Protein AF-0000000072487588 (afdb_homodimer)

pLDDT: mean 94.24, std 7.26, range [38.1, 98.96]

InterPro domains:
  IPR000073 Alpha/beta hydrolase fold-1 [PR00111] (85-100)
  IPR000073 Alpha/beta hydrolase fold-1 [PR00111] (137-150)
  IPR000073 Alpha/beta hydrolase fold-1 [PR00111] (249-263)
  IPR022742 Alpha/beta hydrolase domain-containing protein 17C-like [PF12146] (56-292)
  IPR029058 Alpha/Beta hydrolase fold [G3DSA:3.40.50.1820] (26-311)
  IPR029058 Alpha/Beta hydrolase fold [SSF53474] (25-309)
  IPR051044 Monoacylglycerol and Diacylglycerol Lipase [PTHR11614] (31-309)

Structure (mmCIF, N/CA/C/O backbone):
data_AF-0000000072487588-model_v1
#
loop_
_entity.id
_entity.type
_entity.pdbx_description
1 polymer 'Monoglyceride lipase, putative'
#
loop_
_atom_site.group_PDB
_atom_site.id
_atom_site.type_symbol
_atom_site.label_atom_id
_atom_site.label_alt_id
_atom_site.label_comp_id
_atom_site.label_asym_id
_atom_site.label_entity_id
_atom_site.label_seq_id
_atom_site.pdbx_PDB_ins_code
_atom_site.Cartn_x
_atom_site.Cartn_y
_atom_site.Cartn_z
_atom_site.occupancy
_atom_site.B_iso_or_equiv
_atom_site.auth_seq_id
_atom_site.auth_comp_id
_atom_site.auth_asym_id
_atom_site.auth_atom_id
_atom_site.pdbx_PDB_model_num
ATOM 1 N N . MET A 1 1 ? -25.892 -5.271 10.683 1 38.1 1 MET A N 1
ATOM 2 C CA . MET A 1 1 ? -25.931 -3.812 10.633 1 38.1 1 MET A CA 1
ATOM 3 C C . MET A 1 1 ? -25.357 -3.208 11.91 1 38.1 1 MET A C 1
ATOM 5 O O . MET A 1 1 ? -25.82 -3.515 13.01 1 38.1 1 MET A O 1
ATOM 9 N N . SER A 1 2 ? -24.055 -2.85 11.884 1 52.34 2 SER A N 1
ATOM 10 C CA . SER A 1 2 ? -23.471 -2.319 13.112 1 52.34 2 SER A CA 1
ATOM 11 C C . SER A 1 2 ? -24.396 -1.3 13.768 1 52.34 2 SER A C 1
ATOM 13 O O . SER A 1 2 ? -25.031 -0.498 13.081 1 52.34 2 SER A O 1
ATOM 15 N N . CYS A 1 3 ? -24.892 -1.563 14.827 1 58.16 3 CYS A N 1
ATOM 16 C CA . CYS A 1 3 ? -25.708 -0.643 15.611 1 58.16 3 CYS A CA 1
ATOM 17 C C . CYS A 1 3 ? -25.114 0.761 15.595 1 58.16 3 CYS A C 1
ATOM 19 O O . CYS A 1 3 ? -23.974 0.962 16.016 1 58.16 3 CYS A O 1
ATOM 21 N N . CYS A 1 4 ? -25.691 1.648 14.888 1 70.48 4 CYS A N 1
ATOM 22 C CA . CYS A 1 4 ? -25.26 3.034 14.746 1 70.48 4 CYS A CA 1
ATOM 23 C C . CYS A 1 4 ? -25.128 3.707 16.106 1 70.48 4 CYS A C 1
ATOM 25 O O . CYS A 1 4 ? -24.482 4.749 16.228 1 70.48 4 CYS A O 1
ATOM 27 N N . CYS A 1 5 ? -25.617 3.037 17.197 1 74.32 5 CYS A N 1
ATOM 28 C CA . CYS A 1 5 ? -25.726 3.703 18.49 1 74.32 5 CYS A CA 1
ATOM 29 C C . CYS A 1 5 ? -24.578 3.3 19.408 1 74.32 5 CYS A C 1
ATOM 31 O O . CYS A 1 5 ? -24.425 3.855 20.498 1 74.32 5 CYS A O 1
ATOM 33 N N . SER A 1 6 ? -23.789 2.368 18.929 1 75.17 6 SER A N 1
ATOM 34 C CA . SER A 1 6 ? -22.729 1.895 19.813 1 75.17 6 SER A CA 1
ATOM 35 C C . SER A 1 6 ? -21.388 2.525 19.454 1 75.17 6 SER A C 1
ATOM 37 O O . SER A 1 6 ? -21.121 2.807 18.284 1 75.17 6 SER A O 1
ATOM 39 N N . GLY A 1 7 ? -20.659 2.748 20.535 1 78.14 7 GLY A N 1
ATOM 40 C CA . GLY A 1 7 ? -19.314 3.271 20.357 1 78.14 7 GLY A CA 1
ATOM 41 C C . GLY A 1 7 ? -18.291 2.194 20.048 1 78.14 7 GLY A C 1
ATOM 42 O O . GLY A 1 7 ? -18.634 1.013 19.953 1 78.14 7 GLY A O 1
ATOM 43 N N . GLY A 1 8 ? -17.108 2.622 19.706 1 84.33 8 GLY A N 1
ATOM 44 C CA . GLY A 1 8 ? -16.01 1.701 19.457 1 84.33 8 GLY A CA 1
ATOM 45 C C . GLY A 1 8 ? -15.997 1.159 18.04 1 84.33 8 GLY A C 1
ATOM 46 O O . GLY A 1 8 ? -16.98 1.294 17.309 1 84.33 8 GLY A O 1
ATOM 47 N N . HIS A 1 9 ? -14.935 0.56 17.608 1 87.67 9 HIS A N 1
ATOM 48 C CA . HIS A 1 9 ? -14.782 0.036 16.255 1 87.67 9 HIS A CA 1
ATOM 49 C C . HIS A 1 9 ? -15.499 -1.301 16.098 1 87.67 9 HIS A C 1
ATOM 51 O O . HIS A 1 9 ? -15.922 -1.657 14.996 1 87.67 9 HIS A O 1
ATOM 57 N N . ARG A 1 10 ? -15.555 -2.118 17.109 1 84 10 ARG A N 1
ATOM 58 C CA . ARG A 1 10 ? -16.26 -3.393 17.18 1 84 10 ARG A CA 1
ATOM 59 C C . ARG A 1 10 ? -15.762 -4.355 16.107 1 84 10 ARG A C 1
ATOM 61 O O . ARG A 1 10 ? -16.558 -4.921 15.355 1 84 10 ARG A O 1
ATOM 68 N N . LEU A 1 11 ? -14.552 -4.445 15.953 1 91.99 11 LEU A N 1
ATOM 69 C CA . LEU A 1 11 ? -13.945 -5.414 15.047 1 91.99 11 LEU A CA 1
ATOM 70 C C . LEU A 1 11 ? -13.676 -6.734 15.764 1 91.99 11 LEU A C 1
ATOM 72 O O . LEU A 1 11 ? -13.215 -6.741 16.908 1 91.99 11 LEU A O 1
ATOM 76 N N . LYS A 1 12 ? -13.901 -7.778 15.078 1 92.44 12 LYS A N 1
ATOM 77 C CA . LYS A 1 12 ? -13.894 -9.124 15.644 1 92.44 12 LYS A CA 1
ATOM 78 C C . LYS A 1 12 ? -12.542 -9.449 16.271 1 92.44 12 LYS A C 1
ATOM 80 O O . LYS A 1 12 ? -12.478 -10.082 17.327 1 92.44 12 LYS A O 1
ATOM 85 N N . TYR A 1 13 ? -11.483 -8.981 15.682 1 93.58 13 TYR A N 1
ATOM 86 C CA . TYR A 1 13 ? -10.177 -9.451 16.129 1 93.58 13 TYR A CA 1
ATOM 87 C C . TYR A 1 13 ? -9.392 -8.328 16.797 1 93.58 13 TYR A C 1
ATOM 89 O O . TYR A 1 13 ? -8.238 -8.517 17.189 1 93.58 13 TYR A O 1
ATOM 97 N N . ALA A 1 14 ? -9.881 -7.185 16.877 1 92.9 14 ALA A N 1
ATOM 98 C CA . ALA A 1 14 ? -9.257 -6.079 17.598 1 92.9 14 ALA A CA 1
ATOM 99 C C . ALA A 1 14 ? -9.786 -5.988 19.027 1 92.9 14 ALA A C 1
ATOM 101 O O . ALA A 1 14 ? -10.425 -5.001 19.398 1 92.9 14 ALA A O 1
ATOM 102 N N . THR A 1 15 ? -9.474 -6.946 19.844 1 92.19 15 THR A N 1
ATOM 103 C CA . THR A 1 15 ? -9.987 -7.088 21.202 1 92.19 15 THR A CA 1
ATOM 104 C C . THR A 1 15 ? -8.854 -6.995 22.221 1 92.19 15 THR A C 1
ATOM 106 O O . THR A 1 15 ? -7.683 -7.162 21.872 1 92.19 15 THR A O 1
ATOM 109 N N . PRO A 1 16 ? -9.22 -6.617 23.401 1 90.98 16 PRO A N 1
ATOM 110 C CA . PRO A 1 16 ? -8.179 -6.639 24.431 1 90.98 16 PRO A CA 1
ATOM 111 C C . PRO A 1 16 ? -7.445 -7.976 24.5 1 90.98 16 PRO A C 1
ATOM 113 O O . PRO A 1 16 ? -8.073 -9.034 24.42 1 90.98 16 PRO A O 1
ATOM 116 N N . GLY A 1 17 ? -6.147 -7.928 24.602 1 89.87 17 GLY A N 1
ATOM 117 C CA . GLY A 1 17 ? -5.363 -9.15 24.687 1 89.87 17 GLY A CA 1
ATOM 118 C C . GLY A 1 17 ? -4.86 -9.631 23.339 1 89.87 17 GLY A C 1
ATOM 119 O O . GLY A 1 17 ? -4.059 -10.566 23.267 1 89.87 17 GLY A O 1
ATOM 120 N N . ARG A 1 18 ? -5.305 -8.918 22.242 1 92.95 18 ARG A N 1
ATOM 121 C CA . ARG A 1 18 ? -4.789 -9.294 20.93 1 92.95 18 ARG A CA 1
ATOM 122 C C . ARG A 1 18 ? -3.269 -9.178 20.886 1 92.95 18 ARG A C 1
ATOM 124 O O . ARG A 1 18 ? -2.706 -8.167 21.313 1 92.95 18 ARG A O 1
ATOM 131 N N . ALA A 1 19 ? -2.64 -10.228 20.37 1 93.93 19 ALA A N 1
ATOM 132 C CA . ALA A 1 19 ? -1.188 -10.183 20.219 1 93.93 19 ALA A CA 1
ATOM 133 C C . ALA A 1 19 ? -0.776 -9.136 19.187 1 93.93 19 ALA A C 1
ATOM 135 O O . ALA A 1 19 ? -1.421 -8.995 18.146 1 93.93 19 ALA A O 1
ATOM 136 N N . PRO A 1 20 ? 0.194 -8.39 19.486 1 96.16 20 PRO A N 1
ATOM 137 C CA . PRO A 1 20 ? 0.711 -7.467 18.473 1 96.16 20 PRO A CA 1
ATOM 138 C C . PRO A 1 20 ? 1.227 -8.186 17.229 1 96.16 20 PRO A C 1
ATOM 140 O O . PRO A 1 20 ? 1.568 -9.37 17.292 1 96.16 20 PRO A O 1
ATOM 143 N N . PRO A 1 21 ? 1.227 -7.474 16.173 1 97.44 21 PRO A N 1
ATOM 144 C CA . PRO A 1 21 ? 1.75 -8.114 14.964 1 97.44 21 PRO A CA 1
ATOM 145 C C . PRO A 1 21 ? 3.23 -8.472 15.078 1 97.44 21 PRO A C 1
ATOM 147 O O . PRO A 1 21 ? 4.034 -7.652 15.529 1 97.44 21 PRO A O 1
ATOM 150 N N . ASP A 1 22 ? 3.587 -9.713 14.651 1 96.62 22 ASP A N 1
ATOM 151 C CA . ASP A 1 22 ? 4.978 -10.134 14.515 1 96.62 22 ASP A CA 1
ATOM 152 C C . ASP A 1 22 ? 5.698 -9.315 13.446 1 96.62 22 ASP A C 1
ATOM 154 O O . ASP A 1 22 ? 5.348 -9.38 12.266 1 96.62 22 ASP A O 1
ATOM 158 N N . PRO A 1 23 ? 6.731 -8.563 13.803 1 95.82 23 PRO A N 1
ATOM 159 C CA . PRO A 1 23 ? 7.375 -7.661 12.845 1 95.82 23 PRO A CA 1
ATOM 160 C C . PRO A 1 23 ? 8.053 -8.406 11.698 1 95.82 23 PRO A C 1
ATOM 162 O O . PRO A 1 23 ? 8.349 -7.81 10.659 1 95.82 23 PRO A O 1
ATOM 165 N N . GLN A 1 24 ? 8.331 -9.642 11.822 1 95.18 24 GLN A N 1
ATOM 166 C CA . GLN A 1 24 ? 8.932 -10.416 10.74 1 95.18 24 GLN A CA 1
ATOM 167 C C . GLN A 1 24 ? 7.874 -10.88 9.743 1 95.18 24 GLN A C 1
ATOM 169 O O . GLN A 1 24 ? 8.163 -11.045 8.556 1 95.18 24 GLN A O 1
ATOM 174 N N . LEU A 1 25 ? 6.654 -11.059 10.238 1 97.24 25 LEU A N 1
ATOM 175 C CA . LEU A 1 25 ? 5.57 -11.564 9.402 1 97.24 25 LEU A CA 1
ATOM 176 C C . LEU A 1 25 ? 4.719 -10.419 8.865 1 97.24 25 LEU A C 1
ATOM 178 O O . LEU A 1 25 ? 4.229 -10.48 7.735 1 97.24 25 LEU A O 1
ATOM 182 N N . PHE A 1 26 ? 4.539 -9.411 9.733 1 97.75 26 PHE A N 1
ATOM 183 C CA . PHE A 1 26 ? 3.741 -8.238 9.394 1 97.75 26 PHE A CA 1
ATOM 184 C C . PHE A 1 26 ? 4.549 -6.96 9.585 1 97.75 26 PHE A C 1
ATOM 186 O O . PHE A 1 26 ? 4.19 -6.109 10.402 1 97.75 26 PHE A O 1
ATOM 193 N N . PRO A 1 27 ? 5.558 -6.777 8.761 1 97.78 27 PRO A N 1
ATOM 194 C CA . PRO A 1 27 ? 6.545 -5.727 9.021 1 97.78 27 PRO A CA 1
ATOM 195 C C . PRO A 1 27 ? 5.96 -4.322 8.887 1 97.78 27 PRO A C 1
ATOM 197 O O . PRO A 1 27 ? 6.562 -3.352 9.356 1 97.78 27 PRO A O 1
ATOM 200 N N . HIS A 1 28 ? 4.785 -4.155 8.298 1 98.37 28 HIS A N 1
ATOM 201 C CA . HIS A 1 28 ? 4.269 -2.809 8.079 1 98.37 28 HIS A CA 1
ATOM 202 C C . HIS A 1 28 ? 2.976 -2.581 8.855 1 98.37 28 HIS A C 1
ATOM 204 O O . HIS A 1 28 ? 2.074 -1.89 8.376 1 98.37 28 HIS A O 1
ATOM 210 N N . TYR A 1 29 ? 2.923 -3.271 10.068 1 98.47 29 TYR A N 1
ATOM 211 C CA . TYR A 1 29 ? 1.8 -3.071 10.978 1 98.47 29 TYR A CA 1
ATOM 212 C C . TYR A 1 29 ? 2.289 -2.789 12.393 1 98.47 29 TYR A C 1
ATOM 214 O O . TYR A 1 29 ? 3.288 -3.36 12.837 1 98.47 29 TYR A O 1
ATOM 222 N N . MET A 1 30 ? 1.616 -1.977 13.077 1 98.46 30 MET A N 1
ATOM 223 C CA . MET A 1 30 ? 1.752 -1.778 14.517 1 98.46 30 MET A CA 1
ATOM 224 C C . MET A 1 30 ? 0.393 -1.851 15.206 1 98.46 30 MET A C 1
ATOM 226 O O . MET A 1 30 ? -0.646 -1.73 14.555 1 98.46 30 MET A O 1
ATOM 230 N N . GLN A 1 31 ? 0.388 -2.073 16.452 1 98.26 31 GLN A N 1
ATOM 231 C CA . GLN A 1 31 ? -0.85 -2.123 17.222 1 98.26 31 GLN A CA 1
ATOM 232 C C . GLN A 1 31 ? -1.017 -0.872 18.079 1 98.26 31 GLN A C 1
ATOM 234 O O . GLN A 1 31 ? -0.068 -0.427 18.728 1 98.26 31 GLN A O 1
ATOM 239 N N . ASN A 1 32 ? -2.176 -0.304 17.985 1 98.02 32 ASN A N 1
ATOM 240 C CA . ASN A 1 32 ? -2.395 0.881 18.807 1 98.02 32 ASN A CA 1
ATOM 241 C C . ASN A 1 32 ? -3.058 0.527 20.135 1 98.02 32 ASN A C 1
ATOM 243 O O . ASN A 1 32 ? -3.176 -0.649 20.48 1 98.02 32 ASN A O 1
ATOM 247 N N . ALA A 1 33 ? -3.441 1.534 20.929 1 96.79 33 ALA A N 1
ATOM 248 C CA . ALA A 1 33 ? -3.967 1.351 22.279 1 96.79 33 ALA A CA 1
ATOM 249 C C . ALA A 1 33 ? -5.339 0.682 22.247 1 96.79 33 ALA A C 1
ATOM 251 O O . ALA A 1 33 ? -5.759 0.066 23.229 1 96.79 33 ALA A O 1
ATOM 252 N N . GLN A 1 34 ? -6.056 0.793 21.115 1 95.77 34 GLN A N 1
ATOM 253 C CA . GLN A 1 34 ? -7.373 0.182 20.968 1 95.77 34 GLN A CA 1
ATOM 254 C C . GLN A 1 34 ? -7.268 -1.21 20.352 1 95.77 34 GLN A C 1
ATOM 256 O O . GLN A 1 34 ? -8.267 -1.772 19.9 1 95.77 34 GLN A O 1
ATOM 261 N N . ASN A 1 35 ? -6.016 -1.681 20.171 1 96.57 35 ASN A N 1
ATOM 262 C CA . ASN A 1 35 ? -5.721 -3.024 19.683 1 96.57 35 ASN A CA 1
ATOM 263 C C . ASN A 1 35 ? -5.999 -3.151 18.188 1 96.57 35 ASN A C 1
ATOM 265 O O . ASN A 1 35 ? -6.231 -4.252 17.686 1 96.57 35 ASN A O 1
ATOM 269 N N . LEU A 1 36 ? -6.074 -2.071 17.552 1 97.62 36 LEU A N 1
ATOM 270 C CA . LEU A 1 36 ? -6.159 -2.061 16.095 1 97.62 36 LEU A CA 1
ATOM 271 C C . LEU A 1 36 ? -4.779 -2.233 15.469 1 97.62 36 LEU A C 1
ATOM 273 O O . LEU A 1 36 ? -3.798 -1.662 15.952 1 97.62 36 LEU A O 1
ATOM 277 N N . TRP A 1 37 ? -4.643 -3.054 14.466 1 98.3 37 TRP A N 1
ATOM 278 C CA . TRP A 1 37 ? -3.436 -3.073 13.645 1 98.3 37 TRP A CA 1
ATOM 279 C C . TRP A 1 37 ? -3.452 -1.938 12.627 1 98.3 37 TRP A C 1
ATOM 281 O O . TRP A 1 37 ? -4.348 -1.866 11.783 1 98.3 37 TRP A O 1
ATOM 291 N N . LEU A 1 38 ? -2.527 -1.057 12.757 1 98.63 38 LEU A N 1
ATOM 292 C CA . LEU A 1 38 ? -2.41 0.086 11.859 1 98.63 38 LEU A CA 1
ATOM 293 C C . LEU A 1 38 ? -1.321 -0.15 10.818 1 98.63 38 LEU A C 1
ATOM 295 O O . LEU A 1 38 ? -0.213 -0.573 11.156 1 98.63 38 LEU A O 1
ATOM 299 N N . HIS A 1 39 ? -1.673 0.131 9.632 1 98.59 39 HIS A N 1
ATOM 300 C CA . HIS A 1 39 ? -0.751 -0.044 8.516 1 98.59 39 HIS A CA 1
ATOM 301 C C . HIS A 1 39 ? 0.117 1.195 8.318 1 98.59 39 HIS A C 1
ATOM 303 O O . HIS A 1 39 ? -0.375 2.322 8.406 1 98.59 39 HIS A O 1
ATOM 309 N N . PHE A 1 40 ? 1.396 0.945 8.097 1 98.7 40 PHE A N 1
ATOM 310 C CA . PHE A 1 40 ? 2.264 2.075 7.788 1 98.7 40 PHE A CA 1
ATOM 311 C C . PHE A 1 40 ? 3.171 1.754 6.606 1 98.7 40 PHE A C 1
ATOM 313 O O . PHE A 1 40 ? 3.317 0.59 6.227 1 98.7 40 PHE A O 1
ATOM 320 N N . SER A 1 41 ? 3.647 2.783 5.965 1 98.28 41 SER A N 1
ATOM 321 C CA . SER A 1 41 ? 4.596 2.689 4.86 1 98.28 41 SER A CA 1
ATOM 322 C C . SER A 1 41 ? 5.937 3.314 5.228 1 98.28 41 SER A C 1
ATOM 324 O O . SER A 1 41 ? 6.004 4.186 6.097 1 98.28 41 SER A O 1
ATOM 326 N N . GLU A 1 42 ? 6.95 2.821 4.63 1 98.1 42 GLU A N 1
ATOM 327 C CA . GLU A 1 42 ? 8.288 3.39 4.763 1 98.1 42 GLU A CA 1
ATOM 328 C C . GLU A 1 42 ? 8.954 3.557 3.4 1 98.1 42 GLU A C 1
ATOM 330 O O . GLU A 1 42 ? 8.805 2.705 2.522 1 98.1 42 GLU A O 1
ATOM 335 N N . TRP A 1 43 ? 9.526 4.654 3.141 1 97.83 43 TRP A N 1
ATOM 336 C CA . TRP A 1 43 ? 10.318 4.972 1.957 1 97.83 43 TRP A CA 1
ATOM 337 C C . TRP A 1 43 ? 11.767 5.263 2.333 1 97.83 43 TRP A C 1
ATOM 339 O O . TRP A 1 43 ? 12.042 6.187 3.102 1 97.83 43 TRP A O 1
ATOM 349 N N . TRP A 1 44 ? 12.647 4.482 1.807 1 96.52 44 TRP A N 1
ATOM 350 C CA . TRP A 1 44 ? 14.075 4.637 2.067 1 96.52 44 TRP A CA 1
ATOM 351 C C . TRP A 1 44 ? 14.806 5.12 0.819 1 96.52 44 TRP A C 1
ATOM 353 O O . TRP A 1 44 ? 14.504 4.682 -0.294 1 96.52 44 TRP A O 1
ATOM 363 N N . PRO A 1 45 ? 15.781 6.019 1.039 1 94.43 45 PRO A N 1
ATOM 364 C CA . PRO A 1 45 ? 16.637 6.341 -0.105 1 94.43 45 PRO A CA 1
ATOM 365 C C . PRO A 1 45 ? 17.308 5.107 -0.705 1 94.43 45 PRO A C 1
ATOM 367 O O . PRO A 1 45 ? 17.715 4.203 0.029 1 94.43 45 PRO A O 1
ATOM 370 N N . HIS A 1 46 ? 17.277 5.064 -2.026 1 90.36 46 HIS A N 1
ATOM 371 C CA . HIS A 1 46 ? 17.961 3.966 -2.699 1 90.36 46 HIS A CA 1
ATOM 372 C C . HIS A 1 46 ? 18.599 4.431 -4.004 1 90.36 46 HIS A C 1
ATOM 374 O O . HIS A 1 46 ? 18.249 5.492 -4.527 1 90.36 46 HIS A O 1
ATOM 380 N N . GLY A 1 47 ? 19.529 3.671 -4.461 1 87.53 47 GLY A N 1
ATOM 381 C CA . GLY A 1 47 ? 20.153 3.928 -5.749 1 87.53 47 GLY A CA 1
ATOM 382 C C . GLY A 1 47 ? 19.414 3.286 -6.909 1 87.53 47 GLY A C 1
ATOM 383 O O . GLY A 1 47 ? 18.202 3.074 -6.837 1 87.53 47 GLY A O 1
ATOM 384 N N . ASP A 1 48 ? 20.124 3.116 -7.971 1 83.95 48 ASP A N 1
ATOM 385 C CA . ASP A 1 48 ? 19.509 2.574 -9.179 1 83.95 48 ASP A CA 1
ATOM 386 C C . ASP A 1 48 ? 19.741 1.069 -9.286 1 83.95 48 ASP A C 1
ATOM 388 O O . ASP A 1 48 ? 19.452 0.462 -10.319 1 83.95 48 ASP A O 1
ATOM 392 N N . GLY A 1 49 ? 20.35 0.468 -8.233 1 78.82 49 GLY A N 1
ATOM 393 C CA . GLY A 1 49 ? 20.608 -0.963 -8.222 1 78.82 49 GLY A CA 1
ATOM 394 C C . GLY A 1 49 ? 21.968 -1.329 -8.787 1 78.82 49 GLY A C 1
ATOM 395 O O . GLY A 1 49 ? 22.274 -2.509 -8.969 1 78.82 49 GLY A O 1
ATOM 396 N N . ALA A 1 50 ? 22.836 -0.384 -9.16 1 82.26 50 ALA A N 1
ATOM 397 C CA . ALA A 1 50 ? 24.168 -0.616 -9.712 1 82.26 50 ALA A CA 1
ATOM 398 C C . ALA A 1 50 ? 25.155 0.442 -9.228 1 82.26 50 ALA A C 1
ATOM 400 O O . ALA A 1 50 ? 25.643 0.375 -8.098 1 82.26 50 ALA A O 1
ATOM 401 N N . SER A 1 51 ? 25.226 1.504 -10.137 1 76.24 51 SER A N 1
ATOM 402 C CA . SER A 1 51 ? 26.357 2.411 -9.97 1 76.24 51 SER A CA 1
ATOM 403 C C . SER A 1 51 ? 25.982 3.611 -9.107 1 76.24 51 SER A C 1
ATOM 405 O O . SER A 1 51 ? 26.855 4.288 -8.563 1 76.24 51 SER A O 1
ATOM 407 N N . SER A 1 52 ? 24.756 3.854 -8.896 1 81.75 52 SER A N 1
ATOM 408 C CA . SER A 1 52 ? 24.337 5.013 -8.116 1 81.75 52 SER A CA 1
ATOM 409 C C . SER A 1 52 ? 23.917 4.608 -6.706 1 81.75 52 SER A C 1
ATOM 411 O O . SER A 1 52 ? 22.833 4.055 -6.511 1 81.75 52 SER A O 1
ATOM 413 N N . PRO A 1 53 ? 24.746 4.945 -5.839 1 83.02 53 PRO A N 1
ATOM 414 C CA . PRO A 1 53 ? 24.418 4.557 -4.465 1 83.02 53 PRO A CA 1
ATOM 415 C C . PRO A 1 53 ? 23.293 5.399 -3.867 1 83.02 53 PRO A C 1
ATOM 417 O O . PRO A 1 53 ? 22.991 6.483 -4.375 1 83.02 53 PRO A O 1
ATOM 420 N N . ALA A 1 54 ? 22.718 4.943 -2.837 1 86.9 54 ALA A N 1
ATOM 421 C CA . ALA A 1 54 ? 21.753 5.725 -2.068 1 86.9 54 ALA A CA 1
ATOM 422 C C . ALA A 1 54 ? 22.417 6.945 -1.434 1 86.9 54 ALA A C 1
ATOM 424 O O . ALA A 1 54 ? 23.552 6.864 -0.959 1 86.9 54 ALA A O 1
ATOM 425 N N . PRO A 1 55 ? 21.724 8.079 -1.483 1 87.96 55 PRO A N 1
ATOM 426 C CA . PRO A 1 55 ? 22.267 9.201 -0.713 1 87.96 55 PRO A CA 1
ATOM 427 C C . PRO A 1 55 ? 22.33 8.913 0.785 1 87.96 55 PRO A C 1
ATOM 429 O O . PRO A 1 55 ? 21.56 8.093 1.293 1 87.96 55 PRO A O 1
ATOM 432 N N . PRO A 1 56 ? 23.268 9.587 1.387 1 89.16 56 PRO A N 1
ATOM 433 C CA . PRO A 1 56 ? 23.328 9.415 2.841 1 89.16 56 PRO A CA 1
ATOM 434 C C . PRO A 1 56 ? 22.07 9.915 3.546 1 89.16 56 PRO A C 1
ATOM 436 O O . PRO A 1 56 ? 21.456 10.89 3.104 1 89.16 56 PRO A O 1
ATOM 439 N N . THR A 1 57 ? 21.769 9.299 4.655 1 93.1 57 THR A N 1
ATOM 440 C CA . THR A 1 57 ? 20.6 9.701 5.43 1 93.1 57 THR A CA 1
ATOM 441 C C . THR A 1 57 ? 20.833 11.053 6.098 1 93.1 57 THR A C 1
ATOM 443 O O . THR A 1 57 ? 21.793 11.221 6.853 1 93.1 57 THR A O 1
ATOM 446 N N . LYS A 1 58 ? 19.969 12.023 5.824 1 95.29 58 LYS A N 1
ATOM 447 C CA . LYS A 1 58 ? 20.067 13.375 6.367 1 95.29 58 LYS A CA 1
ATOM 448 C C . LYS A 1 58 ? 19.09 13.575 7.522 1 95.29 58 LYS A C 1
ATOM 450 O O . LYS A 1 58 ? 19.283 14.458 8.36 1 95.29 58 LYS A O 1
ATOM 455 N N . GLY A 1 59 ? 18.068 12.753 7.522 1 97.05 59 GLY A N 1
ATOM 456 C CA . GLY A 1 59 ? 17.025 12.915 8.522 1 97.05 59 GLY A CA 1
ATOM 457 C C . GLY A 1 59 ? 15.815 12.037 8.27 1 97.05 59 GLY A C 1
ATOM 458 O O . GLY A 1 59 ? 15.843 11.168 7.396 1 97.05 59 GLY A O 1
ATOM 459 N N . VAL A 1 60 ? 14.788 12.229 9.087 1 98.18 60 VAL A N 1
ATOM 460 C CA . VAL A 1 60 ? 13.563 11.439 9.036 1 98.18 60 VAL A CA 1
ATOM 461 C C . VAL A 1 60 ? 12.354 12.367 8.93 1 98.18 60 VAL A C 1
ATOM 463 O O . VAL A 1 60 ? 12.307 13.412 9.583 1 98.18 60 VAL A O 1
ATOM 466 N N . VAL A 1 61 ? 11.41 12.011 8.077 1 98.85 61 VAL A N 1
ATOM 467 C CA . VAL A 1 61 ? 10.158 12.753 7.966 1 98.85 61 VAL A CA 1
ATOM 468 C C . VAL A 1 61 ? 8.979 11.816 8.218 1 98.85 61 VAL A C 1
ATOM 470 O O . VAL A 1 61 ? 8.886 10.747 7.61 1 98.85 61 VAL A O 1
ATOM 473 N N . PHE A 1 62 ? 8.124 12.138 9.11 1 98.93 62 PHE A N 1
ATOM 474 C CA . PHE A 1 62 ? 6.856 11.451 9.331 1 98.93 62 PHE A CA 1
ATOM 475 C C . PHE A 1 62 ? 5.71 12.204 8.667 1 98.93 62 PHE A C 1
ATOM 477 O O . PHE A 1 62 ? 5.499 13.389 8.937 1 98.93 62 PHE A O 1
ATOM 484 N N . ILE A 1 63 ? 4.981 11.538 7.798 1 98.94 63 ILE A N 1
ATOM 485 C CA . ILE A 1 63 ? 3.865 12.16 7.094 1 98.94 63 ILE A CA 1
ATOM 486 C C . ILE A 1 63 ? 2.544 11.658 7.674 1 98.94 63 ILE A C 1
ATOM 488 O O . ILE A 1 63 ? 2.342 10.45 7.818 1 98.94 63 ILE A O 1
ATOM 492 N N . VAL A 1 64 ? 1.639 12.539 7.995 1 98.91 64 VAL A N 1
ATOM 493 C CA . VAL A 1 64 ? 0.315 12.214 8.515 1 98.91 64 VAL A CA 1
ATOM 494 C C . VAL A 1 64 ? -0.74 12.476 7.443 1 98.91 64 VAL A C 1
ATOM 496 O O . VAL A 1 64 ? -0.942 13.619 7.028 1 98.91 64 VAL A O 1
ATOM 499 N N . PRO A 1 65 ? -1.483 11.496 7.045 1 98.54 65 PRO A N 1
ATOM 500 C CA . PRO A 1 65 ? -2.449 11.61 5.95 1 98.54 65 PRO A CA 1
ATOM 501 C C . PRO A 1 65 ? -3.716 12.359 6.357 1 98.54 65 PRO A C 1
ATOM 503 O O . PRO A 1 65 ? -4.035 12.44 7.545 1 98.54 65 PRO A O 1
ATOM 506 N N . GLY A 1 66 ? -4.398 12.782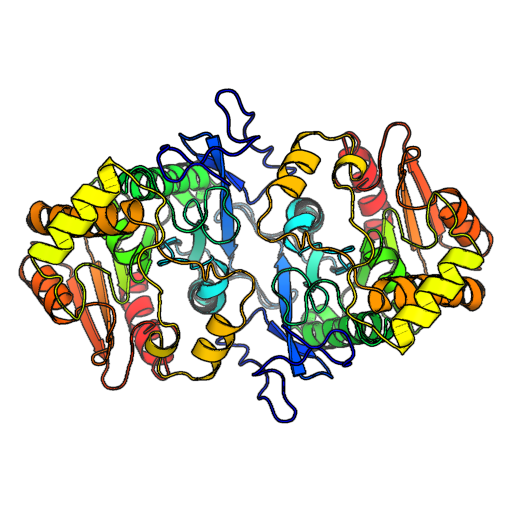 5.376 1 97.46 66 GLY A N 1
ATOM 507 C CA . GLY A 1 66 ? -5.665 13.469 5.574 1 97.46 66 GLY A CA 1
ATOM 508 C C . GLY A 1 66 ? -6.844 12.523 5.698 1 97.46 66 GLY A C 1
ATOM 509 O O . GLY A 1 66 ? -6.663 11.317 5.875 1 97.46 66 GLY A O 1
ATOM 510 N N . LEU A 1 67 ? -8.002 13.098 5.619 1 95.91 67 LEU A N 1
ATOM 511 C CA . LEU A 1 67 ? -9.26 12.379 5.787 1 95.91 67 LEU A CA 1
ATOM 512 C C . LEU A 1 67 ? -9.433 11.325 4.698 1 95.91 67 LEU A C 1
ATOM 514 O O . LEU A 1 67 ? -9.375 11.641 3.508 1 95.91 67 LEU A O 1
ATOM 518 N N . GLY A 1 68 ? -9.61 10.089 5.139 1 94.45 68 GLY A N 1
ATOM 519 C CA . GLY A 1 68 ? -9.933 9.007 4.223 1 94.45 68 GLY A CA 1
ATOM 520 C C . GLY A 1 68 ? -8.761 8.587 3.357 1 94.45 68 GLY A C 1
ATOM 521 O O . GLY A 1 68 ? -8.887 7.685 2.526 1 94.45 68 GLY A O 1
ATOM 522 N N . GLU A 1 69 ? -7.618 9.213 3.536 1 97.09 69 GLU A N 1
ATOM 523 C CA . GLU A 1 69 ? -6.454 8.955 2.694 1 97.09 69 GLU A CA 1
ATOM 524 C C . GLU A 1 69 ? -5.694 7.719 3.167 1 97.09 69 GLU A C 1
ATOM 526 O O . GLU A 1 69 ? -6.023 7.141 4.205 1 97.09 69 GLU A O 1
ATOM 531 N N . HIS A 1 70 ? -4.815 7.248 2.3 1 97.68 70 HIS A N 1
ATOM 532 C CA . HIS A 1 70 ? -3.83 6.223 2.625 1 97.68 70 HIS A CA 1
ATOM 533 C C . HIS A 1 70 ? -2.415 6.701 2.315 1 97.68 70 HIS A C 1
ATOM 535 O O . HIS A 1 70 ? -2.231 7.685 1.595 1 97.68 70 HIS A O 1
ATOM 541 N N . THR A 1 71 ? -1.456 6.003 2.831 1 98.11 71 THR A N 1
ATOM 542 C CA . THR A 1 71 ? -0.066 6.441 2.773 1 98.11 71 THR A CA 1
ATOM 543 C C . THR A 1 71 ? 0.418 6.517 1.328 1 98.11 71 THR A C 1
ATOM 545 O O . THR A 1 71 ? 1.269 7.345 0.995 1 98.11 71 THR A O 1
ATOM 548 N N . GLY A 1 72 ? -0.138 5.688 0.448 1 97.3 72 GLY A N 1
ATOM 549 C CA . GLY A 1 72 ? 0.288 5.66 -0.943 1 97.3 72 GLY A CA 1
ATOM 550 C C . GLY A 1 72 ? 0.059 6.975 -1.663 1 97.3 72 GLY A C 1
ATOM 551 O O . GLY A 1 72 ? 0.665 7.231 -2.706 1 97.3 72 GLY A O 1
ATOM 552 N N . ARG A 1 73 ? -0.781 7.823 -1.117 1 97.46 73 ARG A N 1
ATOM 553 C CA . ARG A 1 73 ? -1.055 9.129 -1.708 1 97.46 73 ARG A CA 1
ATOM 554 C C . ARG A 1 73 ? 0.154 10.051 -1.586 1 97.46 73 ARG A C 1
ATOM 556 O O . ARG A 1 73 ? 0.222 11.086 -2.252 1 97.46 73 ARG A O 1
ATOM 563 N N . TYR A 1 74 ? 1.087 9.619 -0.803 1 98.42 74 TYR A N 1
ATOM 564 C CA . TYR A 1 74 ? 2.228 10.489 -0.541 1 98.42 74 TYR A CA 1
ATOM 565 C C . TYR A 1 74 ? 3.496 9.932 -1.175 1 98.42 74 TYR A C 1
ATOM 567 O O . TYR A 1 74 ? 4.603 10.37 -0.853 1 98.42 74 TYR A O 1
ATOM 575 N N . ASP A 1 75 ? 3.334 9.023 -2.081 1 98.28 75 ASP A N 1
ATOM 576 C CA . ASP A 1 75 ? 4.472 8.403 -2.751 1 98.28 75 ASP A CA 1
ATOM 577 C C . ASP A 1 75 ? 5.36 9.455 -3.413 1 98.28 75 ASP A C 1
ATOM 579 O O . ASP A 1 75 ? 6.583 9.424 -3.266 1 98.28 75 ASP A O 1
ATOM 583 N N . SER A 1 76 ? 4.753 10.405 -4.104 1 98.35 76 SER A N 1
ATOM 584 C CA . SER A 1 76 ? 5.53 11.401 -4.835 1 98.35 76 SER A CA 1
ATOM 585 C C . SER A 1 76 ? 6.282 12.324 -3.882 1 98.35 76 SER A C 1
ATOM 587 O O . SER A 1 76 ? 7.423 12.706 -4.15 1 98.35 76 SER A O 1
ATOM 589 N N . VAL A 1 77 ? 5.631 12.622 -2.767 1 98.71 77 VAL A N 1
ATOM 590 C CA . VAL A 1 77 ? 6.251 13.466 -1.751 1 98.71 77 VAL A CA 1
ATOM 591 C C . VAL A 1 77 ? 7.414 12.721 -1.099 1 98.71 77 VAL A C 1
ATOM 593 O O . VAL A 1 77 ? 8.507 13.272 -0.95 1 98.71 77 VAL A O 1
ATOM 596 N N . ALA A 1 78 ? 7.177 11.495 -0.766 1 98.58 78 ALA A N 1
ATOM 597 C CA . ALA A 1 78 ? 8.192 10.669 -0.119 1 98.58 78 ALA A CA 1
ATOM 598 C C . ALA A 1 78 ? 9.391 10.452 -1.038 1 98.58 78 ALA A C 1
ATOM 600 O O . ALA A 1 78 ? 10.54 10.497 -0.592 1 98.58 78 ALA A O 1
ATOM 601 N N . LEU A 1 79 ? 9.121 10.231 -2.282 1 96.91 79 LEU A N 1
ATOM 602 C CA . LEU A 1 79 ? 10.193 10.004 -3.244 1 96.91 79 LEU A CA 1
ATOM 603 C C . LEU A 1 79 ? 11.061 11.249 -3.394 1 96.91 79 LEU A C 1
ATOM 605 O O . LEU A 1 79 ? 12.287 11.149 -3.489 1 96.91 79 LEU A O 1
ATOM 609 N N . ARG A 1 80 ? 10.4 12.373 -3.467 1 97.54 80 ARG A N 1
ATOM 610 C CA . ARG A 1 80 ? 11.146 13.624 -3.55 1 97.54 80 ARG A CA 1
ATOM 611 C C . ARG A 1 80 ? 12.028 13.818 -2.321 1 97.54 80 ARG A C 1
ATOM 613 O O . ARG A 1 80 ? 13.168 14.272 -2.434 1 97.54 80 ARG A O 1
ATOM 620 N N . LEU A 1 81 ? 11.564 13.494 -1.168 1 98.48 81 LEU A N 1
ATOM 621 C CA . LEU A 1 81 ? 12.329 13.568 0.072 1 98.48 81 LEU A CA 1
ATOM 622 C C . LEU A 1 81 ? 13.473 12.561 0.067 1 98.48 81 LEU A C 1
ATOM 624 O O . LEU A 1 81 ? 14.591 12.882 0.477 1 98.48 81 LEU A O 1
ATOM 628 N N . ASN A 1 82 ? 13.201 11.366 -0.438 1 97.07 82 ASN A N 1
ATOM 629 C CA . ASN A 1 82 ? 14.221 10.327 -0.532 1 97.07 82 ASN A CA 1
ATOM 630 C C . ASN A 1 82 ? 15.4 10.775 -1.391 1 97.07 82 ASN A C 1
ATOM 632 O O . ASN A 1 82 ? 16.554 10.485 -1.07 1 97.07 82 ASN A O 1
ATOM 636 N N . GLN A 1 83 ? 15.076 11.475 -2.451 1 95.03 83 GLN A N 1
ATOM 637 C CA . GLN A 1 83 ? 16.112 11.933 -3.371 1 95.03 83 GLN A CA 1
ATOM 638 C C . GLN A 1 83 ? 17.095 12.867 -2.671 1 95.03 83 GLN A C 1
ATOM 640 O O . GLN A 1 83 ? 18.249 12.987 -3.089 1 95.03 83 GLN A O 1
ATOM 645 N N . GLU A 1 84 ? 16.648 13.436 -1.596 1 95.04 84 GLU A N 1
ATOM 646 C CA . GLU A 1 84 ? 17.497 14.366 -0.858 1 95.04 84 GLU A CA 1
ATOM 647 C C . GLU A 1 84 ? 18.072 13.712 0.396 1 95.04 84 GLU A C 1
ATOM 649 O O . GLU A 1 84 ? 18.691 14.383 1.224 1 95.04 84 GLU A O 1
ATOM 654 N N . GLY A 1 85 ? 17.782 12.474 0.627 1 95.25 85 GLY A N 1
ATOM 655 C CA . GLY A 1 85 ? 18.442 11.738 1.693 1 95.25 85 GLY A CA 1
ATOM 656 C C . GLY A 1 85 ? 17.581 11.579 2.931 1 95.25 85 GLY A C 1
ATOM 657 O O . GLY A 1 85 ? 18.079 11.208 3.996 1 95.25 85 GLY A O 1
ATOM 658 N N . TYR A 1 86 ? 16.336 11.843 2.867 1 97.91 86 TYR A N 1
ATOM 659 C CA . TYR A 1 86 ? 15.462 11.697 4.026 1 97.91 86 TYR A CA 1
ATOM 660 C C . TYR A 1 86 ? 14.739 10.355 3.999 1 97.91 86 TYR A C 1
ATOM 662 O O . TYR A 1 86 ? 14.253 9.926 2.95 1 97.91 86 TYR A O 1
ATOM 670 N N . VAL A 1 87 ? 14.706 9.626 5.093 1 97.92 87 VAL A N 1
ATOM 671 C CA . VAL A 1 87 ? 13.84 8.466 5.273 1 97.92 87 VAL A CA 1
ATOM 672 C C . VAL A 1 87 ? 12.435 8.925 5.657 1 97.92 87 VAL A C 1
ATOM 674 O O . VAL A 1 87 ? 12.274 9.839 6.469 1 97.92 87 VAL A O 1
ATOM 677 N N . VAL A 1 88 ? 11.449 8.338 5.042 1 98.72 88 VAL A N 1
ATOM 678 C CA . VAL A 1 88 ? 10.085 8.817 5.241 1 98.72 88 VAL A CA 1
ATOM 679 C C . VAL A 1 88 ? 9.21 7.683 5.772 1 98.72 88 VAL A C 1
ATOM 681 O O . VAL A 1 88 ? 9.313 6.544 5.311 1 98.72 88 VAL A O 1
ATOM 684 N N . PHE A 1 89 ? 8.385 7.982 6.759 1 98.83 89 PHE A N 1
ATOM 685 C CA . PHE A 1 89 ? 7.388 7.069 7.303 1 98.83 89 PHE A CA 1
ATOM 686 C C . PHE A 1 89 ? 6.009 7.718 7.316 1 98.83 89 PHE A C 1
ATOM 688 O O . PHE A 1 89 ? 5.892 8.935 7.475 1 98.83 89 PHE A O 1
ATOM 695 N N . SER A 1 90 ? 5.007 6.945 7.124 1 98.86 90 SER A N 1
ATOM 696 C CA . SER A 1 90 ? 3.625 7.403 7.221 1 98.86 90 SER A CA 1
ATOM 697 C C . SER A 1 90 ? 2.711 6.299 7.743 1 98.86 90 SER A C 1
ATOM 699 O O . SER A 1 90 ? 2.893 5.127 7.408 1 98.86 90 SER A O 1
ATOM 701 N N . LEU A 1 91 ? 1.757 6.658 8.492 1 98.75 91 LEU A N 1
ATOM 702 C CA . LEU A 1 91 ? 0.795 5.753 9.112 1 98.75 91 LEU A CA 1
ATOM 703 C C . LEU A 1 91 ? -0.617 6.033 8.609 1 98.75 91 LEU A C 1
ATOM 705 O O . LEU A 1 91 ? -1.084 7.173 8.661 1 98.75 91 LEU A O 1
ATOM 709 N N . ASP A 1 92 ? -1.269 4.992 8.1 1 98.63 92 ASP A N 1
ATOM 710 C CA . ASP A 1 92 ? -2.696 5.16 7.843 1 98.63 92 ASP A CA 1
ATOM 711 C C . ASP A 1 92 ? -3.461 5.407 9.141 1 98.63 92 ASP A C 1
ATOM 713 O O . ASP A 1 92 ? -3.312 4.658 10.109 1 98.63 92 ASP A O 1
ATOM 717 N N . ASN A 1 93 ? -4.257 6.436 9.158 1 98.18 93 ASN A N 1
ATOM 718 C CA . ASN A 1 93 ? -5.084 6.668 10.338 1 98.18 93 ASN A CA 1
ATOM 719 C C . ASN A 1 93 ? -6.015 5.49 10.61 1 98.18 93 ASN A C 1
ATOM 721 O O . ASN A 1 93 ? -6.395 4.768 9.687 1 98.18 93 ASN A O 1
ATOM 725 N N . GLN A 1 94 ? -6.332 5.295 11.948 1 97.37 94 GLN A N 1
ATOM 726 C CA . GLN A 1 94 ? -7.317 4.257 12.236 1 97.37 94 GLN A CA 1
ATOM 727 C C . GLN A 1 94 ? -8.604 4.487 11.45 1 97.37 94 GLN A C 1
ATOM 729 O O . GLN A 1 94 ? -9.066 5.623 11.323 1 97.37 94 GLN A O 1
ATOM 734 N N . GLY A 1 95 ? -9.126 3.386 10.817 1 95.68 95 GLY A N 1
ATOM 735 C CA . GLY A 1 95 ? -10.343 3.475 10.027 1 95.68 95 GLY A CA 1
ATOM 736 C C . GLY A 1 95 ? -10.115 4.051 8.642 1 95.68 95 GLY A C 1
ATOM 737 O O . GLY A 1 95 ? -11.058 4.5 7.988 1 95.68 95 GLY A O 1
ATOM 738 N N . ALA A 1 96 ? -8.869 4.079 8.176 1 96.43 96 ALA A N 1
ATOM 739 C CA . ALA A 1 96 ? -8.544 4.563 6.836 1 96.43 96 ALA A CA 1
ATOM 740 C C . ALA A 1 96 ? -7.413 3.747 6.218 1 96.43 96 ALA A C 1
ATOM 742 O O . ALA A 1 96 ? -6.623 3.126 6.933 1 96.43 96 ALA A O 1
ATOM 743 N N . GLY A 1 97 ? -7.377 3.743 4.855 1 96.69 97 GLY A N 1
ATOM 744 C CA . GLY A 1 97 ? -6.336 2.99 4.175 1 96.69 97 GLY A CA 1
ATOM 745 C C . GLY A 1 97 ? -6.296 1.528 4.579 1 96.69 97 GLY A C 1
ATOM 746 O O . GLY A 1 97 ? -7.323 0.846 4.565 1 96.69 97 GLY A O 1
ATOM 747 N N . GLY A 1 98 ? -5.083 1.095 4.925 1 96.95 98 GLY A N 1
ATOM 748 C CA . GLY A 1 98 ? -4.891 -0.297 5.298 1 96.95 98 GLY A CA 1
ATOM 749 C C . GLY A 1 98 ? -5.023 -0.54 6.789 1 96.95 98 GLY A C 1
ATOM 750 O O . GLY A 1 98 ? -4.904 -1.676 7.252 1 96.95 98 GLY A O 1
ATOM 751 N N . SER A 1 99 ? -5.301 0.49 7.542 1 97.85 99 SER A N 1
ATOM 752 C CA . SER A 1 99 ? -5.446 0.356 8.988 1 97.85 99 SER A CA 1
ATOM 753 C C . SER A 1 99 ? -6.823 -0.186 9.358 1 97.85 99 SER A C 1
ATOM 755 O O . SER A 1 99 ? -7.825 0.179 8.74 1 97.85 99 SER A O 1
ATOM 757 N N . GLU A 1 100 ? -6.847 -0.978 10.403 1 96.94 100 GLU A N 1
ATOM 758 C CA . GLU A 1 100 ? -8.113 -1.471 10.937 1 96.94 100 GLU A CA 1
ATOM 759 C C . GLU A 1 100 ? -8.928 -0.34 11.557 1 96.94 100 GLU A C 1
ATOM 761 O O . GLU A 1 100 ? -8.39 0.728 11.857 1 96.94 100 GLU A O 1
ATOM 766 N N . GLY A 1 101 ? -10.243 -0.654 11.708 1 95.28 101 GLY A N 1
ATOM 767 C CA . GLY A 1 101 ? -11.2 0.289 12.264 1 95.28 101 GLY A CA 1
ATOM 768 C C . GLY A 1 101 ? -12.429 0.475 11.394 1 95.28 101 GLY A C 1
ATOM 769 O O . GLY A 1 101 ? -12.377 0.257 10.182 1 95.28 101 GLY A O 1
ATOM 770 N N . GLU A 1 102 ? -13.471 0.889 12.078 1 93.28 102 GLU A N 1
ATOM 771 C CA . GLU A 1 102 ? -14.64 1.293 11.302 1 93.28 102 GLU A CA 1
ATOM 772 C C . GLU A 1 102 ? -14.318 2.478 10.396 1 93.28 102 GLU A C 1
ATOM 774 O O . GLU A 1 102 ? -13.751 3.475 10.846 1 93.28 102 GLU A O 1
ATOM 779 N N . ARG A 1 103 ? -14.631 2.347 9.129 1 92.84 103 ARG A N 1
ATOM 780 C CA . ARG A 1 103 ? -14.226 3.339 8.139 1 92.84 103 ARG A CA 1
ATOM 781 C C . ARG A 1 103 ? -14.789 4.715 8.48 1 92.84 103 ARG A C 1
ATOM 783 O O . ARG A 1 103 ? -16.001 4.872 8.643 1 92.84 103 ARG A O 1
ATOM 790 N N . LEU A 1 104 ? -13.912 5.698 8.578 1 92.95 104 LEU A N 1
ATOM 791 C CA . LEU A 1 104 ? -14.186 7.109 8.83 1 92.95 104 LEU A CA 1
ATOM 792 C C . LEU A 1 104 ? -14.966 7.288 10.128 1 92.95 104 LEU A C 1
ATOM 794 O O . LEU A 1 104 ? -15.945 8.036 10.171 1 92.95 104 LEU A O 1
ATOM 798 N N . TYR A 1 105 ? -14.586 6.448 11.117 1 92.07 105 TYR A N 1
ATOM 799 C CA . TYR A 1 105 ? -15.026 6.559 12.503 1 92.07 105 TYR A CA 1
ATOM 800 C C . TYR A 1 105 ? -13.834 6.664 13.447 1 92.07 105 TYR A C 1
ATOM 802 O O . TYR A 1 105 ? -12.803 6.024 13.229 1 92.07 105 TYR A O 1
ATOM 810 N N . VAL A 1 106 ? -13.992 7.489 14.451 1 93.73 106 VAL A N 1
ATOM 811 C CA . VAL A 1 106 ? -13.046 7.537 15.561 1 93.73 106 VAL A CA 1
ATOM 812 C C . VAL A 1 106 ? -13.787 7.852 16.859 1 93.73 106 VAL A C 1
ATOM 814 O O . VAL A 1 106 ? -14.72 8.659 16.868 1 93.73 106 VAL A O 1
ATOM 817 N N . GLU A 1 107 ? -13.385 7.188 17.899 1 93.62 107 GLU A N 1
ATOM 818 C CA . GLU A 1 107 ? -14.045 7.428 19.179 1 93.62 107 GLU A CA 1
ATOM 819 C C . GLU A 1 107 ? -13.69 8.805 19.734 1 93.62 107 GLU A C 1
ATOM 821 O O . GLU A 1 107 ? -14.55 9.505 20.271 1 93.62 107 GLU A O 1
ATOM 826 N N . ALA A 1 108 ? -12.489 9.114 19.674 1 96.35 108 ALA A N 1
ATOM 827 C CA . ALA A 1 108 ? -11.937 10.402 20.085 1 96.35 108 ALA A CA 1
ATOM 828 C C . ALA A 1 108 ? -10.833 10.854 19.134 1 96.35 108 ALA A C 1
ATOM 830 O O . ALA A 1 108 ? -9.992 10.051 18.722 1 96.35 108 ALA A O 1
ATOM 831 N N . PHE A 1 109 ? -10.878 12.105 18.793 1 97.5 109 PHE A N 1
ATOM 832 C CA . PHE A 1 109 ? -9.882 12.619 17.86 1 97.5 109 PHE A CA 1
ATOM 833 C C . PHE A 1 109 ? -8.477 12.47 18.432 1 97.5 109 PHE A C 1
ATOM 835 O O . PHE A 1 109 ? -7.515 12.28 17.686 1 97.5 109 PHE A O 1
ATOM 842 N N . THR A 1 110 ? -8.358 12.509 19.771 1 97.97 110 THR A N 1
ATOM 843 C CA . THR A 1 110 ? -7.07 12.373 20.442 1 97.97 110 THR A CA 1
ATOM 844 C C . THR A 1 110 ? -6.427 11.029 20.11 1 97.97 110 THR A C 1
ATOM 846 O O . THR A 1 110 ? -5.208 10.876 20.214 1 97.97 110 THR A O 1
ATOM 849 N N . HIS A 1 111 ? -7.221 10.075 19.712 1 98.36 111 HIS A N 1
ATOM 850 C CA . HIS A 1 111 ? -6.672 8.775 19.34 1 98.36 111 HIS A CA 1
ATOM 851 C C . HIS A 1 111 ? -5.756 8.892 18.126 1 98.36 111 HIS A C 1
ATOM 853 O O . HIS A 1 111 ? -4.765 8.165 18.019 1 98.36 111 HIS A O 1
ATOM 859 N N . PHE A 1 112 ? -6.098 9.789 17.2 1 98.69 112 PHE A N 1
ATOM 860 C CA . PHE A 1 112 ? -5.215 10.033 16.066 1 98.69 112 PHE A CA 1
ATOM 861 C C . PHE A 1 112 ? -3.875 10.59 16.533 1 98.69 112 PHE A C 1
ATOM 863 O O . PHE A 1 112 ? -2.82 10.166 16.055 1 98.69 112 PHE A O 1
ATOM 870 N N . VAL A 1 113 ? -3.922 11.543 17.444 1 98.82 113 VAL A N 1
ATOM 871 C CA . VAL A 1 113 ? -2.722 12.176 17.979 1 98.82 113 VAL A CA 1
ATOM 872 C C . VAL A 1 113 ? -1.871 11.138 18.708 1 98.82 113 VAL A C 1
ATOM 874 O O . VAL A 1 113 ? -0.664 11.043 18.477 1 98.82 113 VAL A O 1
ATOM 877 N N . ASP A 1 114 ? -2.544 10.317 19.539 1 98.83 114 ASP A N 1
ATOM 878 C CA . ASP A 1 114 ? -1.87 9.252 20.276 1 98.83 114 ASP A CA 1
ATOM 879 C C . ASP A 1 114 ? -1.221 8.251 19.324 1 98.83 114 ASP A C 1
ATOM 881 O O . ASP A 1 114 ? -0.105 7.786 19.569 1 98.83 114 ASP A O 1
ATOM 885 N N . ASP A 1 115 ? -1.912 7.934 18.3 1 98.87 115 ASP A N 1
ATOM 886 C CA . ASP A 1 115 ? -1.406 6.976 17.322 1 98.87 115 ASP A CA 1
ATOM 887 C C . ASP A 1 115 ? -0.127 7.487 16.662 1 98.87 115 ASP A C 1
ATOM 889 O O . ASP A 1 115 ? 0.833 6.733 16.491 1 98.87 115 ASP A O 1
ATOM 893 N N . VAL A 1 116 ? -0.093 8.748 16.286 1 98.87 116 VAL A N 1
ATOM 894 C CA . VAL A 1 116 ? 1.081 9.321 15.635 1 98.87 116 VAL A CA 1
ATOM 895 C C . VAL A 1 116 ? 2.255 9.343 16.612 1 98.87 116 VAL A C 1
ATOM 897 O O . VAL A 1 116 ? 3.377 8.981 16.252 1 98.87 116 VAL A O 1
ATOM 900 N N . CYS A 1 117 ? 2.013 9.745 17.84 1 98.81 117 CYS A N 1
ATOM 901 C CA . CYS A 1 117 ? 3.062 9.75 18.853 1 98.81 117 CYS A CA 1
ATOM 902 C C . CYS A 1 117 ? 3.618 8.347 19.069 1 98.81 117 CYS A C 1
ATOM 904 O O . CYS A 1 117 ? 4.835 8.155 19.097 1 98.81 117 CYS A O 1
ATOM 906 N N . ALA A 1 118 ? 2.743 7.395 19.17 1 98.72 118 ALA A N 1
ATOM 907 C CA . ALA A 1 118 ? 3.157 6.007 19.361 1 98.72 118 ALA A CA 1
ATOM 908 C C . ALA A 1 118 ? 3.924 5.492 18.146 1 98.72 118 ALA A C 1
ATOM 910 O O . ALA A 1 118 ? 4.866 4.708 18.286 1 98.72 118 ALA A O 1
ATOM 911 N N . PHE A 1 119 ? 3.508 5.935 17.003 1 98.84 119 PHE A N 1
ATOM 912 C CA . PHE A 1 119 ? 4.139 5.504 15.761 1 98.84 119 PHE A CA 1
ATOM 913 C C . PHE A 1 119 ? 5.578 6 15.685 1 98.84 119 PHE A C 1
ATOM 915 O O . PHE A 1 119 ? 6.478 5.252 15.296 1 98.84 119 PHE A O 1
ATOM 922 N N . ILE A 1 120 ? 5.787 7.195 16.06 1 98.48 120 ILE A N 1
ATOM 923 C CA . ILE A 1 120 ? 7.127 7.771 16.063 1 98.48 120 ILE A CA 1
ATOM 924 C C . ILE A 1 120 ? 8.029 6.973 17.001 1 98.48 120 ILE A C 1
ATOM 926 O O . ILE A 1 120 ? 9.134 6.578 16.623 1 98.48 120 ILE A O 1
ATOM 930 N N . VAL A 1 121 ? 7.556 6.671 18.175 1 97.85 121 VAL A N 1
ATOM 931 C CA . VAL A 1 121 ? 8.314 5.885 19.144 1 97.85 121 VAL A CA 1
ATOM 932 C C . VAL A 1 121 ? 8.574 4.488 18.585 1 97.85 121 VAL A C 1
ATOM 934 O O . VAL A 1 121 ? 9.682 3.96 18.708 1 97.85 121 VAL A O 1
ATOM 937 N N . PHE A 1 122 ? 7.583 3.929 17.987 1 98.18 122 PHE A N 1
ATOM 938 C CA . PHE A 1 122 ? 7.675 2.599 17.398 1 98.18 122 PHE A CA 1
ATOM 939 C C . PHE A 1 122 ? 8.795 2.539 16.367 1 98.18 122 PHE A C 1
ATOM 941 O O . PHE A 1 122 ? 9.631 1.634 16.402 1 98.18 122 PHE A O 1
ATOM 948 N N . ILE A 1 123 ? 8.828 3.496 15.452 1 97.6 123 ILE A N 1
ATOM 949 C CA . ILE A 1 123 ? 9.824 3.539 14.387 1 97.6 123 ILE A CA 1
ATOM 950 C C . ILE A 1 123 ? 11.212 3.753 14.986 1 97.6 123 ILE A C 1
ATOM 952 O O . ILE A 1 123 ? 12.175 3.093 14.589 1 97.6 123 ILE A O 1
ATOM 956 N N . GLN A 1 124 ? 11.313 4.613 15.942 1 95.19 124 GLN A N 1
ATOM 957 C CA . GLN A 1 124 ? 12.596 4.937 16.558 1 95.19 124 GLN A CA 1
ATOM 958 C C . GLN A 1 124 ? 13.134 3.756 17.361 1 95.19 124 GLN A C 1
ATOM 960 O O . GLN A 1 124 ? 14.348 3.605 17.514 1 95.19 124 GLN A O 1
ATOM 965 N N . THR A 1 125 ? 12.25 2.999 17.903 1 95.9 125 THR A N 1
ATOM 966 C CA . THR A 1 125 ? 12.659 1.786 18.604 1 95.9 125 THR A CA 1
ATOM 967 C C . THR A 1 125 ? 13.115 0.718 17.614 1 95.9 125 THR A C 1
ATOM 969 O O . THR A 1 125 ? 14.089 0.005 17.867 1 95.9 125 THR A O 1
ATOM 972 N N . ARG A 1 126 ? 12.472 0.697 16.509 1 94.58 126 ARG A N 1
ATOM 973 C CA . ARG A 1 126 ? 12.788 -0.292 15.484 1 94.58 126 ARG A CA 1
ATOM 974 C C . ARG A 1 126 ? 14.094 0.052 14.776 1 94.58 126 ARG A C 1
ATOM 976 O O . ARG A 1 126 ? 14.884 -0.838 14.454 1 94.58 126 ARG A O 1
ATOM 983 N N . TYR A 1 127 ? 14.223 1.304 14.506 1 94.71 127 TYR A N 1
ATOM 984 C CA . TYR A 1 127 ? 15.421 1.815 13.85 1 94.71 127 TYR A CA 1
ATOM 985 C C . TYR A 1 127 ? 16.159 2.798 14.751 1 94.71 127 TYR A C 1
ATOM 987 O O . TYR A 1 127 ? 16.086 4.012 14.547 1 94.71 127 TYR A O 1
ATOM 995 N N . THR A 1 128 ? 17 2.305 15.583 1 94.77 128 THR A N 1
ATOM 996 C CA . THR A 1 128 ? 17.633 3.083 16.642 1 94.77 128 THR A CA 1
ATOM 997 C C . THR A 1 128 ? 18.557 4.145 16.055 1 94.77 128 THR A C 1
ATOM 999 O O . THR A 1 128 ? 18.714 5.225 16.629 1 94.77 128 THR A O 1
ATOM 1002 N N . ALA A 1 129 ? 19.044 3.85 14.924 1 93.26 129 ALA A N 1
ATOM 1003 C CA . ALA A 1 129 ? 19.974 4.779 14.288 1 93.26 129 ALA A CA 1
ATOM 1004 C C . ALA A 1 129 ? 19.264 6.06 13.862 1 93.26 129 ALA A C 1
ATOM 1006 O O . ALA A 1 129 ? 19.893 7.114 13.735 1 93.26 129 ALA A O 1
ATOM 1007 N N . LEU A 1 130 ? 17.997 5.989 13.679 1 93.99 130 LEU A N 1
ATOM 1008 C CA . LEU A 1 130 ? 17.238 7.143 13.208 1 93.99 130 LEU A CA 1
ATOM 1009 C C . LEU A 1 130 ? 16.917 8.089 14.36 1 93.99 130 LEU A C 1
ATOM 1011 O O . LEU A 1 130 ? 16.539 9.241 14.136 1 93.99 130 LEU A O 1
ATOM 1015 N N . ARG A 1 131 ? 17.089 7.642 15.603 1 92.66 131 ARG A N 1
ATOM 1016 C CA . ARG A 1 131 ? 16.733 8.434 16.776 1 92.66 131 ARG A CA 1
ATOM 1017 C C . ARG A 1 131 ? 17.591 9.691 16.869 1 92.66 131 ARG A C 1
ATOM 1019 O O . ARG A 1 131 ? 17.144 10.717 17.385 1 92.66 131 ARG A O 1
ATOM 1026 N N . SER A 1 132 ? 18.774 9.579 16.347 1 91.44 132 SER A N 1
ATOM 1027 C CA . SER A 1 132 ? 19.712 10.69 16.476 1 91.44 132 SER A CA 1
ATOM 1028 C C . SER A 1 132 ? 19.66 11.601 15.254 1 91.44 132 SER A C 1
ATOM 1030 O O . SER A 1 132 ? 20.359 12.616 15.201 1 91.44 132 SER A O 1
ATOM 1032 N N . GLN A 1 133 ? 18.809 11.292 14.345 1 94.48 133 GLN A N 1
ATOM 1033 C CA . GLN A 1 133 ? 18.71 12.083 13.122 1 94.48 133 GLN A CA 1
ATOM 1034 C C . GLN A 1 133 ? 17.696 13.213 13.278 1 94.48 133 GLN A C 1
ATOM 1036 O O . GLN A 1 133 ? 16.737 13.092 14.043 1 94.48 133 GLN A O 1
ATOM 1041 N N . PRO A 1 134 ? 18.012 14.374 12.571 1 97.55 134 PRO A N 1
ATOM 1042 C CA . PRO A 1 134 ? 16.963 15.395 12.514 1 97.55 134 PRO A CA 1
ATOM 1043 C C . PRO A 1 134 ? 15.611 14.829 12.088 1 97.55 134 PRO A C 1
ATOM 1045 O O . PRO A 1 134 ? 15.531 14.084 11.107 1 97.55 134 PRO A O 1
ATOM 1048 N N . THR A 1 135 ? 14.561 15.144 12.845 1 98.38 135 THR A N 1
ATOM 1049 C CA . THR A 1 135 ? 13.233 14.584 12.618 1 98.38 135 THR A CA 1
ATOM 1050 C C . THR A 1 135 ? 12.229 15.686 12.294 1 98.38 135 THR A C 1
ATOM 1052 O O . THR A 1 135 ? 12.238 16.746 12.924 1 98.38 135 THR A O 1
ATOM 1055 N N . PHE A 1 136 ? 11.408 15.422 11.309 1 98.9 136 PHE A N 1
ATOM 1056 C CA . PHE A 1 136 ? 10.388 16.367 10.872 1 98.9 136 PHE A CA 1
ATOM 1057 C C . PHE A 1 136 ? 9.013 15.711 10.854 1 98.9 136 PHE A C 1
ATOM 1059 O O . PHE A 1 136 ? 8.902 14.494 10.69 1 98.9 136 PHE A O 1
ATOM 1066 N N . LEU A 1 137 ? 7.984 16.489 11.052 1 98.91 137 LEU A N 1
ATOM 1067 C CA . LEU A 1 137 ? 6.585 16.083 10.983 1 98.91 137 LEU A CA 1
ATOM 1068 C C . LEU A 1 137 ? 5.848 16.853 9.892 1 98.91 137 LEU A C 1
ATOM 1070 O O . LEU A 1 137 ? 5.947 18.08 9.819 1 98.91 137 LEU A O 1
ATOM 1074 N N . MET A 1 138 ? 5.222 16.138 9.009 1 98.91 138 MET A N 1
ATOM 1075 C CA . MET A 1 138 ? 4.44 16.743 7.934 1 98.91 138 MET A CA 1
ATOM 1076 C C . MET A 1 138 ? 3.003 16.232 7.952 1 98.91 138 MET A C 1
ATOM 1078 O O . MET A 1 138 ? 2.768 15.034 8.12 1 98.91 138 MET A O 1
ATOM 1082 N N . GLY A 1 139 ? 2.06 17.103 7.85 1 98.88 139 GLY A N 1
ATOM 1083 C CA . GLY A 1 139 ? 0.661 16.705 7.819 1 98.88 139 GLY A CA 1
ATOM 1084 C C . GLY A 1 139 ? -0.151 17.459 6.783 1 98.88 139 GLY A C 1
ATOM 1085 O O . GLY A 1 139 ? 0.047 18.66 6.586 1 98.88 139 GLY A O 1
ATOM 1086 N N . HIS A 1 140 ? -1.04 16.756 6.145 1 98.77 140 HIS A N 1
ATOM 1087 C CA . HIS A 1 140 ? -1.925 17.356 5.153 1 98.77 140 HIS A CA 1
ATOM 1088 C C . HIS A 1 140 ? -3.378 17.315 5.615 1 98.77 140 HIS A C 1
ATOM 1090 O O . HIS A 1 140 ? -3.858 16.278 6.076 1 98.77 140 HIS A O 1
ATOM 1096 N N . SER A 1 141 ? -4.104 18.47 5.435 1 98.33 141 SER A N 1
ATOM 1097 C CA . SER A 1 141 ? -5.533 18.539 5.719 1 98.33 141 SER A CA 1
ATOM 1098 C C . SER A 1 141 ? -5.836 18.088 7.144 1 98.33 141 SER A C 1
ATOM 1100 O O . SER A 1 141 ? -5.276 18.624 8.102 1 98.33 141 SER A O 1
ATOM 1102 N N . MET A 1 142 ? -6.563 17.034 7.382 1 98.01 142 MET A N 1
ATOM 1103 C CA . MET A 1 142 ? -6.767 16.479 8.717 1 98.01 142 MET A CA 1
ATOM 1104 C C . MET A 1 142 ? -5.438 16.073 9.346 1 98.01 142 MET A C 1
ATOM 1106 O O . MET A 1 142 ? -5.25 16.213 10.555 1 98.01 142 MET A O 1
ATOM 1110 N N . GLY A 1 143 ? -4.546 15.576 8.497 1 98.78 143 GLY A N 1
ATOM 1111 C CA . GLY A 1 143 ? -3.203 15.286 8.974 1 98.78 143 GLY A CA 1
ATOM 1112 C C . GLY A 1 143 ? -2.464 16.517 9.463 1 98.78 143 GLY A C 1
ATOM 1113 O O . GLY A 1 143 ? -1.629 16.429 10.365 1 98.78 143 GLY A O 1
ATOM 1114 N N . GLY A 1 144 ? -2.734 17.667 8.848 1 98.88 144 GLY A N 1
ATOM 1115 C CA . GLY A 1 144 ? -2.188 18.921 9.343 1 98.88 144 GLY A CA 1
ATOM 1116 C C . GLY A 1 144 ? -2.715 19.302 10.714 1 98.88 144 GLY A C 1
ATOM 1117 O O . GLY A 1 144 ? -1.969 19.814 11.551 1 98.88 144 GLY A O 1
ATOM 1118 N N . LEU A 1 145 ? -4.01 19.065 10.943 1 98.85 145 LEU A N 1
ATOM 1119 C CA . LEU A 1 145 ? -4.594 19.275 12.263 1 98.85 145 LEU A CA 1
ATOM 1120 C C . LEU A 1 145 ? -3.961 18.344 13.292 1 98.85 145 LEU A C 1
ATOM 1122 O O . LEU A 1 145 ? -3.589 18.779 14.383 1 98.85 145 LEU A O 1
ATOM 1126 N N . ILE A 1 146 ? -3.781 17.067 12.916 1 98.92 146 ILE A N 1
ATOM 1127 C CA . ILE A 1 146 ? -3.165 16.082 13.799 1 98.92 146 ILE A CA 1
ATOM 1128 C C . ILE A 1 146 ? -1.724 16.488 14.099 1 98.92 146 ILE A C 1
ATOM 1130 O O . ILE A 1 146 ? -1.3 16.482 15.257 1 98.92 146 ILE A O 1
ATOM 1134 N N . ALA A 1 147 ? -1.005 16.87 13.098 1 98.91 147 ALA A N 1
ATOM 1135 C CA . ALA A 1 147 ? 0.389 17.269 13.268 1 98.91 147 ALA A CA 1
ATOM 1136 C C . ALA A 1 147 ? 0.505 18.482 14.186 1 98.91 147 ALA A C 1
ATOM 1138 O O . ALA A 1 147 ? 1.415 18.558 15.014 1 98.91 147 ALA A O 1
ATOM 1139 N N . THR A 1 148 ? -0.384 19.402 14 1 98.88 148 THR A N 1
ATOM 1140 C CA . THR A 1 148 ? -0.398 20.57 14.873 1 98.88 148 THR A CA 1
ATOM 1141 C C . THR A 1 148 ? -0.591 20.155 16.329 1 98.88 148 THR A C 1
ATOM 1143 O O . THR A 1 148 ? 0.159 20.585 17.208 1 98.88 148 THR A O 1
ATOM 1146 N N . LEU A 1 149 ? -1.529 19.315 16.553 1 98.87 149 LEU A N 1
ATOM 1147 C CA . LEU A 1 149 ? -1.84 18.881 17.911 1 98.87 149 LEU A CA 1
ATOM 1148 C C . LEU A 1 149 ? -0.696 18.057 18.493 1 98.87 149 LEU A C 1
ATOM 1150 O O . LEU A 1 149 ? -0.398 18.155 19.685 1 98.87 149 LEU A O 1
ATOM 1154 N N . VAL A 1 150 ? -0.047 17.237 17.665 1 98.83 150 VAL A N 1
ATOM 1155 C CA . VAL A 1 150 ? 1.122 16.482 18.102 1 98.83 150 VAL A CA 1
ATOM 1156 C C . VAL A 1 150 ? 2.229 17.443 18.527 1 98.83 150 VAL A C 1
ATOM 1158 O O . VAL A 1 150 ? 2.83 17.276 19.591 1 98.83 150 VAL A O 1
ATOM 1161 N N . ALA A 1 151 ? 2.495 18.462 17.769 1 98.76 151 ALA A N 1
ATOM 1162 C CA . ALA A 1 151 ? 3.552 19.429 18.054 1 98.76 151 ALA A CA 1
ATOM 1163 C C . ALA A 1 151 ? 3.205 20.278 19.273 1 98.76 151 ALA A C 1
ATOM 1165 O O . ALA A 1 151 ? 4.086 20.643 20.055 1 98.76 151 ALA A O 1
ATOM 1166 N N . GLN A 1 152 ? 1.943 20.622 19.408 1 98.57 152 GLN A N 1
ATOM 1167 C CA . GLN A 1 152 ? 1.502 21.396 20.563 1 98.57 152 GLN A CA 1
ATOM 1168 C C . GLN A 1 152 ? 1.647 20.591 21.852 1 98.57 152 GLN A C 1
ATOM 1170 O O . GLN A 1 152 ? 1.876 21.159 22.922 1 98.57 152 GLN A O 1
ATOM 1175 N N . ARG A 1 153 ? 1.505 19.288 21.724 1 97.59 153 ARG A N 1
ATOM 1176 C CA . ARG A 1 153 ? 1.704 18.41 22.871 1 97.59 153 ARG A CA 1
ATOM 1177 C C . ARG A 1 153 ? 3.177 18.348 23.265 1 97.59 153 ARG A C 1
ATOM 1179 O O . ARG A 1 153 ? 3.515 18.459 24.445 1 97.59 153 ARG A O 1
ATOM 1186 N N . ASP A 1 154 ? 4.027 18.097 22.296 1 97.26 154 ASP A N 1
ATOM 1187 C CA . ASP A 1 154 ? 5.471 18.06 22.502 1 97.26 154 ASP A CA 1
ATOM 1188 C C . ASP A 1 154 ? 6.218 18.181 21.176 1 97.26 154 ASP A C 1
ATOM 1190 O O . ASP A 1 154 ? 6.208 17.253 20.365 1 97.26 154 ASP A O 1
ATOM 1194 N N . ALA A 1 155 ? 6.871 19.233 20.989 1 96.73 155 ALA A N 1
ATOM 1195 C CA . ALA A 1 155 ? 7.56 19.481 19.725 1 96.73 155 ALA A CA 1
ATOM 1196 C C . ALA A 1 155 ? 9.059 19.233 19.86 1 96.73 155 ALA A C 1
ATOM 1198 O O . ALA A 1 155 ? 9.817 19.445 18.91 1 96.73 155 ALA A O 1
ATOM 1199 N N . SER A 1 156 ? 9.542 18.776 20.996 1 94.9 156 SER A N 1
ATOM 1200 C CA . SER A 1 156 ? 10.968 18.684 21.292 1 94.9 156 SER A CA 1
ATOM 1201 C C . SER A 1 156 ? 11.662 17.689 20.368 1 94.9 156 SER A C 1
ATOM 1203 O O . SER A 1 156 ? 12.865 17.798 20.121 1 94.9 156 SER A O 1
ATOM 1205 N N . GLY A 1 157 ? 10.967 16.85 19.79 1 94.64 157 GLY A N 1
ATOM 1206 C CA . GLY A 1 157 ? 11.574 15.841 18.937 1 94.64 157 GLY A CA 1
ATOM 1207 C C . GLY A 1 157 ? 11.592 16.23 17.471 1 94.64 157 GLY A C 1
ATOM 1208 O O . GLY A 1 157 ? 12.103 15.486 16.631 1 94.64 157 GLY A O 1
ATOM 1209 N N . PHE A 1 158 ? 11.112 17.492 17.206 1 97.87 158 PHE A N 1
ATOM 1210 C CA . PHE A 1 158 ? 10.997 17.872 15.803 1 97.87 158 PHE A CA 1
ATOM 1211 C C . PHE A 1 158 ? 11.867 19.085 15.497 1 97.87 158 PHE A C 1
ATOM 1213 O O . PHE A 1 158 ? 11.838 20.077 16.228 1 97.87 158 PHE A O 1
ATOM 1220 N N . CYS A 1 159 ? 12.634 18.994 14.393 1 98.45 159 CYS A N 1
ATOM 1221 C CA . CYS A 1 159 ? 13.394 20.133 13.89 1 98.45 159 CYS A CA 1
ATOM 1222 C C . CYS A 1 159 ? 12.493 21.092 13.12 1 98.45 159 CYS A C 1
ATOM 1224 O O . CYS A 1 159 ? 12.855 22.25 12.902 1 98.45 159 CYS A O 1
ATOM 1226 N N . GLY A 1 160 ? 11.298 20.62 12.734 1 98.7 160 GLY A N 1
ATOM 1227 C CA . GLY A 1 160 ? 10.319 21.416 12.01 1 98.7 160 GLY A CA 1
ATOM 1228 C C . GLY A 1 160 ? 9.034 20.663 11.722 1 98.7 160 GLY A C 1
ATOM 1229 O O . GLY A 1 160 ? 9.024 19.431 11.685 1 98.7 160 GLY A O 1
ATOM 1230 N N . VAL A 1 161 ? 7.977 21.415 11.519 1 98.88 161 VAL A N 1
ATOM 1231 C CA . VAL A 1 161 ? 6.657 20.887 11.19 1 98.88 161 VAL A CA 1
ATOM 1232 C C . VAL A 1 161 ? 6.152 21.524 9.897 1 98.88 161 VAL A C 1
ATOM 1234 O O . VAL A 1 161 ? 6.159 22.749 9.758 1 98.88 161 VAL A O 1
ATOM 1237 N N . VAL A 1 162 ? 5.78 20.689 8.934 1 98.96 162 VAL A N 1
ATOM 1238 C CA . VAL A 1 162 ? 5.221 21.178 7.678 1 98.96 162 VAL A CA 1
ATOM 1239 C C . VAL A 1 162 ? 3.715 20.929 7.65 1 98.96 162 VAL A C 1
ATOM 1241 O O . VAL A 1 162 ? 3.266 19.789 7.783 1 98.96 162 VAL A O 1
ATOM 1244 N N . LEU A 1 163 ? 2.968 21.953 7.46 1 98.93 163 LEU A N 1
ATOM 1245 C CA . LEU A 1 163 ? 1.511 21.891 7.418 1 98.93 163 LEU A CA 1
ATOM 1246 C C . LEU A 1 163 ? 0.993 22.215 6.02 1 98.93 163 LEU A C 1
ATOM 1248 O O . LEU A 1 163 ? 1.091 23.358 5.567 1 98.93 163 LEU A O 1
ATOM 1252 N N . SER A 1 164 ? 0.407 21.242 5.351 1 98.85 164 SER A N 1
ATOM 1253 C CA . SER A 1 164 ? -0.126 21.375 3.999 1 98.85 164 SER A CA 1
ATOM 1254 C C . SER A 1 164 ? -1.649 21.446 4.009 1 98.85 164 SER A C 1
ATOM 1256 O O . SER A 1 164 ? -2.319 20.472 4.357 1 98.85 164 SER A O 1
ATOM 1258 N N . GLY A 1 165 ? -2.191 22.588 3.574 1 98.57 165 GLY A N 1
ATOM 1259 C CA . GLY A 1 165 ? -3.637 22.722 3.643 1 98.57 165 GLY A CA 1
ATOM 1260 C C . GLY A 1 165 ? -4.22 22.232 4.955 1 98.57 165 GLY A C 1
ATOM 1261 O O . GLY A 1 165 ? -5.176 21.454 4.963 1 98.57 165 GLY A O 1
ATOM 1262 N N . PRO A 1 166 ? -3.7 22.678 6.061 1 98.77 166 PRO A N 1
ATOM 1263 C CA . PRO A 1 166 ? -4.093 22.089 7.343 1 98.77 166 PRO A CA 1
ATOM 1264 C C . PRO A 1 166 ? -5.545 22.388 7.71 1 98.77 166 PRO A C 1
ATOM 1266 O O . PRO A 1 166 ? -6.02 23.507 7.502 1 98.77 166 PRO A O 1
ATOM 1269 N N . ALA A 1 167 ? -6.196 21.424 8.266 1 98.08 167 ALA A N 1
ATOM 1270 C CA . ALA A 1 167 ? -7.606 21.554 8.625 1 98.08 167 ALA A CA 1
ATOM 1271 C C . ALA A 1 167 ? -7.768 22.289 9.952 1 98.08 167 ALA A C 1
ATOM 1273 O O . ALA A 1 167 ? -8.452 21.804 10.857 1 98.08 167 ALA A O 1
ATOM 1274 N N . LEU A 1 168 ? -7.239 23.439 10.007 1 97.92 168 LEU A N 1
ATOM 1275 C CA . LEU A 1 168 ? -7.366 24.271 11.199 1 97.92 168 LEU A CA 1
ATOM 1276 C C . LEU A 1 168 ? -8.714 24.982 11.225 1 97.92 168 LEU A C 1
ATOM 1278 O O . LEU A 1 168 ? -9.081 25.591 12.233 1 97.92 168 LEU A O 1
ATOM 1282 N N . GLY A 1 169 ? -9.401 24.868 10.155 1 94.63 169 GLY A N 1
ATOM 1283 C CA . GLY A 1 169 ? -10.75 25.361 9.926 1 94.63 169 GLY A CA 1
ATOM 1284 C C . GLY A 1 169 ? -11.268 25.057 8.533 1 94.63 169 GLY A C 1
ATOM 1285 O O . GLY A 1 169 ? -10.484 24.839 7.607 1 94.63 169 GLY A O 1
ATOM 1286 N N . LEU A 1 170 ? -12.561 25.071 8.421 1 89.72 170 LEU A N 1
ATOM 1287 C CA . LEU A 1 170 ? -13.176 24.809 7.124 1 89.72 170 LEU A CA 1
ATOM 1288 C C . LEU A 1 170 ? -13.35 26.101 6.334 1 89.72 170 LEU A C 1
ATOM 1290 O O . LEU A 1 170 ? -13.456 27.182 6.918 1 89.72 170 LEU A O 1
ATOM 1294 N N . SER A 1 171 ? -13.332 25.921 5.02 1 85.76 171 SER A N 1
ATOM 1295 C CA . SER A 1 171 ? -13.491 27.091 4.162 1 85.76 171 SER A CA 1
ATOM 1296 C C . SER A 1 171 ? -14.847 27.754 4.378 1 85.76 171 SER A C 1
ATOM 1298 O O . SER A 1 171 ? -14.962 28.98 4.315 1 85.76 171 SER A O 1
ATOM 1300 N N . LYS A 1 172 ? -15.846 26.902 4.553 1 82.43 172 LYS A N 1
ATOM 1301 C CA . LYS A 1 172 ? -17.161 27.396 4.949 1 82.43 172 LYS A CA 1
ATOM 1302 C C . LYS A 1 172 ? -17.451 27.077 6.413 1 82.43 172 LYS A C 1
ATOM 1304 O O . LYS A 1 172 ? -17.55 25.908 6.79 1 82.43 172 LYS A O 1
ATOM 1309 N N . PRO A 1 173 ? -17.59 28.108 7.184 1 77.04 173 PRO A N 1
ATOM 1310 C CA . PRO A 1 173 ? -17.823 27.857 8.608 1 77.04 173 PRO A CA 1
ATOM 1311 C C . PRO A 1 173 ? -19.113 27.083 8.868 1 77.04 173 PRO A C 1
ATOM 1313 O O . PRO A 1 173 ? -20.109 27.283 8.168 1 77.04 173 PRO A O 1
ATOM 1316 N N . VAL A 1 174 ? -18.98 26.233 9.836 1 79.81 174 VAL A N 1
ATOM 1317 C CA . VAL A 1 174 ? -20.156 25.474 10.249 1 79.81 174 VAL A CA 1
ATOM 1318 C C . VAL A 1 174 ? -21.035 26.333 11.154 1 79.81 174 VAL A C 1
ATOM 1320 O O . VAL A 1 174 ? -20.551 26.92 12.125 1 79.81 174 VAL A O 1
ATOM 1323 N N . SER A 1 175 ? -22.279 26.302 10.845 1 80.54 175 SER A N 1
ATOM 1324 C CA . SER A 1 175 ? -23.197 27.094 11.658 1 80.54 175 SER A CA 1
ATOM 1325 C C . SER A 1 175 ? -23.318 26.526 13.068 1 80.54 175 SER A C 1
ATOM 1327 O O . SER A 1 175 ? -23.064 25.34 13.289 1 80.54 175 SER A O 1
ATOM 1329 N N . ARG A 1 176 ? -23.697 27.365 13.987 1 82.58 176 ARG A N 1
ATOM 1330 C CA . ARG A 1 176 ? -23.884 26.937 15.369 1 82.58 176 ARG A CA 1
ATOM 1331 C C . ARG A 1 176 ? -24.928 25.828 15.462 1 82.58 176 ARG A C 1
ATOM 1333 O O . ARG A 1 176 ? -24.79 24.905 16.267 1 82.58 176 ARG A O 1
ATOM 1340 N N . PHE A 1 177 ? -25.833 25.947 14.7 1 76.97 177 PHE A N 1
ATOM 1341 C CA . PHE A 1 177 ? -26.899 24.952 14.7 1 76.97 177 PHE A CA 1
ATOM 1342 C C . PHE A 1 177 ? -26.377 23.601 14.226 1 76.97 177 PHE A C 1
ATOM 1344 O O . PHE A 1 177 ? -26.627 22.575 14.863 1 76.97 177 PHE A O 1
ATOM 1351 N N . MET A 1 178 ? -25.687 23.67 13.119 1 80.02 178 MET A N 1
ATOM 1352 C CA . MET A 1 178 ? -25.146 22.431 12.569 1 80.02 178 MET A CA 1
ATOM 1353 C C . MET A 1 178 ? -24.149 21.797 13.533 1 80.02 178 MET A C 1
ATOM 1355 O O . MET A 1 178 ? -24.078 20.572 13.643 1 80.02 178 MET A O 1
ATOM 1359 N N . ARG A 1 179 ? -23.412 22.602 14.208 1 86.73 179 ARG A N 1
ATOM 1360 C CA . ARG A 1 179 ? -22.47 22.103 15.206 1 86.73 179 ARG A CA 1
ATOM 1361 C C . ARG A 1 179 ? -23.201 21.415 16.353 1 86.73 179 ARG A C 1
ATOM 1363 O O . ARG A 1 179 ? -22.792 20.343 16.803 1 86.73 179 ARG A O 1
ATOM 1370 N N . SER A 1 180 ? -24.214 22.053 16.819 1 83.61 180 SER A N 1
ATOM 1371 C CA . SER A 1 180 ? -25.01 21.473 17.896 1 83.61 180 SER A CA 1
ATOM 1372 C C . SER A 1 180 ? -25.656 20.162 17.461 1 83.61 180 SER A C 1
ATOM 1374 O O . SER A 1 180 ? -25.715 19.206 18.236 1 83.61 180 SER A O 1
ATOM 1376 N N . LEU A 1 181 ? -26.102 20.13 16.299 1 80.62 181 LEU A N 1
ATOM 1377 C CA . LEU A 1 181 ? -26.714 18.919 15.766 1 80.62 181 LEU A CA 1
ATOM 1378 C C . LEU A 1 181 ? -25.69 17.794 15.658 1 80.62 181 LEU A C 1
ATOM 1380 O O . LEU A 1 181 ? -25.976 16.652 16.024 1 80.62 181 LEU A O 1
ATOM 1384 N N . ALA A 1 182 ? -24.583 18.147 15.145 1 83.75 182 ALA A N 1
ATOM 1385 C CA . ALA A 1 182 ? -23.514 17.156 15.059 1 83.75 182 ALA A CA 1
ATOM 1386 C C . ALA A 1 182 ? -23.172 16.596 16.437 1 83.75 182 ALA A C 1
ATOM 1388 O O . ALA A 1 182 ? -22.984 15.388 16.594 1 83.75 182 ALA A O 1
ATOM 1389 N N . HIS A 1 183 ? -23.128 17.43 17.411 1 85.87 183 HIS A N 1
ATOM 1390 C CA . HIS A 1 183 ? -22.817 17.015 18.774 1 85.87 183 HIS A CA 1
ATOM 1391 C C . HIS A 1 183 ? -23.896 16.092 19.33 1 85.87 183 HIS A C 1
ATOM 1393 O O . HIS A 1 183 ? -23.588 15.071 19.949 1 85.87 183 HIS A O 1
ATOM 1399 N N . PHE A 1 184 ? -25.032 16.494 19.072 1 82.18 184 PHE A N 1
ATOM 1400 C CA . PHE A 1 184 ? -26.16 15.694 19.534 1 82.18 184 PHE A CA 1
ATOM 1401 C C . PHE A 1 184 ? -26.137 14.308 18.9 1 82.18 184 PHE A C 1
ATOM 1403 O O . PHE A 1 184 ? -26.245 13.298 19.598 1 82.18 184 PHE A O 1
ATOM 1410 N N . LEU A 1 185 ? -25.965 14.279 17.632 1 83.5 185 LEU A N 1
ATOM 1411 C CA . LEU A 1 185 ? -25.936 13.008 16.916 1 83.5 185 LEU A CA 1
ATOM 1412 C C . LEU A 1 185 ? -24.732 12.173 17.34 1 83.5 185 LEU A C 1
ATOM 1414 O O . LEU A 1 185 ? -24.818 10.946 17.416 1 83.5 185 LEU A O 1
ATOM 1418 N N . SER A 1 186 ? -23.685 12.803 17.573 1 85.11 186 SER A N 1
ATOM 1419 C CA . SER A 1 186 ? -22.477 12.131 18.039 1 85.11 186 SER A CA 1
ATOM 1420 C C . SER A 1 186 ? -22.731 11.376 19.339 1 85.11 186 SER A C 1
ATOM 1422 O O . SER A 1 186 ? -22.198 10.283 19.543 1 85.11 186 SER A O 1
ATOM 1424 N N . GLN A 1 187 ? -23.501 11.929 20.217 1 85.47 187 GLN A N 1
ATOM 1425 C CA . GLN A 1 187 ? -23.758 11.35 21.532 1 85.47 187 GLN A CA 1
ATOM 1426 C C . GLN A 1 187 ? -24.732 10.179 21.436 1 85.47 187 GLN A C 1
ATOM 1428 O O . GLN A 1 187 ? -24.588 9.185 22.151 1 85.47 187 GLN A O 1
ATOM 1433 N N . TRP A 1 188 ? -25.568 10.228 20.48 1 84.55 188 TRP A N 1
ATOM 1434 C CA . TRP A 1 188 ? -26.671 9.274 20.511 1 84.55 188 TRP A CA 1
ATOM 1435 C C . TRP A 1 188 ? -26.573 8.29 19.35 1 84.55 188 TRP A C 1
ATOM 1437 O O . TRP A 1 188 ? -27.026 7.148 19.456 1 84.55 188 TRP A O 1
ATOM 1447 N N . SER A 1 189 ? -26.039 8.779 18.265 1 86.73 189 SER A N 1
ATOM 1448 C CA . SER A 1 189 ? -25.863 7.944 17.082 1 86.73 189 SER A CA 1
ATOM 1449 C C . SER A 1 189 ? -24.508 8.191 16.426 1 86.73 189 SER A C 1
ATOM 1451 O O . SER A 1 189 ? -24.44 8.606 15.268 1 86.73 189 SER A O 1
ATOM 1453 N N . PRO A 1 190 ? -23.547 7.827 17.102 1 84.96 190 PRO A N 1
ATOM 1454 C CA . PRO A 1 190 ? -22.189 8.195 16.695 1 84.96 190 PRO A CA 1
ATOM 1455 C C . PRO A 1 190 ? -21.819 7.652 15.316 1 84.96 190 PRO A C 1
ATOM 1457 O O . PRO A 1 190 ? -20.981 8.235 14.623 1 84.96 190 PRO A O 1
ATOM 1460 N N . LYS A 1 191 ? -22.403 6.654 14.774 1 88.87 191 LYS A N 1
ATOM 1461 C CA . LYS A 1 191 ? -22.007 6.021 13.519 1 88.87 191 LYS A CA 1
ATOM 1462 C C . LYS A 1 191 ? -22.982 6.365 12.397 1 88.87 191 LYS A C 1
ATOM 1464 O O . LYS A 1 191 ? -22.904 5.8 11.304 1 88.87 191 LYS A O 1
ATOM 1469 N N . LEU A 1 192 ? -23.899 7.273 12.692 1 86.43 192 LEU A N 1
ATOM 1470 C CA . LEU A 1 192 ? -24.833 7.721 11.665 1 86.43 192 LEU A CA 1
ATOM 1471 C C . LEU A 1 192 ? -24.098 8.443 10.54 1 86.43 192 LEU A C 1
ATOM 1473 O O . LEU A 1 192 ? -23.334 9.377 10.791 1 86.43 192 LEU A O 1
ATOM 1477 N N . PRO A 1 193 ? -24.308 7.975 9.3 1 86.39 193 PRO A N 1
ATOM 1478 C CA . PRO A 1 193 ? -23.725 8.714 8.177 1 86.39 193 PRO A CA 1
ATOM 1479 C C . PRO A 1 193 ? -24.376 10.08 7.969 1 86.39 193 PRO A C 1
ATOM 1481 O O . PRO A 1 193 ? -25.604 10.18 7.914 1 86.39 193 PRO A O 1
ATOM 1484 N N . VAL A 1 194 ? -23.525 11.114 7.766 1 83.42 194 VAL A N 1
ATOM 1485 C CA . VAL A 1 194 ? -24.118 12.446 7.795 1 83.42 194 VAL A CA 1
ATOM 1486 C C . VAL A 1 194 ? -23.675 13.236 6.566 1 83.42 194 VAL A C 1
ATOM 1488 O O . VAL A 1 194 ? -24.434 14.053 6.039 1 83.42 194 VAL A O 1
ATOM 1491 N N . SER A 1 195 ? -22.483 13.034 6.109 1 80.59 195 SER A N 1
ATOM 1492 C CA . SER A 1 195 ? -21.979 13.879 5.032 1 80.59 195 SER A CA 1
ATOM 1493 C C . SER A 1 195 ? -20.98 13.126 4.16 1 80.59 195 SER A C 1
ATOM 1495 O O . SER A 1 195 ? -20.228 12.283 4.655 1 80.59 195 SER A O 1
ATOM 1497 N N . ASN A 1 196 ? -21.014 13.607 2.854 1 80.8 196 ASN A N 1
ATOM 1498 C CA . ASN A 1 196 ? -20.057 13.029 1.917 1 80.8 196 ASN A CA 1
ATOM 1499 C C . ASN A 1 196 ? -18.965 14.027 1.543 1 80.8 196 ASN A C 1
ATOM 1501 O O . ASN A 1 196 ? -19.226 15.226 1.433 1 80.8 196 ASN A O 1
ATOM 1505 N N . PHE A 1 197 ? -17.873 13.481 1.444 1 82.65 197 PHE A N 1
ATOM 1506 C CA . PHE A 1 197 ? -16.745 14.233 0.907 1 82.65 197 PHE A CA 1
ATOM 1507 C C . PHE A 1 197 ? -16.836 14.337 -0.61 1 82.65 197 PHE A C 1
ATOM 1509 O O . PHE A 1 197 ? -17.2 13.371 -1.283 1 82.65 197 PHE A O 1
ATOM 1516 N N . ASN A 1 198 ? -16.666 15.578 -1.181 1 87.89 198 ASN A N 1
ATOM 1517 C CA . ASN A 1 198 ? -16.646 15.773 -2.627 1 87.89 198 ASN A CA 1
ATOM 1518 C C . ASN A 1 198 ? -15.228 15.694 -3.184 1 87.89 198 ASN A C 1
ATOM 1520 O O . ASN A 1 198 ? -14.474 16.666 -3.113 1 87.89 198 ASN A O 1
ATOM 1524 N N . PRO A 1 199 ? -14.929 14.649 -3.834 1 90.32 199 PRO A N 1
ATOM 1525 C CA . PRO A 1 199 ? -13.565 14.459 -4.331 1 90.32 199 PRO A CA 1
ATOM 1526 C C . PRO A 1 199 ? -13.176 15.485 -5.394 1 90.32 199 PRO A C 1
ATOM 1528 O O . PRO A 1 199 ? -11.987 15.692 -5.651 1 90.32 199 PRO A O 1
ATOM 1531 N N . GLU A 1 200 ? -14.133 16.168 -5.97 1 92.27 200 GLU A N 1
ATOM 1532 C CA . GLU A 1 200 ? -13.845 17.138 -7.022 1 92.27 200 GLU A CA 1
ATOM 1533 C C . GLU A 1 200 ? -13.107 18.352 -6.467 1 92.27 200 GLU A C 1
ATOM 1535 O O . GLU A 1 200 ? -12.439 19.073 -7.211 1 92.27 200 GLU A O 1
ATOM 1540 N N . LEU A 1 201 ? -13.178 18.522 -5.208 1 93.73 201 LEU A N 1
ATOM 1541 C CA . LEU A 1 201 ? -12.662 19.738 -4.589 1 93.73 201 LEU A CA 1
ATOM 1542 C C . LEU A 1 201 ? -11.229 19.536 -4.107 1 93.73 201 LEU A C 1
ATOM 1544 O O . LEU A 1 201 ? -10.594 20.475 -3.622 1 93.73 201 LEU A O 1
ATOM 1548 N N . VAL A 1 202 ? -10.644 18.388 -4.377 1 95.73 202 VAL A N 1
ATOM 1549 C CA . VAL A 1 202 ? -9.37 18.084 -3.734 1 95.73 202 VAL A CA 1
ATOM 1550 C C . VAL A 1 202 ? -8.231 18.751 -4.502 1 95.73 202 VAL A C 1
ATOM 1552 O O . VAL A 1 202 ? -7.18 19.05 -3.931 1 95.73 202 VAL A O 1
ATOM 1555 N N . SER A 1 203 ? -8.409 18.957 -5.846 1 97.64 203 SER A N 1
ATOM 1556 C CA . SER A 1 203 ? -7.305 19.453 -6.662 1 97.64 203 SER A CA 1
ATOM 1557 C C . SER A 1 203 ? -7.8 19.955 -8.014 1 97.64 203 SER A C 1
ATOM 1559 O O . SER A 1 203 ? -8.88 19.57 -8.468 1 97.64 203 SER A O 1
ATOM 1561 N N . TYR A 1 204 ? -7.086 20.817 -8.605 1 97.26 204 TYR A N 1
ATOM 1562 C CA . TYR A 1 204 ? -7.331 21.22 -9.985 1 97.26 204 TYR A CA 1
ATOM 1563 C C . TYR A 1 204 ? -6.5 20.387 -10.952 1 97.26 204 TYR A C 1
ATOM 1565 O O . TYR A 1 204 ? -6.644 20.51 -12.171 1 97.26 204 TYR A O 1
ATOM 1573 N N . ASN A 1 205 ? -5.623 19.565 -10.44 1 97.34 205 ASN A N 1
ATOM 1574 C CA . ASN A 1 205 ? -4.899 18.567 -11.221 1 97.34 205 ASN A CA 1
ATOM 1575 C C . ASN A 1 205 ? -5.777 17.361 -11.542 1 97.34 205 ASN A C 1
ATOM 1577 O O . ASN A 1 205 ? -5.974 16.488 -10.696 1 97.34 205 ASN A O 1
ATOM 1581 N N . LYS A 1 206 ? -6.201 17.215 -12.746 1 95.81 206 LYS A N 1
ATOM 1582 C CA . LYS A 1 206 ? -7.254 16.284 -13.142 1 95.81 206 LYS A CA 1
ATOM 1583 C C . LYS A 1 206 ? -6.859 14.843 -12.834 1 95.81 206 LYS A C 1
ATOM 1585 O O . LYS A 1 206 ? -7.655 14.08 -12.283 1 95.81 206 LYS A O 1
ATOM 1590 N N . PRO A 1 207 ? -5.611 14.412 -13.144 1 96.95 207 PRO A N 1
ATOM 1591 C CA . PRO A 1 207 ? -5.26 13.022 -12.843 1 96.95 207 PRO A CA 1
ATOM 1592 C C . PRO A 1 207 ? -5.344 12.702 -11.352 1 96.95 207 PRO A C 1
ATOM 1594 O O . PRO A 1 207 ? -5.658 11.57 -10.976 1 96.95 207 PRO A O 1
ATOM 1597 N N . VAL A 1 208 ? -5.084 13.659 -10.505 1 97.37 208 VAL A N 1
ATOM 1598 C CA . VAL A 1 208 ? -5.176 13.47 -9.061 1 97.37 208 VAL A CA 1
ATOM 1599 C C . VAL A 1 208 ? -6.628 13.214 -8.665 1 97.37 208 VAL A C 1
ATOM 1601 O O . VAL A 1 208 ? -6.919 12.273 -7.923 1 97.37 208 VAL A O 1
ATOM 1604 N N . VAL A 1 209 ? -7.54 13.958 -9.217 1 96.47 209 VAL A N 1
ATOM 1605 C CA . VAL A 1 209 ? -8.964 13.823 -8.929 1 96.47 209 VAL A CA 1
ATOM 1606 C C . VAL A 1 209 ? -9.473 12.484 -9.456 1 96.47 209 VAL A C 1
ATOM 1608 O O . VAL A 1 209 ? -10.24 11.794 -8.78 1 96.47 209 VAL A O 1
ATOM 1611 N N . GLN A 1 210 ? -9.031 12.146 -10.651 1 95.91 210 GLN A N 1
ATOM 1612 C CA . GLN A 1 210 ? -9.448 10.887 -11.259 1 95.91 210 GLN A CA 1
ATOM 1613 C C . GLN A 1 210 ? -9.041 9.697 -10.394 1 95.91 210 GLN A C 1
ATOM 1615 O O . GLN A 1 210 ? -9.829 8.771 -10.193 1 95.91 210 GLN A O 1
ATOM 1620 N N . LEU A 1 211 ? -7.842 9.773 -9.85 1 95.27 211 LEU A N 1
ATOM 1621 C CA . LEU A 1 211 ? -7.374 8.675 -9.011 1 95.27 211 LEU A CA 1
ATOM 1622 C C . LEU A 1 211 ? -8.153 8.621 -7.702 1 95.27 211 LEU A C 1
ATOM 1624 O O . LEU A 1 211 ? -8.5 7.538 -7.225 1 95.27 211 LEU A O 1
ATOM 1628 N N . VAL A 1 212 ? -8.424 9.73 -7.134 1 94.92 212 VAL A N 1
ATOM 1629 C CA . VAL A 1 212 ? -9.182 9.757 -5.887 1 94.92 212 VAL A CA 1
ATOM 1630 C C . VAL A 1 212 ? -10.541 9.092 -6.094 1 94.92 212 VAL A C 1
ATOM 1632 O O . VAL A 1 212 ? -10.999 8.324 -5.245 1 94.92 212 VAL A O 1
ATOM 1635 N N . LYS A 1 213 ? -11.152 9.338 -7.218 1 94.04 213 LYS A N 1
ATOM 1636 C CA . LYS A 1 213 ? -12.498 8.848 -7.499 1 94.04 213 LYS A CA 1
ATOM 1637 C C . LYS A 1 213 ? -12.488 7.348 -7.781 1 94.04 213 LYS A C 1
ATOM 1639 O O . LYS A 1 213 ? -13.485 6.661 -7.547 1 94.04 213 LYS A O 1
ATOM 1644 N N . GLN A 1 214 ? -11.343 6.84 -8.193 1 94.26 214 GLN A N 1
ATOM 1645 C CA . GLN A 1 214 ? -11.298 5.453 -8.643 1 94.26 214 GLN A CA 1
ATOM 1646 C C . GLN A 1 214 ? -10.355 4.624 -7.776 1 94.26 214 GLN A C 1
ATOM 1648 O O . GLN A 1 214 ? -10.193 3.423 -7.999 1 94.26 214 GLN A O 1
ATOM 1653 N N . ASP A 1 215 ? -9.788 5.241 -6.747 1 93.5 215 ASP A N 1
ATOM 1654 C CA . ASP A 1 215 ? -8.814 4.602 -5.868 1 93.5 215 ASP A CA 1
ATOM 1655 C C . ASP A 1 215 ? -9.498 3.645 -4.894 1 93.5 215 ASP A C 1
ATOM 1657 O O . ASP A 1 215 ? -10.212 4.079 -3.987 1 93.5 215 ASP A O 1
ATOM 1661 N N . PRO A 1 216 ? -9.151 2.383 -5.014 1 92.63 216 PRO A N 1
ATOM 1662 C CA . PRO A 1 216 ? -9.788 1.419 -4.115 1 92.63 216 PRO A CA 1
ATOM 1663 C C . PRO A 1 216 ? -9.312 1.553 -2.67 1 92.63 216 PRO A C 1
ATOM 1665 O O . PRO A 1 216 ? -9.963 1.049 -1.752 1 92.63 216 PRO A O 1
ATOM 1668 N N . PHE A 1 217 ? -8.184 2.18 -2.494 1 94.54 217 PHE A N 1
ATOM 1669 C CA . PHE A 1 217 ? -7.618 2.298 -1.155 1 94.54 217 PHE A CA 1
ATOM 1670 C C . PHE A 1 217 ? -8.162 3.531 -0.445 1 94.54 217 PHE A C 1
ATOM 1672 O O . PHE A 1 217 ? -7.999 3.678 0.769 1 94.54 217 PHE A O 1
ATOM 1679 N N . TYR A 1 218 ? -8.761 4.389 -1.167 1 93.19 218 TYR A N 1
ATOM 1680 C CA . TYR A 1 218 ? -9.328 5.601 -0.585 1 93.19 218 TYR A CA 1
ATOM 1681 C C . TYR A 1 218 ? -10.662 5.309 0.09 1 93.19 218 TYR A C 1
ATOM 1683 O O . TYR A 1 218 ? -11.535 4.666 -0.498 1 93.19 218 TYR A O 1
ATOM 1691 N N . SER A 1 219 ? -10.833 5.759 1.275 1 87.83 219 SER A N 1
ATOM 1692 C CA . SER A 1 219 ? -12.093 5.549 1.98 1 87.83 219 SER A CA 1
ATOM 1693 C C . SER A 1 219 ? -13.156 6.542 1.519 1 87.83 219 SER A C 1
ATOM 1695 O O . SER A 1 219 ? -13.196 7.68 1.992 1 87.83 219 SER A O 1
ATOM 1697 N N . ASN A 1 220 ? -13.96 6.15 0.67 1 79.29 220 ASN A N 1
ATOM 1698 C CA . ASN A 1 220 ? -14.971 7.035 0.099 1 79.29 220 ASN A CA 1
ATOM 1699 C C . ASN A 1 220 ? -16.339 6.808 0.736 1 79.29 220 ASN A C 1
ATOM 1701 O O . ASN A 1 220 ? -17.368 6.945 0.072 1 79.29 220 ASN A O 1
ATOM 1705 N N . VAL A 1 221 ? -16.274 6.598 1.996 1 81.59 221 VAL A N 1
ATOM 1706 C CA . VAL A 1 221 ? -17.552 6.377 2.664 1 81.59 221 VAL A CA 1
ATOM 1707 C C . VAL A 1 221 ? -18.046 7.683 3.282 1 81.59 221 VAL A C 1
ATOM 1709 O O . VAL A 1 221 ? -17.298 8.66 3.364 1 81.59 221 VAL A O 1
ATOM 1712 N N . THR A 1 222 ? -19.304 7.648 3.713 1 87.13 222 THR A N 1
ATOM 1713 C CA . THR A 1 222 ? -19.907 8.807 4.361 1 87.13 222 THR A CA 1
ATOM 1714 C C . THR A 1 222 ? -19.318 9.017 5.753 1 87.13 222 THR A C 1
ATOM 1716 O O . THR A 1 222 ? -19.116 8.056 6.498 1 87.13 222 THR A O 1
ATOM 1719 N N . LEU A 1 223 ? -19.043 10.248 6.028 1 88.45 223 LEU A N 1
ATOM 1720 C CA . LEU A 1 223 ? -18.515 10.586 7.345 1 88.45 223 LEU A CA 1
ATOM 1721 C C . LEU A 1 223 ? -19.57 10.368 8.425 1 88.45 223 LEU A C 1
ATOM 1723 O O . LEU A 1 223 ? -20.742 10.695 8.229 1 88.45 223 LEU A O 1
ATOM 1727 N N . ARG A 1 224 ? -19.068 9.917 9.547 1 89.89 224 ARG A N 1
ATOM 1728 C CA . ARG A 1 224 ? -19.961 9.623 10.663 1 89.89 224 ARG A CA 1
ATOM 1729 C C . ARG A 1 224 ? -20.119 10.837 11.572 1 89.89 224 ARG A C 1
ATOM 1731 O O . ARG A 1 224 ? -19.242 11.702 11.62 1 89.89 224 ARG A O 1
ATOM 1738 N N . ALA A 1 225 ? -21.217 10.89 12.29 1 90.21 225 ALA A N 1
ATOM 1739 C CA . ALA A 1 225 ? -21.526 12.021 13.161 1 90.21 225 ALA A CA 1
ATOM 1740 C C . ALA A 1 225 ? -20.414 12.247 14.181 1 90.21 225 ALA A C 1
ATOM 1742 O O . ALA A 1 225 ? -19.978 13.381 14.392 1 90.21 225 ALA A O 1
ATOM 1743 N N . ARG A 1 226 ? -19.953 11.192 14.76 1 91.83 226 ARG A N 1
ATOM 1744 C CA . ARG A 1 226 ? -18.9 11.311 15.763 1 91.83 226 ARG A CA 1
ATOM 1745 C C . ARG A 1 226 ? -17.614 11.85 15.146 1 91.83 226 ARG A C 1
ATOM 1747 O O . ARG A 1 226 ? -16.91 12.65 15.765 1 91.83 226 ARG A O 1
ATOM 1754 N N . PHE A 1 227 ? -17.326 11.426 14.013 1 92.58 227 PHE A N 1
ATOM 1755 C CA . PHE A 1 227 ? -16.115 11.872 13.335 1 92.58 227 PHE A CA 1
ATOM 1756 C C . PHE A 1 227 ? -16.138 13.381 13.123 1 92.58 227 PHE A C 1
ATOM 1758 O O . PHE A 1 227 ? -15.157 14.069 13.412 1 92.58 227 PHE A O 1
ATOM 1765 N N . ILE A 1 228 ? -17.248 13.856 12.683 1 91.77 228 ILE A N 1
ATOM 1766 C CA . ILE A 1 228 ? -17.4 15.278 12.393 1 91.77 228 ILE A CA 1
ATOM 1767 C C . ILE A 1 228 ? -17.305 16.082 13.687 1 91.77 228 ILE A C 1
ATOM 1769 O O . ILE A 1 228 ? -16.579 17.076 13.756 1 91.77 228 ILE A O 1
ATOM 1773 N N . ASP A 1 229 ? -17.973 15.656 14.674 1 93.49 229 ASP A N 1
ATOM 1774 C CA . ASP A 1 229 ? -17.975 16.344 15.961 1 93.49 229 ASP A CA 1
ATOM 1775 C C . ASP A 1 229 ? -16.572 16.388 16.563 1 93.49 229 ASP A C 1
ATOM 1777 O O . ASP A 1 229 ? -16.128 17.434 17.04 1 93.49 229 ASP A O 1
ATOM 1781 N N . GLU A 1 230 ? -15.921 15.299 16.494 1 94.53 230 GLU A N 1
ATOM 1782 C CA . GLU A 1 230 ? -14.572 15.203 17.043 1 94.53 230 GLU A CA 1
ATOM 1783 C C . GLU A 1 230 ? -13.597 16.084 16.269 1 94.53 230 GLU A C 1
ATOM 1785 O O . GLU A 1 230 ? -12.709 16.704 16.859 1 94.53 230 GLU A O 1
ATOM 1790 N N . MET A 1 231 ? -13.742 16.142 14.992 1 94.57 231 MET A N 1
ATOM 1791 C CA . MET A 1 231 ? -12.868 16.977 14.172 1 94.57 231 MET A CA 1
ATOM 1792 C C . MET A 1 231 ? -13.065 18.454 14.497 1 94.57 231 MET A C 1
ATOM 1794 O O . MET A 1 231 ? -12.093 19.199 14.63 1 94.57 231 MET A O 1
ATOM 1798 N N . LEU A 1 232 ? -14.305 18.869 14.631 1 94.77 232 LEU A N 1
ATOM 1799 C CA . LEU A 1 232 ? -14.6 20.258 14.963 1 94.77 232 LEU A CA 1
ATOM 1800 C C . LEU A 1 232 ? -14.06 20.613 16.344 1 94.77 232 LEU A C 1
ATOM 1802 O O . LEU A 1 232 ? -13.483 21.687 16.532 1 94.77 232 LEU A O 1
ATOM 1806 N N . ASN A 1 233 ? -14.195 19.699 17.27 1 96.28 233 ASN A N 1
ATOM 1807 C CA . ASN A 1 233 ? -13.651 19.907 18.608 1 96.28 233 ASN A CA 1
ATOM 1808 C C . ASN A 1 233 ? -12.128 19.997 18.587 1 96.28 233 ASN A C 1
ATOM 1810 O O . ASN A 1 233 ? -11.537 20.771 19.341 1 96.28 233 ASN A O 1
ATOM 1814 N N . ALA A 1 234 ? -11.54 19.2 17.757 1 97.78 234 ALA A N 1
ATOM 1815 C CA . ALA A 1 234 ? -10.084 19.215 17.634 1 97.78 234 ALA A CA 1
ATOM 1816 C C . ALA A 1 234 ? -9.597 20.538 17.049 1 97.78 234 ALA A C 1
ATOM 1818 O O . ALA A 1 234 ? -8.538 21.041 17.432 1 97.78 234 ALA A O 1
ATOM 1819 N N . GLN A 1 235 ? -10.309 21.099 16.122 1 97.64 235 GLN A N 1
ATOM 1820 C CA . GLN A 1 235 ? -9.982 22.414 15.581 1 97.64 235 GLN A CA 1
ATOM 1821 C C . GLN A 1 235 ? -10.013 23.481 16.672 1 97.64 235 GLN A C 1
ATOM 1823 O O . GLN A 1 235 ? -9.12 24.327 16.745 1 97.64 235 GLN A O 1
ATOM 1828 N N . ASP A 1 236 ? -11.015 23.405 17.529 1 97.23 236 ASP A N 1
ATOM 1829 C CA . ASP A 1 236 ? -11.121 24.344 18.641 1 97.23 236 ASP A CA 1
ATOM 1830 C C . ASP A 1 236 ? -9.945 24.191 19.603 1 97.23 236 ASP A C 1
ATOM 1832 O O . ASP A 1 236 ? -9.38 25.185 20.064 1 97.23 236 ASP A O 1
ATOM 1836 N N . ARG A 1 237 ? -9.618 22.965 19.842 1 97.99 237 ARG A N 1
ATOM 1837 C CA . ARG A 1 237 ? -8.501 22.696 20.742 1 97.99 237 ARG A CA 1
ATOM 1838 C C . ARG A 1 237 ? -7.195 23.236 20.169 1 97.99 237 ARG A C 1
ATOM 1840 O O . ARG A 1 237 ? -6.378 23.802 20.899 1 97.99 237 ARG A O 1
ATOM 1847 N N . ALA A 1 238 ? -6.982 23.052 18.924 1 98.4 238 ALA A N 1
ATOM 1848 C CA . ALA A 1 238 ? -5.778 23.562 18.274 1 98.4 238 ALA A CA 1
ATOM 1849 C C . ALA A 1 238 ? -5.719 25.085 18.345 1 98.4 238 ALA A C 1
ATOM 1851 O O . ALA A 1 238 ? -4.655 25.661 18.585 1 98.4 238 ALA A O 1
ATOM 1852 N N . ALA A 1 239 ? -6.838 25.696 18.12 1 98.05 239 ALA A N 1
ATOM 1853 C CA . ALA A 1 239 ? -6.907 27.153 18.197 1 98.05 239 ALA A CA 1
ATOM 1854 C C . ALA A 1 239 ? -6.596 27.642 19.609 1 98.05 239 ALA A C 1
ATOM 1856 O O . ALA A 1 239 ? -5.835 28.596 19.788 1 98.05 239 ALA A O 1
ATOM 1857 N N . GLU A 1 240 ? -7.137 26.949 20.561 1 98.07 240 GLU A N 1
ATOM 1858 C CA . GLU A 1 240 ? -6.946 27.323 21.959 1 98.07 240 GLU A CA 1
ATOM 1859 C C . GLU A 1 240 ? -5.488 27.163 22.379 1 98.07 240 GLU A C 1
ATOM 1861 O O . GLU A 1 240 ? -4.992 27.918 23.218 1 98.07 240 GLU A O 1
ATOM 1866 N N . ALA A 1 241 ? -4.828 26.265 21.782 1 98.13 241 ALA A N 1
ATOM 1867 C CA . ALA A 1 241 ? -3.455 25.954 22.171 1 98.13 241 ALA A CA 1
ATOM 1868 C C . ALA A 1 241 ? -2.454 26.723 21.313 1 98.13 241 ALA A C 1
ATOM 1870 O O . ALA A 1 241 ? -1.244 26.508 21.417 1 98.13 241 ALA A O 1
ATOM 1871 N N . THR A 1 242 ? -2.892 27.562 20.446 1 98.03 242 THR A N 1
ATOM 1872 C CA . THR A 1 242 ? -2.055 28.303 19.509 1 98.03 242 THR A CA 1
ATOM 1873 C C . THR A 1 242 ? -0.944 29.045 20.246 1 98.03 242 THR A C 1
ATOM 1875 O O . THR A 1 242 ? 0.195 29.093 19.776 1 98.03 242 THR A O 1
ATOM 1878 N N . PRO A 1 243 ? -1.162 29.606 21.468 1 96.61 243 PRO A N 1
ATOM 1879 C CA . PRO A 1 243 ? -0.1 30.308 22.193 1 96.61 243 PRO A CA 1
ATOM 1880 C C . PRO A 1 243 ? 1.053 29.387 22.589 1 96.61 243 PRO A C 1
ATOM 1882 O O . PRO A 1 243 ? 2.136 29.863 22.937 1 96.61 243 PRO A O 1
ATOM 1885 N N . ALA A 1 244 ? 0.839 28.098 22.515 1 94.42 244 ALA A N 1
ATOM 1886 C CA . ALA A 1 244 ? 1.876 27.125 22.849 1 94.42 244 ALA A CA 1
ATOM 1887 C C . ALA A 1 244 ? 2.649 26.698 21.604 1 94.42 244 ALA A C 1
ATOM 1889 O O . ALA A 1 244 ? 3.606 25.926 21.694 1 94.42 244 ALA A O 1
ATOM 1890 N N . SER A 1 245 ? 2.341 27.212 20.476 1 97.87 245 SER A N 1
ATOM 1891 C CA . SER A 1 245 ? 2.915 26.779 19.206 1 97.87 245 SER A CA 1
ATOM 1892 C C . SER A 1 245 ? 4.187 27.555 18.881 1 97.87 245 SER A C 1
ATOM 1894 O O . SER A 1 245 ? 4.237 28.289 17.891 1 97.87 245 SER A O 1
ATOM 1896 N N . ALA A 1 246 ? 5.273 27.271 19.621 1 97.79 246 ALA A N 1
ATOM 1897 C CA . ALA A 1 246 ? 6.555 27.953 19.466 1 97.79 246 ALA A CA 1
ATOM 1898 C C . ALA A 1 246 ? 7.494 27.16 18.562 1 97.79 246 ALA A C 1
ATOM 1900 O O . ALA A 1 246 ? 8.604 27.608 18.263 1 97.79 246 ALA A O 1
ATOM 1901 N N . PHE A 1 247 ? 7.029 26.007 18.103 1 98.15 247 PHE A N 1
ATOM 1902 C CA . PHE A 1 247 ? 7.855 25.14 17.27 1 98.15 247 PHE A CA 1
ATOM 1903 C C . PHE A 1 247 ? 8.037 25.738 15.88 1 98.15 247 PHE A C 1
ATOM 1905 O O . PHE A 1 247 ? 7.231 26.561 15.442 1 98.15 247 PHE A O 1
ATOM 1912 N N . SER A 1 248 ? 9.141 25.361 15.148 1 98.61 248 SER A N 1
ATOM 1913 C CA . SER A 1 248 ? 9.393 25.772 13.771 1 98.61 248 SER A CA 1
ATOM 1914 C C . SER A 1 248 ? 8.388 25.141 12.813 1 98.61 248 SER A C 1
ATOM 1916 O O . SER A 1 248 ? 8.185 23.925 12.83 1 98.61 248 SER A O 1
ATOM 1918 N N . PHE A 1 249 ? 7.762 26.023 11.96 1 98.83 249 PHE A N 1
ATOM 1919 C CA . PHE A 1 249 ? 6.813 25.381 11.058 1 98.83 249 PHE A CA 1
ATOM 1920 C C . PHE A 1 249 ? 6.714 26.146 9.744 1 98.83 249 PHE A C 1
ATOM 1922 O O . PHE A 1 249 ? 7.053 27.329 9.68 1 98.83 249 PHE A O 1
ATOM 1929 N N . LEU A 1 250 ? 6.348 25.425 8.742 1 98.94 250 LEU A N 1
ATOM 1930 C CA . LEU A 1 250 ? 5.989 25.921 7.418 1 98.94 250 LEU A CA 1
ATOM 1931 C C . LEU A 1 250 ? 4.545 25.565 7.078 1 98.94 250 LEU A C 1
ATOM 1933 O O . LEU A 1 250 ? 4.125 24.42 7.255 1 98.94 250 LEU A O 1
ATOM 1937 N N . ILE A 1 251 ? 3.779 26.547 6.637 1 98.94 251 ILE A N 1
ATOM 1938 C CA . ILE A 1 251 ? 2.456 26.285 6.081 1 98.94 251 ILE A CA 1
ATOM 1939 C C . ILE A 1 251 ? 2.485 26.484 4.567 1 98.94 251 ILE A C 1
ATOM 1941 O O . ILE A 1 251 ? 2.952 27.516 4.079 1 98.94 251 ILE A O 1
ATOM 1945 N N . VAL A 1 252 ? 2.077 25.504 3.83 1 98.94 252 VAL A N 1
ATOM 1946 C CA . VAL A 1 252 ? 1.818 25.635 2.4 1 98.94 252 VAL A CA 1
ATOM 1947 C C . VAL A 1 252 ? 0.331 25.427 2.123 1 98.94 252 VAL A C 1
ATOM 1949 O O . VAL A 1 252 ? -0.281 24.495 2.651 1 98.94 252 VAL A O 1
ATOM 1952 N N . HIS A 1 253 ? -0.263 26.314 1.344 1 98.84 253 HIS A N 1
ATOM 1953 C CA . HIS A 1 253 ? -1.714 26.319 1.199 1 98.84 253 HIS A CA 1
ATOM 1954 C C . HIS A 1 253 ? -2.129 26.827 -0.177 1 98.84 253 HIS A C 1
ATOM 1956 O O . HIS A 1 253 ? -1.538 27.776 -0.697 1 98.84 253 HIS A O 1
ATOM 1962 N N . GLY A 1 254 ? -3.075 26.137 -0.788 1 98.64 254 GLY A N 1
ATOM 1963 C CA . GLY A 1 254 ? -3.637 26.654 -2.025 1 98.64 254 GLY A CA 1
ATOM 1964 C C . GLY A 1 254 ? -4.597 27.809 -1.808 1 98.64 254 GLY A C 1
ATOM 1965 O O . GLY A 1 254 ? -5.435 27.765 -0.904 1 98.64 254 GLY A O 1
ATOM 1966 N N . GLU A 1 255 ? -4.564 28.829 -2.616 1 98.32 255 GLU A N 1
ATOM 1967 C CA . GLU A 1 255 ? -5.415 30.004 -2.446 1 98.32 255 GLU A CA 1
ATOM 1968 C C . GLU A 1 255 ? -6.85 29.712 -2.874 1 98.32 255 GLU A C 1
ATOM 1970 O O . GLU A 1 255 ? -7.779 30.414 -2.469 1 98.32 255 GLU A O 1
ATOM 1975 N N . GLU A 1 256 ? -7.007 28.656 -3.683 1 97.61 256 GLU A N 1
ATOM 1976 C CA . GLU A 1 256 ? -8.341 28.295 -4.151 1 97.61 256 GLU A CA 1
ATOM 1977 C C . GLU A 1 256 ? -8.864 27.057 -3.428 1 97.61 256 GLU A C 1
ATOM 1979 O O . GLU A 1 256 ? -9.732 26.35 -3.945 1 97.61 256 GLU A O 1
ATOM 1984 N N . ASP A 1 257 ? -8.34 26.779 -2.292 1 98.04 257 ASP A N 1
ATOM 1985 C CA . ASP A 1 257 ? -8.8 25.667 -1.466 1 98.04 257 ASP A CA 1
ATOM 1986 C C . ASP A 1 257 ? -10.238 25.886 -1.002 1 98.04 257 ASP A C 1
ATOM 1988 O O . ASP A 1 257 ? -10.515 26.813 -0.237 1 98.04 257 ASP A O 1
ATOM 1992 N N . GLN A 1 258 ? -11.114 25.004 -1.354 1 96.47 258 GLN A N 1
ATOM 1993 C CA . GLN A 1 258 ? -12.526 25.134 -1.009 1 96.47 258 GLN A CA 1
ATOM 1994 C C . GLN A 1 258 ? -12.893 24.225 0.16 1 96.47 258 GLN A C 1
ATOM 1996 O O . GLN A 1 258 ? -14.054 24.17 0.57 1 96.47 258 GLN A O 1
ATOM 2001 N N . ILE A 1 259 ? -11.916 23.507 0.692 1 96.31 259 ILE A N 1
ATOM 2002 C CA . ILE A 1 259 ? -12.165 22.542 1.758 1 96.31 259 ILE A CA 1
ATOM 2003 C C . ILE A 1 259 ? -11.666 23.103 3.088 1 96.31 259 ILE A C 1
ATOM 2005 O O . ILE A 1 259 ? -12.418 23.165 4.064 1 96.31 259 ILE A O 1
ATOM 2009 N N . CYS A 1 260 ? -10.445 23.543 3.111 1 97.56 260 CYS A N 1
ATOM 2010 C CA . CYS A 1 260 ? -9.845 24.1 4.318 1 97.56 260 CYS A CA 1
ATOM 2011 C C . CYS A 1 260 ? -9.605 25.598 4.167 1 97.56 260 CYS A C 1
ATOM 2013 O O . CYS A 1 260 ? -9.275 26.071 3.078 1 97.56 260 CYS A O 1
ATOM 2015 N N . SER A 1 261 ? -9.644 26.325 5.21 1 98 261 SER A N 1
ATOM 2016 C CA . SER A 1 261 ? -9.631 27.785 5.201 1 98 261 SER A CA 1
ATOM 2017 C C . SER A 1 261 ? -8.204 28.324 5.198 1 98 261 SER A C 1
ATOM 2019 O O . SER A 1 261 ? -7.474 28.168 6.179 1 98 261 SER A O 1
ATOM 2021 N N . LEU A 1 262 ? -7.882 29.023 4.113 1 98.24 262 LEU A N 1
ATOM 2022 C CA . LEU A 1 262 ? -6.613 29.741 4.08 1 98.24 262 LEU A CA 1
ATOM 2023 C C . LEU A 1 262 ? -6.567 30.814 5.162 1 98.24 262 LEU A C 1
ATOM 2025 O O . LEU A 1 262 ? -5.512 31.067 5.748 1 98.24 262 LEU A O 1
ATOM 2029 N N . GLU A 1 263 ? -7.67 31.45 5.494 1 97.9 263 GLU A N 1
ATOM 2030 C CA . GLU A 1 263 ? -7.746 32.49 6.516 1 97.9 263 GLU A CA 1
ATOM 2031 C C . GLU A 1 263 ? -7.391 31.937 7.893 1 97.9 263 GLU A C 1
ATOM 2033 O O . GLU A 1 263 ? -6.759 32.624 8.699 1 97.9 263 GLU A O 1
ATOM 2038 N N . LYS A 1 264 ? -7.822 30.74 8.15 1 98.13 264 LYS A N 1
ATOM 2039 C CA . LYS A 1 264 ? -7.481 30.127 9.431 1 98.13 264 LYS A CA 1
ATOM 2040 C C . LYS A 1 264 ? -5.997 29.776 9.494 1 98.13 264 LYS A C 1
ATOM 2042 O O . LYS A 1 264 ? -5.384 29.84 10.562 1 98.13 264 LYS A O 1
ATOM 2047 N N . SER A 1 265 ? -5.423 29.394 8.371 1 98.53 265 SER A N 1
ATOM 2048 C CA . SER A 1 265 ? -3.979 29.191 8.314 1 98.53 265 SER A CA 1
ATOM 2049 C C . SER A 1 265 ? -3.228 30.485 8.605 1 98.53 265 SER A C 1
ATOM 2051 O O . SER A 1 265 ? -2.255 30.488 9.363 1 98.53 265 SER A O 1
ATOM 2053 N N . LYS A 1 266 ? -3.648 31.582 8.012 1 98.53 266 LYS A N 1
ATOM 2054 C CA . LYS A 1 266 ? -3.038 32.887 8.248 1 98.53 266 LYS A CA 1
ATOM 2055 C C . LYS A 1 266 ? -3.179 33.303 9.709 1 98.53 266 LYS A C 1
ATOM 2057 O O . LYS A 1 266 ? -2.235 33.828 10.304 1 98.53 266 LYS A O 1
ATOM 2062 N N . TRP A 1 267 ? -4.383 33.042 10.225 1 98.41 267 TRP A N 1
ATOM 2063 C CA . TRP A 1 267 ? -4.62 33.363 11.628 1 98.41 267 TRP A CA 1
ATOM 2064 C C . TRP A 1 267 ? -3.655 32.602 12.531 1 98.41 267 TRP A C 1
ATOM 2066 O O . TRP A 1 267 ? -3.063 33.18 13.446 1 98.41 267 TRP A O 1
ATOM 2076 N N . PHE A 1 268 ? -3.519 31.312 12.303 1 98.65 268 PHE A N 1
ATOM 2077 C CA . PHE A 1 268 ? -2.601 30.496 13.088 1 98.65 268 PHE A CA 1
ATOM 2078 C C . PHE A 1 268 ? -1.175 31.021 12.971 1 98.65 268 PHE A C 1
ATOM 2080 O O . PHE A 1 268 ? -0.469 31.145 13.975 1 98.65 268 PHE A O 1
ATOM 2087 N N . PHE A 1 269 ? -0.754 31.3 11.729 1 98.62 269 PHE A N 1
ATOM 2088 C CA . PHE A 1 269 ? 0.576 31.833 11.462 1 98.62 269 PHE A CA 1
ATOM 2089 C C . PHE A 1 269 ? 0.817 33.111 12.257 1 98.62 269 PHE A C 1
ATOM 2091 O O . PHE A 1 269 ? 1.875 33.278 12.867 1 98.62 269 PHE A O 1
ATOM 2098 N N . GLU A 1 270 ? -0.136 33.98 12.315 1 98.36 270 GLU A N 1
ATOM 2099 C CA . GLU A 1 270 ? -0.006 35.287 12.952 1 98.36 270 GLU A CA 1
ATOM 2100 C C . GLU A 1 270 ? 0.011 35.161 14.473 1 98.36 270 GLU A C 1
ATOM 2102 O O . GLU A 1 270 ? 0.701 35.919 15.157 1 98.36 270 GLU A O 1
ATOM 2107 N N . ASN A 1 271 ? -0.694 34.16 14.999 1 98.42 271 ASN A N 1
ATOM 2108 C CA . ASN A 1 271 ? -0.916 34.127 16.441 1 98.42 271 ASN A CA 1
ATOM 2109 C C . ASN A 1 271 ? 0.004 33.121 17.127 1 98.42 271 ASN A C 1
ATOM 2111 O O . ASN A 1 271 ? 0.159 33.148 18.349 1 98.42 271 ASN A O 1
ATOM 2115 N N . ALA A 1 272 ? 0.565 32.228 16.364 1 98.42 272 ALA A N 1
ATOM 2116 C CA . ALA A 1 272 ? 1.552 31.323 16.945 1 98.42 272 ALA A CA 1
ATOM 2117 C C . ALA A 1 272 ? 2.822 32.073 17.337 1 98.42 272 ALA A C 1
ATOM 2119 O O . ALA A 1 272 ? 3.336 32.883 16.561 1 98.42 272 ALA A O 1
ATOM 2120 N N . PRO A 1 273 ? 3.392 31.874 18.47 1 98.4 273 PRO A N 1
ATOM 2121 C CA . PRO A 1 273 ? 4.541 32.647 18.948 1 98.4 273 PRO A CA 1
ATOM 2122 C C . PRO A 1 273 ? 5.858 32.199 18.318 1 98.4 273 PRO A C 1
ATOM 2124 O O . PRO A 1 273 ? 6.905 32.797 18.577 1 98.4 273 PRO A O 1
ATOM 2127 N N . SER A 1 274 ? 5.84 31.155 17.501 1 97.89 274 SER A N 1
ATOM 2128 C CA . SER A 1 274 ? 7.049 30.687 16.831 1 97.89 274 SER A CA 1
ATOM 2129 C C . SER A 1 274 ? 7.785 31.838 16.152 1 97.89 274 SER A C 1
ATOM 2131 O O . SER A 1 274 ? 7.159 32.71 15.546 1 97.89 274 SER A O 1
ATOM 2133 N N . GLN A 1 275 ? 9.146 31.809 16.226 1 97.46 275 GLN A N 1
ATOM 2134 C CA . GLN A 1 275 ? 9.982 32.798 15.554 1 97.46 275 GLN A CA 1
ATOM 2135 C C . GLN A 1 275 ? 10.55 32.244 14.251 1 97.46 275 GLN A C 1
ATOM 2137 O O . GLN A 1 275 ? 11.132 32.986 13.456 1 97.46 275 GLN A O 1
ATOM 2142 N N . ASP A 1 276 ? 10.416 31.012 14.076 1 98.16 276 ASP A N 1
ATOM 2143 C CA . ASP A 1 276 ? 10.852 30.317 12.87 1 98.16 276 ASP A CA 1
ATOM 2144 C C . ASP A 1 276 ? 9.665 29.712 12.124 1 98.16 276 ASP A C 1
ATOM 2146 O O . ASP A 1 276 ? 9.443 28.501 12.177 1 98.16 276 ASP A O 1
ATOM 2150 N N . LYS A 1 277 ? 8.913 30.566 11.516 1 98.38 277 LYS A N 1
ATOM 2151 C CA . LYS A 1 277 ? 7.69 30.156 10.832 1 98.38 277 LYS A CA 1
ATOM 2152 C C . LYS A 1 277 ? 7.56 30.846 9.477 1 98.38 277 LYS A C 1
ATOM 2154 O O . LYS A 1 277 ? 7.979 31.994 9.316 1 98.38 277 LYS A O 1
ATOM 2159 N N . TYR A 1 278 ? 7.002 30.131 8.536 1 98.67 278 TYR A N 1
ATOM 2160 C CA . TYR A 1 278 ? 6.778 30.607 7.176 1 98.67 278 TYR A CA 1
ATOM 2161 C C . TYR A 1 278 ? 5.41 30.173 6.664 1 98.67 278 TYR A C 1
ATOM 2163 O O . TYR A 1 278 ? 4.899 29.121 7.056 1 98.67 278 TYR A O 1
ATOM 2171 N N . LEU A 1 279 ? 4.819 31.017 5.865 1 98.77 279 LEU A N 1
ATOM 2172 C CA . LEU A 1 279 ? 3.573 30.714 5.169 1 98.77 279 LEU A CA 1
ATOM 2173 C C . LEU A 1 279 ? 3.695 31.017 3.679 1 98.77 279 LEU A C 1
ATOM 2175 O O . LEU A 1 279 ? 4.065 32.129 3.295 1 98.77 279 LEU A O 1
ATOM 2179 N N . ALA A 1 280 ? 3.497 30.045 2.862 1 98.72 280 ALA A N 1
ATOM 2180 C CA . ALA A 1 280 ? 3.468 30.187 1.408 1 98.72 280 ALA A CA 1
ATOM 2181 C C . ALA A 1 280 ? 2.118 29.758 0.842 1 98.72 280 ALA A C 1
ATOM 2183 O O . ALA A 1 280 ? 1.66 28.64 1.09 1 98.72 280 ALA A O 1
ATOM 2184 N N . SER A 1 281 ? 1.4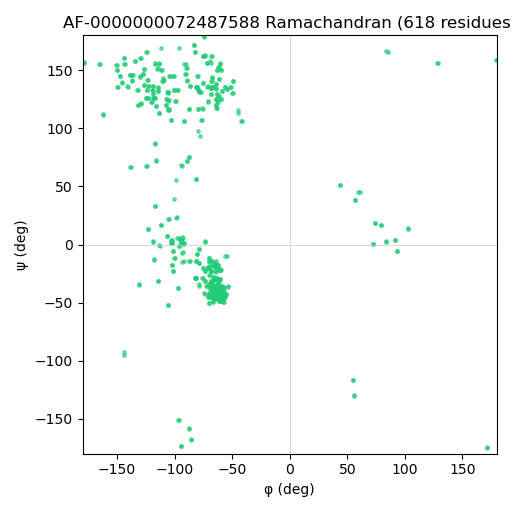44 30.58 0.155 1 98.34 281 SER A N 1
ATOM 2185 C CA . SER A 1 281 ? 0.2 30.239 -0.527 1 98.34 281 SER A CA 1
ATOM 2186 C C . SER A 1 281 ? 0.364 30.31 -2.042 1 98.34 281 SER A C 1
ATOM 2188 O O . SER A 1 281 ? 1.225 31.035 -2.545 1 98.34 281 SER A O 1
ATOM 2190 N N . TYR A 1 282 ? -0.446 29.616 -2.778 1 98.65 282 TYR A N 1
ATOM 2191 C CA . TYR A 1 282 ? -0.235 29.444 -4.211 1 98.65 282 TYR A CA 1
ATOM 2192 C C . TYR A 1 282 ? -1.518 29.713 -4.988 1 98.65 282 TYR A C 1
ATOM 2194 O O . TYR A 1 282 ? -2.496 28.973 -4.858 1 98.65 282 TYR A O 1
ATOM 2202 N N . ARG A 1 283 ? -1.446 30.703 -5.868 1 97.72 283 ARG A N 1
ATOM 2203 C CA . ARG A 1 283 ? -2.582 31.067 -6.709 1 97.72 283 ARG A CA 1
ATOM 2204 C C . ARG A 1 283 ? -2.896 29.963 -7.713 1 97.72 283 ARG A C 1
ATOM 2206 O O . ARG A 1 283 ? -1.987 29.377 -8.305 1 97.72 283 ARG A O 1
ATOM 2213 N N . GLY A 1 284 ? -4.167 29.69 -7.831 1 96.89 284 GLY A N 1
ATOM 2214 C CA . GLY A 1 284 ? -4.598 28.69 -8.795 1 96.89 284 GLY A CA 1
ATOM 2215 C C . GLY A 1 284 ? -4.496 27.271 -8.269 1 96.89 284 GLY A C 1
ATOM 2216 O O . GLY A 1 284 ? -4.8 26.314 -8.985 1 96.89 284 GLY A O 1
ATOM 2217 N N . ALA A 1 285 ? -4.109 27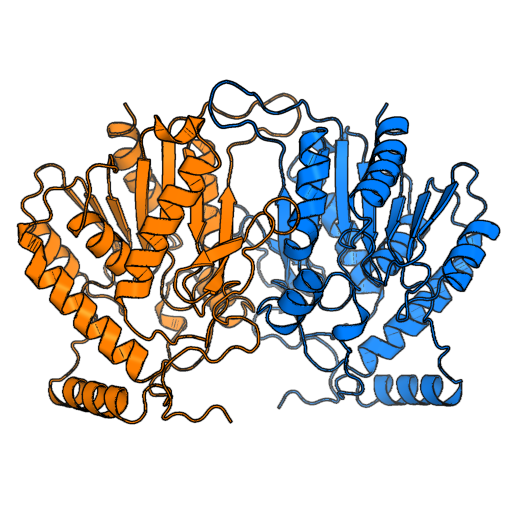.145 -7.044 1 98.25 285 ALA A N 1
ATOM 2218 C CA . ALA A 1 285 ? -3.957 25.815 -6.46 1 98.25 285 ALA A CA 1
ATOM 2219 C C . ALA A 1 285 ? -5.103 25.502 -5.503 1 98.25 285 ALA A C 1
ATOM 2221 O O . ALA A 1 285 ? -5.589 26.388 -4.795 1 98.25 285 ALA A O 1
ATOM 2222 N N . GLY A 1 286 ? -5.495 24.207 -5.496 1 97.78 286 GLY A N 1
ATOM 2223 C CA . GLY A 1 286 ? -6.563 23.74 -4.627 1 97.78 286 GLY A CA 1
ATOM 2224 C C . GLY A 1 286 ? -6.057 23.122 -3.338 1 97.78 286 GLY A C 1
ATOM 2225 O O . GLY A 1 286 ? -5.064 23.583 -2.771 1 97.78 286 GLY A O 1
ATOM 2226 N N . HIS A 1 287 ? -6.829 22.187 -2.806 1 98.11 287 HIS A N 1
ATOM 2227 C CA . HIS A 1 287 ? -6.646 21.66 -1.458 1 98.11 287 HIS A CA 1
ATOM 2228 C C . HIS A 1 287 ? -5.383 20.811 -1.365 1 98.11 287 HIS A C 1
ATOM 2230 O O . HIS A 1 287 ? -4.621 20.928 -0.402 1 98.11 287 HIS A O 1
ATOM 2236 N N . GLU A 1 288 ? -5.144 19.941 -2.328 1 98.13 288 GLU A N 1
ATOM 2237 C CA . GLU A 1 288 ? -3.957 19.092 -2.312 1 98.13 288 GLU A CA 1
ATOM 2238 C C . GLU A 1 288 ? -2.772 19.786 -2.976 1 98.13 288 GLU A C 1
ATOM 2240 O O . GLU A 1 288 ? -2.281 19.333 -4.012 1 98.13 288 GLU A O 1
ATOM 2245 N N . VAL A 1 289 ? -2.225 20.668 -2.313 1 98.19 289 VAL A N 1
ATOM 2246 C CA . VAL A 1 289 ? -1.245 21.589 -2.878 1 98.19 289 VAL A CA 1
ATOM 2247 C C . VAL A 1 289 ? 0.048 20.84 -3.192 1 98.19 289 VAL A C 1
ATOM 2249 O O . VAL A 1 289 ? 0.762 21.189 -4.135 1 98.19 289 VAL A O 1
ATOM 2252 N N . LEU A 1 290 ? 0.385 19.762 -2.557 1 98.32 290 LEU A N 1
ATOM 2253 C CA . LEU A 1 290 ? 1.595 18.973 -2.76 1 98.32 290 LEU A CA 1
ATOM 2254 C C . LEU A 1 290 ? 1.543 18.23 -4.09 1 98.32 290 LEU A C 1
ATOM 2256 O O . LEU A 1 290 ? 2.573 17.777 -4.594 1 98.32 290 LEU A O 1
ATOM 2260 N N . THR A 1 291 ? 0.325 18.054 -4.629 1 97.63 291 THR A N 1
ATOM 2261 C CA . THR A 1 291 ? 0.163 17.298 -5.866 1 97.63 291 THR A CA 1
ATOM 2262 C C . THR A 1 291 ? -0.526 18.145 -6.932 1 97.63 291 THR A C 1
ATOM 2264 O O . THR A 1 291 ? -1.022 17.615 -7.928 1 97.63 291 THR A O 1
ATOM 2267 N N . GLU A 1 292 ? -0.61 19.425 -6.704 1 97.68 292 GLU A N 1
ATOM 2268 C CA . GLU A 1 292 ? -1.22 20.361 -7.643 1 97.68 292 GLU A CA 1
ATOM 2269 C C . GLU A 1 292 ? -0.309 20.614 -8.841 1 97.68 292 GLU A C 1
ATOM 2271 O O . GLU A 1 292 ? 0.779 20.04 -8.932 1 97.68 292 GLU A O 1
ATOM 2276 N N . LEU A 1 293 ? -0.81 21.446 -9.763 1 96.61 293 LEU A N 1
ATOM 2277 C CA . LEU A 1 293 ? -0.038 21.762 -10.96 1 96.61 293 LEU A CA 1
ATOM 2278 C C . LEU A 1 293 ? 1.239 22.514 -10.6 1 96.61 293 LEU A C 1
ATOM 2280 O O . LEU A 1 293 ? 2.242 22.418 -11.311 1 96.61 293 LEU A O 1
ATOM 2284 N N . CYS A 1 294 ? 1.252 23.173 -9.449 1 97.59 294 CYS A N 1
ATOM 2285 C CA . CYS A 1 294 ? 2.412 23.924 -8.981 1 97.59 294 CYS A CA 1
ATOM 2286 C C . CYS A 1 294 ? 3.228 23.105 -7.988 1 97.59 294 CYS A C 1
ATOM 2288 O O . CYS A 1 294 ? 3.969 23.663 -7.177 1 97.59 294 CYS A O 1
ATOM 2290 N N . ARG A 1 295 ? 3.126 21.797 -8.029 1 97.88 295 ARG A N 1
ATOM 2291 C CA . ARG A 1 295 ? 3.715 20.903 -7.038 1 97.88 295 ARG A CA 1
ATOM 2292 C C . ARG A 1 295 ? 5.224 21.108 -6.944 1 97.88 295 ARG A C 1
ATOM 2294 O O . ARG A 1 295 ? 5.801 21.021 -5.858 1 97.88 295 ARG A O 1
ATOM 2301 N N . ASP A 1 296 ? 5.9 21.378 -8.046 1 97.86 296 ASP A N 1
ATOM 2302 C CA . ASP A 1 296 ? 7.35 21.548 -8.02 1 97.86 296 ASP A CA 1
ATOM 2303 C C . ASP A 1 296 ? 7.747 22.758 -7.177 1 97.86 296 ASP A C 1
ATOM 2305 O O . ASP A 1 296 ? 8.703 22.694 -6.402 1 97.86 296 ASP A O 1
ATOM 2309 N N . GLU A 1 297 ? 6.994 23.81 -7.338 1 98.4 297 GLU A N 1
ATOM 2310 C CA . GLU A 1 297 ? 7.237 25.009 -6.54 1 98.4 297 GLU A CA 1
ATOM 2311 C C . GLU A 1 297 ? 6.947 24.757 -5.064 1 98.4 297 GLU A C 1
ATOM 2313 O O . GLU A 1 297 ? 7.703 25.194 -4.194 1 98.4 297 GLU A O 1
ATOM 2318 N N . VAL A 1 298 ? 5.885 24.084 -4.788 1 98.75 298 VAL A N 1
ATOM 2319 C CA . VAL A 1 298 ? 5.496 23.782 -3.414 1 98.75 298 VAL A CA 1
ATOM 2320 C C . VAL A 1 298 ? 6.564 22.914 -2.753 1 98.75 298 VAL A C 1
ATOM 2322 O O . VAL A 1 298 ? 7.013 23.208 -1.643 1 98.75 298 VAL A O 1
ATOM 2325 N N . MET A 1 299 ? 7.007 21.863 -3.465 1 98.59 299 MET A N 1
ATOM 2326 C CA . MET A 1 299 ? 7.992 20.948 -2.896 1 98.59 299 MET A CA 1
ATOM 2327 C C . MET A 1 299 ? 9.343 21.636 -2.731 1 98.59 299 MET A C 1
ATOM 2329 O O . MET A 1 299 ? 10.095 21.322 -1.806 1 98.59 299 MET A O 1
ATOM 2333 N N . ALA A 1 300 ? 9.653 22.569 -3.618 1 98.58 300 ALA A N 1
ATOM 2334 C CA . ALA A 1 300 ? 10.88 23.341 -3.444 1 98.58 300 ALA A CA 1
ATOM 2335 C C . ALA A 1 300 ? 10.863 24.109 -2.126 1 98.58 300 ALA A C 1
ATOM 2337 O O . ALA A 1 300 ? 11.874 24.168 -1.421 1 98.58 300 ALA A O 1
ATOM 2338 N N . ALA A 1 301 ? 9.734 24.69 -1.739 1 98.76 301 ALA A N 1
ATOM 2339 C CA . ALA A 1 301 ? 9.599 25.411 -0.476 1 98.76 301 ALA A CA 1
ATOM 2340 C C . ALA A 1 301 ? 9.725 24.463 0.714 1 98.76 301 ALA A C 1
ATOM 2342 O O . ALA A 1 301 ? 10.378 24.789 1.708 1 98.76 301 ALA A O 1
ATOM 2343 N N . VAL A 1 302 ? 9.114 23.329 0.594 1 98.86 302 VAL A N 1
ATOM 2344 C CA . VAL A 1 302 ? 9.173 22.327 1.653 1 98.86 302 VAL A CA 1
ATOM 2345 C C . VAL A 1 302 ? 10.616 21.868 1.85 1 98.86 302 VAL A C 1
ATOM 2347 O O . VAL A 1 302 ? 11.108 21.812 2.979 1 98.86 302 VAL A O 1
ATOM 2350 N N . MET A 1 303 ? 11.29 21.595 0.741 1 98.6 303 MET A N 1
ATOM 2351 C CA . MET A 1 303 ? 12.664 21.105 0.803 1 98.6 303 MET A CA 1
ATOM 2352 C C . MET A 1 303 ? 13.595 22.168 1.378 1 98.6 303 MET A C 1
ATOM 2354 O O . MET A 1 303 ? 14.494 21.855 2.161 1 98.6 303 MET A O 1
ATOM 2358 N N . LYS A 1 304 ? 13.407 23.389 0.952 1 98.61 304 LYS A N 1
ATOM 2359 C CA . LYS A 1 304 ? 14.208 24.478 1.504 1 98.61 304 LYS A CA 1
ATOM 2360 C C . LYS A 1 304 ? 14.051 24.562 3.02 1 98.61 304 LYS A C 1
ATOM 2362 O O . LYS A 1 304 ? 15.042 24.658 3.747 1 98.61 304 LYS A O 1
ATOM 2367 N N . PHE A 1 305 ? 12.874 24.501 3.511 1 98.8 305 PHE A N 1
ATOM 2368 C CA . PHE A 1 305 ? 12.566 24.58 4.934 1 98.8 305 PHE A CA 1
ATOM 2369 C C . PHE A 1 305 ? 13.24 23.446 5.698 1 98.8 305 PHE A C 1
ATOM 2371 O O . PHE A 1 305 ? 13.888 23.678 6.72 1 98.8 305 PHE A O 1
ATOM 2378 N N . ILE A 1 306 ? 13.1 22.195 5.161 1 98.67 306 ILE A N 1
ATOM 2379 C CA . ILE A 1 306 ? 13.615 21.002 5.825 1 98.67 306 ILE A CA 1
ATOM 2380 C C . ILE A 1 306 ? 15.141 21.006 5.78 1 98.67 306 ILE A C 1
ATOM 2382 O O . ILE A 1 306 ? 15.799 20.788 6.8 1 98.67 306 ILE A O 1
ATOM 2386 N N . ASN A 1 307 ? 15.754 21.366 4.646 1 98.02 307 ASN A N 1
ATOM 2387 C CA . ASN A 1 307 ? 17.203 21.326 4.479 1 98.02 307 ASN A CA 1
ATOM 2388 C C . ASN A 1 307 ? 17.898 22.349 5.373 1 98.02 307 ASN A C 1
ATOM 2390 O O . ASN A 1 307 ? 19 22.101 5.866 1 98.02 307 ASN A O 1
ATOM 2394 N N . GLU A 1 308 ? 17.29 23.461 5.569 1 97.84 308 GLU A N 1
ATOM 2395 C CA . GLU A 1 308 ? 17.877 24.518 6.386 1 97.84 308 GLU A CA 1
ATOM 2396 C C . GLU A 1 308 ? 17.9 24.127 7.861 1 97.84 308 GLU A C 1
ATOM 2398 O O . GLU A 1 308 ? 18.679 24.676 8.642 1 97.84 308 GLU A O 1
ATOM 2403 N N . ARG A 1 309 ? 17.151 23.084 8.21 1 97.14 309 ARG A N 1
ATOM 2404 C CA . ARG A 1 309 ? 16.988 22.755 9.622 1 97.14 309 ARG A CA 1
ATOM 2405 C C . ARG A 1 309 ? 17.542 21.367 9.928 1 97.14 309 ARG A C 1
ATOM 2407 O O . ARG A 1 309 ? 17.558 20.941 11.085 1 97.14 309 ARG A O 1
ATOM 2414 N N . ALA A 1 310 ? 17.847 20.571 8.861 1 93.07 310 ALA A N 1
ATOM 2415 C CA . ALA A 1 310 ? 18.463 19.258 9.034 1 93.07 310 ALA A CA 1
ATOM 2416 C C . ALA A 1 310 ? 19.933 19.389 9.423 1 93.07 310 ALA A C 1
ATOM 2418 O O . ALA A 1 310 ? 20.57 18.405 9.808 1 93.07 310 ALA A O 1
ATOM 2419 N N . ARG A 1 311 ? 20.612 20.542 9.639 1 74.87 311 ARG A N 1
ATOM 2420 C CA . ARG A 1 311 ? 22.028 20.786 9.893 1 74.87 311 ARG A CA 1
ATOM 2421 C C . ARG A 1 311 ? 22.369 20.555 11.361 1 74.87 311 ARG A C 1
ATOM 2423 O O . ARG A 1 311 ? 21.519 20.731 12.236 1 74.87 311 ARG A O 1
ATOM 2430 N N . MET B 1 1 ? -26.391 0.052 -10.91 1 38.36 1 MET B N 1
ATOM 2431 C CA . MET B 1 1 ? -26.095 -1.378 -10.878 1 38.36 1 MET B CA 1
ATOM 2432 C C . MET B 1 1 ? -25.413 -1.821 -12.168 1 38.36 1 MET B C 1
ATOM 2434 O O . MET B 1 1 ? -25.947 -1.616 -13.259 1 38.36 1 MET B O 1
ATOM 2438 N N . SER B 1 2 ? -24.076 -1.887 -12.129 1 52.26 2 SER B N 1
ATOM 2439 C CA . SER B 1 2 ? -23.4 -2.253 -13.369 1 52.26 2 SER B CA 1
ATOM 2440 C C . SER B 1 2 ? -24.085 -3.436 -14.044 1 52.26 2 SER B C 1
ATOM 2442 O O . SER B 1 2 ? -24.529 -4.369 -13.372 1 52.26 2 SER B O 1
ATOM 2444 N N . CYS B 1 3 ? -24.596 -3.299 -15.114 1 59.6 3 CYS B N 1
ATOM 2445 C CA . CYS B 1 3 ? -25.202 -4.353 -15.921 1 59.6 3 CYS B CA 1
ATOM 2446 C C . CYS B 1 3 ? -24.346 -5.613 -15.905 1 59.6 3 CYS B C 1
ATOM 2448 O O . CYS B 1 3 ? -23.183 -5.584 -16.311 1 59.6 3 CYS B O 1
ATOM 2450 N N . CYS B 1 4 ? -24.751 -6.596 -15.23 1 71.19 4 CYS B N 1
ATOM 2451 C CA . CYS B 1 4 ? -24.057 -7.872 -15.091 1 71.19 4 CYS B CA 1
ATOM 2452 C C . CYS B 1 4 ? -23.794 -8.5 -16.455 1 71.19 4 CYS B C 1
ATOM 2454 O O . CYS B 1 4 ? -22.96 -9.399 -16.578 1 71.19 4 CYS B O 1
ATOM 2456 N N . CYS B 1 5 ? -24.387 -7.941 -17.546 1 75.13 5 CYS B N 1
ATOM 2457 C CA . CYS B 1 5 ? -24.36 -8.608 -18.843 1 75.13 5 CYS B CA 1
ATOM 2458 C C . CYS B 1 5 ? -23.298 -7.996 -19.749 1 75.13 5 CYS B C 1
ATOM 2460 O O . CYS B 1 5 ? -23.043 -8.502 -20.843 1 75.13 5 CYS B O 1
ATOM 2462 N N . SER B 1 6 ? -22.699 -6.943 -19.258 1 76.46 6 SER B N 1
ATOM 2463 C CA . SER B 1 6 ? -21.739 -6.275 -20.131 1 76.46 6 SER B CA 1
ATOM 2464 C C . SER B 1 6 ? -20.307 -6.654 -19.771 1 76.46 6 SER B C 1
ATOM 2466 O O . SER B 1 6 ? -20.001 -6.907 -18.604 1 76.46 6 SER B O 1
ATOM 2468 N N . GLY B 1 7 ? -19.539 -6.725 -20.866 1 79.15 7 GLY B N 1
ATOM 2469 C CA . GLY B 1 7 ? -18.121 -6.993 -20.685 1 79.15 7 GLY B CA 1
ATOM 2470 C C . GLY B 1 7 ? -17.316 -5.751 -20.353 1 79.15 7 GLY B C 1
ATOM 2471 O O . GLY B 1 7 ? -17.872 -4.656 -20.246 1 79.15 7 GLY B O 1
ATOM 2472 N N . GLY B 1 8 ? -16.078 -5.963 -20.016 1 85.03 8 GLY B N 1
ATOM 2473 C CA . GLY B 1 8 ? -15.169 -4.861 -19.746 1 85.03 8 GLY B CA 1
ATOM 2474 C C . GLY B 1 8 ? -15.283 -4.326 -18.331 1 85.03 8 GLY B C 1
ATOM 2475 O O . GLY B 1 8 ? -16.236 -4.643 -17.617 1 85.03 8 GLY B O 1
ATOM 2476 N N . HIS B 1 9 ? -14.364 -3.542 -17.881 1 88.1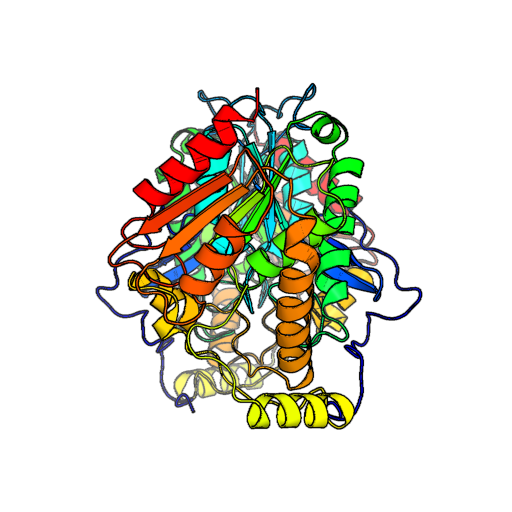2 9 HIS B N 1
ATOM 2477 C CA . HIS B 1 9 ? -14.335 -2.999 -16.528 1 88.12 9 HIS B CA 1
ATOM 2478 C C . HIS B 1 9 ? -15.296 -1.824 -16.385 1 88.12 9 HIS B C 1
ATOM 2480 O O . HIS B 1 9 ? -15.812 -1.567 -15.295 1 88.12 9 HIS B O 1
ATOM 2486 N N . ARG B 1 10 ? -15.476 -1.003 -17.383 1 85.07 10 ARG B N 1
ATOM 2487 C CA . ARG B 1 10 ? -16.413 0.113 -17.464 1 85.07 10 ARG B CA 1
ATOM 2488 C C . ARG B 1 10 ? -16.121 1.152 -16.386 1 85.07 10 ARG B C 1
ATOM 2490 O O . ARG B 1 10 ? -17.02 1.554 -15.644 1 85.07 10 ARG B O 1
ATOM 2497 N N . LEU B 1 11 ? -14.943 1.463 -16.222 1 92.38 11 LEU B N 1
ATOM 2498 C CA . LEU B 1 11 ? -14.543 2.527 -15.309 1 92.38 11 LEU B CA 1
ATOM 2499 C C . LEU B 1 11 ? -14.522 3.876 -16.021 1 92.38 11 LEU B C 1
ATOM 2501 O O . LEU B 1 11 ? -14.059 3.973 -17.16 1 92.38 11 LEU B O 1
ATOM 2505 N N . LYS B 1 12 ? -14.946 4.863 -15.329 1 92.97 12 LYS B N 1
ATOM 2506 C CA . LYS B 1 12 ? -15.188 6.187 -15.894 1 92.97 12 LYS B CA 1
ATOM 2507 C C . LYS B 1 12 ? -13.915 6.763 -16.509 1 92.97 12 LYS B C 1
ATOM 2509 O O . LYS B 1 12 ? -13.961 7.398 -17.564 1 92.97 12 LYS B O 1
ATOM 2514 N N . TYR B 1 13 ? -12.792 6.499 -15.918 1 93.96 13 TYR B N 1
ATOM 2515 C CA . TYR B 1 13 ? -11.593 7.207 -16.352 1 93.96 13 TYR B CA 1
ATOM 2516 C C . TYR B 1 13 ? -10.603 6.253 -17.008 1 93.96 13 TYR B C 1
ATOM 2518 O O . TYR B 1 13 ? -9.498 6.654 -17.381 1 93.96 13 TYR B O 1
ATOM 2526 N N . ALA B 1 14 ? -10.875 5.032 -17.101 1 93.31 14 ALA B N 1
ATOM 2527 C CA . ALA B 1 14 ? -10.044 4.065 -17.814 1 93.31 14 ALA B CA 1
ATOM 2528 C C . ALA B 1 14 ? -10.529 3.878 -19.249 1 93.31 14 ALA B C 1
ATOM 2530 O O . ALA B 1 14 ? -10.966 2.788 -19.625 1 93.31 14 ALA B O 1
ATOM 2531 N N . THR B 1 15 ? -10.389 4.877 -20.059 1 92.65 15 THR B N 1
ATOM 2532 C CA . THR B 1 15 ? -10.903 4.921 -21.423 1 92.65 15 THR B CA 1
ATOM 2533 C C . THR B 1 15 ? -9.761 5.046 -22.428 1 92.65 15 THR B C 1
ATOM 2535 O O . THR B 1 15 ? -8.648 5.435 -22.066 1 92.65 15 THR B O 1
ATOM 2538 N N . PRO B 1 16 ? -10.03 4.613 -23.626 1 91.48 16 PRO B N 1
ATOM 2539 C CA . PRO B 1 16 ? -9 4.834 -24.644 1 91.48 16 PRO B CA 1
ATOM 2540 C C . PRO B 1 16 ? -8.533 6.286 -24.706 1 91.48 16 PRO B C 1
ATOM 2542 O O . PRO B 1 16 ? -9.352 7.206 -24.63 1 91.48 16 PRO B O 1
ATOM 2545 N N . GLY B 1 17 ? -7.249 6.478 -24.797 1 90.46 17 GLY B N 1
ATOM 2546 C CA . GLY B 1 17 ? -6.709 7.826 -24.873 1 90.46 17 GLY B CA 1
ATOM 2547 C C . GLY B 1 17 ? -6.32 8.389 -23.519 1 90.46 17 GLY B C 1
ATOM 2548 O O . GLY B 1 17 ? -5.713 9.459 -23.437 1 90.46 17 GLY B O 1
ATOM 2549 N N . ARG B 1 18 ? -6.639 7.601 -22.424 1 93.37 18 ARG B N 1
ATOM 2550 C CA . ARG B 1 18 ? -6.221 8.062 -21.104 1 93.37 18 ARG B CA 1
ATOM 2551 C C . ARG B 1 18 ? -4.707 8.235 -21.039 1 93.37 18 ARG B C 1
ATOM 2553 O O . ARG B 1 18 ? -3.957 7.353 -21.461 1 93.37 18 ARG B O 1
ATOM 2560 N N . ALA B 1 19 ? -4.296 9.389 -20.515 1 94.23 19 ALA B N 1
ATOM 2561 C CA . ALA B 1 19 ? -2.864 9.62 -20.342 1 94.23 19 ALA B CA 1
ATOM 2562 C C . ALA B 1 19 ? -2.277 8.668 -19.304 1 94.23 19 ALA B C 1
ATOM 2564 O O . ALA B 1 19 ? -2.896 8.409 -18.269 1 94.23 19 ALA B O 1
ATOM 2565 N N . PRO B 1 20 ? -1.183 8.109 -19.592 1 96.33 20 PRO B N 1
ATOM 2566 C CA . PRO B 1 20 ? -0.515 7.3 -18.57 1 96.33 20 PRO B CA 1
ATOM 2567 C C . PRO B 1 20 ? -0.151 8.106 -17.325 1 96.33 20 PRO B C 1
ATOM 2569 O O . PRO B 1 20 ? -0.037 9.333 -17.39 1 96.33 20 PRO B O 1
ATOM 2572 N N . PRO B 1 21 ? -0.033 7.405 -16.267 1 97.51 21 PRO B N 1
ATOM 2573 C CA . PRO B 1 21 ? 0.349 8.133 -15.055 1 97.51 21 PRO B CA 1
ATOM 2574 C C . PRO B 1 21 ? 1.737 8.76 -15.157 1 97.51 21 PRO B C 1
ATOM 2576 O O . PRO B 1 21 ? 2.685 8.102 -15.594 1 97.51 21 PRO B O 1
ATOM 2579 N N . ASP B 1 22 ? 1.851 10.052 -14.739 1 96.69 22 ASP B N 1
ATOM 2580 C CA . ASP B 1 22 ? 3.137 10.727 -14.592 1 96.69 22 ASP B CA 1
ATOM 2581 C C . ASP B 1 22 ? 3.989 10.057 -13.516 1 96.69 22 ASP B C 1
ATOM 2583 O O . ASP B 1 22 ? 3.624 10.059 -12.338 1 96.69 22 ASP B O 1
ATOM 2587 N N . PRO B 1 23 ? 5.148 9.506 -13.858 1 95.85 23 PRO B N 1
ATOM 2588 C CA . PRO B 1 23 ? 5.941 8.743 -12.891 1 95.85 23 PRO B CA 1
ATOM 2589 C C . PRO B 1 23 ? 6.459 9.606 -11.742 1 95.85 23 PRO B C 1
ATOM 2591 O O . PRO B 1 23 ? 6.851 9.079 -10.698 1 95.85 23 PRO B O 1
ATOM 2594 N N . GLN B 1 24 ? 6.5 10.872 -11.88 1 95.26 24 GLN B N 1
ATOM 2595 C CA . GLN B 1 24 ? 6.939 11.747 -10.797 1 95.26 24 GLN B CA 1
ATOM 2596 C C . GLN B 1 24 ? 5.808 12.007 -9.807 1 95.26 24 GLN B C 1
ATOM 2598 O O . GLN B 1 24 ? 6.053 12.226 -8.619 1 95.26 24 GLN B O 1
ATOM 2603 N N . LEU B 1 25 ? 4.584 11.954 -10.305 1 97.32 25 LEU B N 1
ATOM 2604 C CA . LEU B 1 25 ? 3.421 12.247 -9.475 1 97.32 25 LEU B CA 1
ATOM 2605 C C . LEU B 1 25 ? 2.794 10.962 -8.945 1 97.32 25 LEU B C 1
ATOM 2607 O O . LEU B 1 25 ? 2.302 10.926 -7.814 1 97.32 25 LEU B O 1
ATOM 2611 N N . PHE B 1 26 ? 2.803 9.941 -9.81 1 97.76 26 PHE B N 1
ATOM 2612 C CA . PHE B 1 26 ? 2.236 8.64 -9.476 1 97.76 26 PHE B CA 1
ATOM 2613 C C . PHE B 1 26 ? 3.27 7.535 -9.661 1 97.76 26 PHE B C 1
ATOM 2615 O O . PHE B 1 26 ? 3.083 6.634 -10.481 1 97.76 26 PHE B O 1
ATOM 2622 N N . PRO B 1 27 ? 4.285 7.538 -8.827 1 97.78 27 PRO B N 1
ATOM 2623 C CA . PRO B 1 27 ? 5.455 6.693 -9.076 1 97.78 27 PRO B CA 1
ATOM 2624 C C . PRO B 1 27 ? 5.145 5.203 -8.95 1 97.78 27 PRO B C 1
ATOM 2626 O O . PRO B 1 27 ? 5.923 4.365 -9.414 1 97.78 27 PRO B O 1
ATOM 2629 N N . HIS B 1 28 ? 4.023 4.823 -8.373 1 98.37 28 HIS B N 1
ATOM 2630 C CA . HIS B 1 28 ? 3.767 3.403 -8.16 1 98.37 28 HIS B CA 1
ATOM 2631 C C . HIS B 1 28 ? 2.546 2.939 -8.946 1 98.37 28 HIS B C 1
ATOM 2633 O O . HIS B 1 28 ? 1.784 2.091 -8.475 1 98.37 28 HIS B O 1
ATOM 2639 N N . TYR B 1 29 ? 2.369 3.604 -10.158 1 98.49 29 TYR B N 1
ATOM 2640 C CA . TYR B 1 29 ? 1.314 3.197 -11.079 1 98.49 29 TYR B CA 1
ATOM 2641 C C . TYR B 1 29 ? 1.862 3.016 -12.49 1 98.49 29 TYR B C 1
ATOM 2643 O O . TYR B 1 29 ? 2.741 3.765 -12.922 1 98.49 29 TYR B O 1
ATOM 2651 N N . MET B 1 30 ? 1.358 2.096 -13.184 1 98.48 30 MET B N 1
ATOM 2652 C CA . MET B 1 30 ? 1.547 1.928 -14.622 1 98.48 30 MET B CA 1
ATOM 2653 C C . MET B 1 30 ? 0.208 1.741 -15.329 1 98.48 30 MET B C 1
ATOM 2655 O O . MET B 1 30 ? -0.796 1.424 -14.69 1 98.48 30 MET B O 1
ATOM 2659 N N . GLN B 1 31 ? 0.174 1.956 -16.575 1 98.3 31 GLN B N 1
ATOM 2660 C CA . GLN B 1 31 ? -1.044 1.771 -17.357 1 98.3 31 GLN B CA 1
ATOM 2661 C C . GLN B 1 31 ? -0.962 0.512 -18.214 1 98.3 31 GLN B C 1
ATOM 2663 O O . GLN B 1 31 ? 0.059 0.257 -18.857 1 98.3 31 GLN B O 1
ATOM 2668 N N . ASN B 1 32 ? -1.991 -0.267 -18.133 1 98.09 32 ASN B N 1
ATOM 2669 C CA . ASN B 1 32 ? -1.977 -1.471 -18.956 1 98.09 32 ASN B CA 1
ATOM 2670 C C . ASN B 1 32 ? -2.686 -1.247 -20.289 1 98.09 32 ASN B C 1
ATOM 2672 O O . ASN B 1 32 ? -3.025 -0.114 -20.634 1 98.09 32 ASN B O 1
ATOM 2676 N N . ALA B 1 33 ? -2.861 -2.304 -21.084 1 96.95 33 ALA B N 1
ATOM 2677 C CA . ALA B 1 33 ? -3.402 -2.225 -22.439 1 96.95 33 ALA B CA 1
ATOM 2678 C C . ALA B 1 33 ? -4.876 -1.83 -22.419 1 96.95 33 ALA B C 1
ATOM 2680 O O . ALA B 1 33 ? -5.399 -1.308 -23.406 1 96.95 33 ALA B O 1
ATOM 2681 N N . GLN B 1 34 ? -5.56 -2.067 -21.291 1 95.93 34 GLN B N 1
ATOM 2682 C CA . GLN B 1 34 ? -6.971 -1.719 -21.157 1 95.93 34 GLN B CA 1
ATOM 2683 C C . GLN B 1 34 ? -7.138 -0.333 -20.54 1 95.93 34 GLN B C 1
ATOM 2685 O O . GLN B 1 34 ? -8.231 0.027 -20.096 1 95.93 34 GLN B O 1
ATOM 2690 N N . ASN B 1 35 ? -6.009 0.37 -20.35 1 96.75 35 ASN B N 1
ATOM 2691 C CA . ASN B 1 35 ? -5.982 1.744 -19.862 1 96.75 35 ASN B CA 1
ATOM 2692 C C . ASN B 1 35 ? -6.293 1.815 -18.37 1 96.75 35 ASN B C 1
ATOM 2694 O O . ASN B 1 35 ? -6.738 2.851 -17.873 1 96.75 35 ASN B O 1
ATOM 2698 N N . LEU B 1 36 ? -6.162 0.736 -17.738 1 97.75 36 LEU B N 1
ATOM 2699 C CA . LEU B 1 36 ? -6.256 0.709 -16.282 1 97.75 36 LEU B CA 1
ATOM 2700 C C . LEU B 1 36 ? -4.938 1.136 -15.644 1 97.75 36 LEU B C 1
ATOM 2702 O O . LEU B 1 36 ? -3.864 0.76 -16.118 1 97.75 36 LEU B O 1
ATOM 2706 N N . TRP B 1 37 ? -4.971 1.976 -14.638 1 98.35 37 TRP B N 1
ATOM 2707 C CA . TRP B 1 37 ? -3.797 2.221 -13.806 1 98.35 37 TRP B CA 1
ATOM 2708 C C . TRP B 1 37 ? -3.61 1.102 -12.786 1 98.35 37 TRP B C 1
ATOM 2710 O O . TRP B 1 37 ? -4.486 0.863 -11.951 1 98.35 37 TRP B O 1
ATOM 2720 N N . LEU B 1 38 ? -2.535 0.409 -12.909 1 98.65 38 LEU B N 1
ATOM 2721 C CA . LEU B 1 38 ? -2.215 -0.693 -12.008 1 98.65 38 LEU B CA 1
ATOM 2722 C C . LEU B 1 38 ? -1.203 -0.256 -10.954 1 98.65 38 LEU B C 1
ATOM 2724 O O . LEU B 1 38 ? -0.191 0.368 -11.28 1 98.65 38 LEU B O 1
ATOM 2728 N N . HIS B 1 39 ? -1.507 -0.599 -9.77 1 98.6 39 HIS B N 1
ATOM 2729 C CA . HIS B 1 39 ? -0.647 -0.257 -8.643 1 98.6 39 HIS B CA 1
ATOM 2730 C C . HIS B 1 39 ? 0.436 -1.311 -8.437 1 98.6 39 HIS B C 1
ATOM 2732 O O . HIS B 1 39 ? 0.167 -2.511 -8.533 1 98.6 39 HIS B O 1
ATOM 2738 N N . PHE B 1 40 ? 1.647 -0.823 -8.195 1 98.71 40 PHE B N 1
ATOM 2739 C CA . PHE B 1 40 ? 2.709 -1.77 -7.876 1 98.71 40 PHE B CA 1
ATOM 2740 C C . PHE B 1 40 ? 3.525 -1.287 -6.684 1 98.71 40 PHE B C 1
ATOM 2742 O O . PHE B 1 40 ? 3.439 -0.119 -6.298 1 98.71 40 PHE B O 1
ATOM 2749 N N . SER B 1 41 ? 4.181 -2.212 -6.038 1 98.28 41 SER B N 1
ATOM 2750 C CA . SER B 1 41 ? 5.082 -1.941 -4.923 1 98.28 41 SER B CA 1
ATOM 2751 C C . SER B 1 41 ? 6.521 -2.302 -5.274 1 98.28 41 SER B C 1
ATOM 2753 O O . SER B 1 41 ? 6.761 -3.147 -6.139 1 98.28 41 SER B O 1
ATOM 2755 N N . GLU B 1 42 ? 7.416 -1.617 -4.672 1 98.1 42 GLU B N 1
ATOM 2756 C CA . GLU B 1 42 ? 8.839 -1.922 -4.787 1 98.1 42 GLU B CA 1
ATOM 2757 C C . GLU B 1 42 ? 9.507 -1.963 -3.416 1 98.1 42 GLU B C 1
ATOM 2759 O O . GLU B 1 42 ? 9.19 -1.155 -2.54 1 98.1 42 GLU B O 1
ATOM 2764 N N . TRP B 1 43 ? 10.274 -2.94 -3.146 1 97.81 43 TRP B N 1
ATOM 2765 C CA . TRP B 1 43 ? 11.096 -3.105 -1.952 1 97.81 43 TRP B CA 1
ATOM 2766 C C . TRP B 1 43 ? 12.579 -3.119 -2.309 1 97.81 43 TRP B C 1
ATOM 2768 O O . TRP B 1 43 ? 13.033 -3.977 -3.07 1 97.81 43 TRP B O 1
ATOM 2778 N N . TRP B 1 44 ? 13.286 -2.181 -1.782 1 96.51 44 TRP B N 1
ATOM 2779 C CA . TRP B 1 44 ? 14.721 -2.067 -2.023 1 96.51 44 TRP B CA 1
ATOM 2780 C C . TRP B 1 44 ? 15.513 -2.406 -0.765 1 96.51 44 TRP B C 1
ATOM 2782 O O . TRP B 1 44 ? 15.121 -2.033 0.343 1 96.51 44 TRP B O 1
ATOM 2792 N N . PRO B 1 45 ? 16.642 -3.11 -0.969 1 94.47 45 PRO B N 1
ATOM 2793 C CA . PRO B 1 45 ? 17.528 -3.267 0.186 1 94.47 45 PRO B CA 1
ATOM 2794 C C . PRO B 1 45 ? 17.948 -1.93 0.793 1 94.47 45 PRO B C 1
ATOM 2796 O O . PRO B 1 45 ? 18.187 -0.964 0.063 1 94.47 45 PRO B O 1
ATOM 2799 N N . HIS B 1 46 ? 17.898 -1.895 2.106 1 90.46 46 HIS B N 1
ATOM 2800 C CA . HIS B 1 46 ? 18.353 -0.687 2.786 1 90.46 46 HIS B CA 1
ATOM 2801 C C . HIS B 1 46 ? 19.054 -1.025 4.098 1 90.46 46 HIS B C 1
ATOM 2803 O O . HIS B 1 46 ? 18.91 -2.134 4.616 1 90.46 46 HIS B O 1
ATOM 2809 N N . GLY B 1 47 ? 19.817 -0.1 4.571 1 87.65 47 GLY B N 1
ATOM 2810 C CA . GLY B 1 47 ? 20.465 -0.235 5.866 1 87.65 47 GLY B CA 1
ATOM 2811 C C . GLY B 1 47 ? 19.602 0.243 7.018 1 87.65 47 GLY B C 1
ATOM 2812 O O . GLY B 1 47 ? 18.372 0.203 6.937 1 87.65 47 GLY B O 1
ATOM 2813 N N . ASP B 1 48 ? 20.254 0.555 8.081 1 84.31 48 ASP B N 1
ATOM 2814 C CA . ASP B 1 48 ? 19.533 0.962 9.282 1 84.31 48 ASP B CA 1
ATOM 2815 C C . ASP B 1 48 ? 19.475 2.484 9.4 1 84.31 48 ASP B C 1
ATOM 2817 O O . ASP B 1 48 ? 19.06 3.017 10.43 1 84.31 48 ASP B O 1
ATOM 2821 N N . GLY B 1 49 ? 19.971 3.2 8.361 1 79.27 49 GLY B N 1
ATOM 2822 C CA . GLY B 1 49 ? 19.958 4.654 8.362 1 79.27 49 GLY B CA 1
ATOM 2823 C C . GLY B 1 49 ? 21.224 5.262 8.936 1 79.27 49 GLY B C 1
ATOM 2824 O O . GLY B 1 49 ? 21.305 6.477 9.125 1 79.27 49 GLY B O 1
ATOM 2825 N N . ALA B 1 50 ? 22.247 4.493 9.302 1 82.55 50 ALA B N 1
ATOM 2826 C CA . ALA B 1 50 ? 23.513 4.96 9.861 1 82.55 50 ALA B CA 1
ATOM 2827 C C . ALA B 1 50 ? 24.677 4.099 9.379 1 82.55 50 ALA B C 1
ATOM 2829 O O . ALA B 1 50 ? 25.123 4.23 8.237 1 82.55 50 ALA B O 1
ATOM 2830 N N . SER B 1 51 ? 24.959 3.089 10.321 1 76 51 SER B N 1
ATOM 2831 C CA . SER B 1 51 ? 26.242 2.413 10.156 1 76 51 SER B CA 1
ATOM 2832 C C . SER B 1 51 ? 26.101 1.165 9.291 1 76 51 SER B C 1
ATOM 2834 O O . SER B 1 51 ? 27.089 0.663 8.751 1 76 51 SER B O 1
ATOM 2836 N N . SER B 1 52 ? 24.939 0.695 9.058 1 81.8 52 SER B N 1
ATOM 2837 C CA . SER B 1 52 ? 24.749 -0.522 8.275 1 81.8 52 SER B CA 1
ATOM 2838 C C . SER B 1 52 ? 24.275 -0.201 6.862 1 81.8 52 SER B C 1
ATOM 2840 O O . SER B 1 52 ? 23.105 0.129 6.654 1 81.8 52 SER B O 1
ATOM 2842 N N . PRO B 1 53 ? 25.163 -0.368 6.005 1 83.04 53 PRO B N 1
ATOM 2843 C CA . PRO B 1 53 ? 24.781 -0.049 4.627 1 83.04 53 PRO B CA 1
ATOM 2844 C C . PRO B 1 53 ? 23.844 -1.09 4.019 1 83.04 53 PRO B C 1
ATOM 2846 O O . PRO B 1 53 ? 23.751 -2.212 4.523 1 83.04 53 PRO B O 1
ATOM 2849 N N . ALA B 1 54 ? 23.194 -0.755 2.985 1 86.82 54 ALA B N 1
ATOM 2850 C CA . ALA B 1 54 ? 22.403 -1.707 2.209 1 86.82 54 ALA B CA 1
ATOM 2851 C C . ALA B 1 54 ? 23.292 -2.779 1.585 1 86.82 54 ALA B C 1
ATOM 2853 O O . ALA B 1 54 ? 24.397 -2.485 1.121 1 86.82 54 ALA B O 1
ATOM 2854 N N . PRO B 1 55 ? 22.832 -4.021 1.632 1 87.94 55 PRO B N 1
ATOM 2855 C CA . PRO B 1 55 ? 23.584 -5.02 0.869 1 87.94 55 PRO B CA 1
ATOM 2856 C C . PRO B 1 55 ? 23.606 -4.725 -0.629 1 87.94 55 PRO B C 1
ATOM 2858 O O . PRO B 1 55 ? 22.702 -4.063 -1.145 1 87.94 55 PRO B O 1
ATOM 2861 N N . PRO B 1 56 ? 24.657 -5.208 -1.226 1 89.16 56 PRO B N 1
ATOM 2862 C CA . PRO B 1 56 ? 24.7 -5.027 -2.679 1 89.16 56 PRO B CA 1
ATOM 2863 C C . PRO B 1 56 ? 23.568 -5.757 -3.399 1 89.16 56 PRO B C 1
ATOM 2865 O O . PRO B 1 56 ? 23.144 -6.83 -2.961 1 89.16 56 PRO B O 1
ATOM 2868 N N . THR B 1 57 ? 23.169 -5.206 -4.505 1 93.12 57 THR B N 1
ATOM 2869 C CA . THR B 1 57 ? 22.107 -5.823 -5.292 1 93.12 57 THR B CA 1
ATOM 2870 C C . THR B 1 57 ? 22.602 -7.104 -5.957 1 93.12 57 THR B C 1
ATOM 2872 O O . THR B 1 57 ? 23.586 -7.085 -6.699 1 93.12 57 THR B O 1
ATOM 2875 N N . LYS B 1 58 ? 21.93 -8.214 -5.693 1 95.32 58 LYS B N 1
ATOM 2876 C CA . LYS B 1 58 ? 22.289 -9.521 -6.235 1 95.32 58 LYS B CA 1
ATOM 2877 C C . LYS B 1 58 ? 21.381 -9.9 -7.402 1 95.32 58 LYS B C 1
ATOM 2879 O O . LYS B 1 58 ? 21.749 -10.728 -8.239 1 95.32 58 LYS B O 1
ATOM 2884 N N . GLY B 1 59 ? 20.227 -9.297 -7.413 1 97.07 59 GLY B N 1
ATOM 2885 C CA . GLY B 1 59 ? 19.246 -9.649 -8.427 1 97.07 59 GLY B CA 1
ATOM 2886 C C . GLY B 1 59 ? 17.888 -9.016 -8.188 1 97.07 59 GLY B C 1
ATOM 2887 O O . GLY B 1 59 ? 17.74 -8.164 -7.31 1 97.07 59 GLY B O 1
ATOM 2888 N N . VAL B 1 60 ? 16.927 -9.39 -9.02 1 98.19 60 VAL B N 1
ATOM 2889 C CA . VAL B 1 60 ? 15.574 -8.843 -8.984 1 98.19 60 VAL B CA 1
ATOM 2890 C C . VAL B 1 60 ? 14.56 -9.981 -8.888 1 98.19 60 VAL B C 1
ATOM 2892 O O . VAL B 1 60 ? 14.715 -11.016 -9.539 1 98.19 60 VAL B O 1
ATOM 2895 N N . VAL B 1 61 ? 13.557 -9.805 -8.045 1 98.86 61 VAL B N 1
ATOM 2896 C CA . VAL B 1 61 ? 12.465 -10.769 -7.946 1 98.86 61 VAL B CA 1
ATOM 2897 C C . VAL B 1 61 ? 11.134 -10.07 -8.214 1 98.86 61 VAL B C 1
ATOM 2899 O O . VAL B 1 61 ? 10.836 -9.036 -7.612 1 98.86 61 VAL B O 1
ATOM 2902 N N . PHE B 1 62 ? 10.368 -10.551 -9.114 1 98.93 62 PHE B N 1
ATOM 2903 C CA . PHE B 1 62 ? 8.998 -10.114 -9.354 1 98.93 62 PHE B CA 1
ATOM 2904 C C . PHE B 1 62 ? 8.004 -11.069 -8.706 1 98.93 62 PHE B C 1
ATOM 2906 O O . PHE B 1 62 ? 8.018 -12.271 -8.983 1 98.93 62 PHE B O 1
ATOM 2913 N N . ILE B 1 63 ? 7.154 -10.555 -7.845 1 98.94 63 ILE B N 1
ATOM 2914 C CA . ILE B 1 63 ? 6.166 -11.377 -7.156 1 98.94 63 ILE B CA 1
ATOM 2915 C C . ILE B 1 63 ? 4.782 -11.131 -7.754 1 98.94 63 ILE B C 1
ATOM 2917 O O . ILE B 1 63 ? 4.359 -9.983 -7.903 1 98.94 63 ILE B O 1
ATOM 2921 N N . VAL B 1 64 ? 4.062 -12.168 -8.08 1 98.91 64 VAL B N 1
ATOM 2922 C CA . VAL B 1 64 ? 2.706 -12.096 -8.615 1 98.91 64 VAL B CA 1
ATOM 2923 C C . VAL B 1 64 ? 1.707 -12.554 -7.555 1 98.91 64 VAL B C 1
ATOM 2925 O O . VAL B 1 64 ? 1.721 -13.715 -7.14 1 98.91 64 VAL B O 1
ATOM 2928 N N . PRO B 1 65 ? 0.793 -11.735 -7.165 1 98.56 65 PRO B N 1
ATOM 2929 C CA . PRO B 1 65 ? -0.144 -12.028 -6.077 1 98.56 65 PRO B CA 1
ATOM 2930 C C . PRO B 1 65 ? -1.244 -13.002 -6.492 1 98.56 65 PRO B C 1
ATOM 2932 O O . PRO B 1 65 ? -1.532 -13.143 -7.683 1 98.56 65 PRO B O 1
ATOM 2935 N N . GLY B 1 66 ? -1.845 -13.545 -5.518 1 97.53 66 GLY B N 1
ATOM 2936 C CA . GLY B 1 66 ? -2.958 -14.458 -5.725 1 97.53 66 GLY B CA 1
ATOM 2937 C C . GLY B 1 66 ? -4.292 -13.75 -5.863 1 97.53 66 GLY B C 1
ATOM 2938 O O . GLY B 1 66 ? -4.339 -12.531 -6.038 1 97.53 66 GLY B O 1
ATOM 2939 N N . LEU B 1 67 ? -5.323 -14.528 -5.805 1 96 67 LEU B N 1
ATOM 2940 C CA . LEU B 1 67 ? -6.692 -14.059 -5.989 1 96 67 LEU B CA 1
ATOM 2941 C C . LEU B 1 67 ? -7.074 -13.058 -4.903 1 96 67 LEU B C 1
ATOM 2943 O O . LEU B 1 67 ? -6.971 -13.359 -3.712 1 96 67 LEU B O 1
ATOM 2947 N N . GLY B 1 68 ? -7.47 -11.871 -5.343 1 94.56 68 GLY B N 1
ATOM 2948 C CA . GLY B 1 68 ? -8.001 -10.87 -4.432 1 94.56 68 GLY B CA 1
ATOM 2949 C C . GLY B 1 68 ? -6.939 -10.241 -3.551 1 94.56 68 GLY B C 1
ATOM 2950 O O . GLY B 1 68 ? -7.242 -9.378 -2.724 1 94.56 68 GLY B O 1
ATOM 2951 N N . GLU B 1 69 ? -5.701 -10.648 -3.719 1 97.15 69 GLU B N 1
ATOM 2952 C CA . GLU B 1 69 ? -4.615 -10.175 -2.866 1 97.15 69 GLU B CA 1
ATOM 2953 C C . GLU B 1 69 ? -4.096 -8.818 -3.333 1 97.15 69 GLU B C 1
ATOM 2955 O O . GLU B 1 69 ? -4.523 -8.309 -4.372 1 97.15 69 GLU B O 1
ATOM 2960 N N . HIS B 1 70 ? -3.325 -8.189 -2.464 1 97.72 70 HIS B N 1
ATOM 2961 C CA . HIS B 1 70 ? -2.548 -6.996 -2.779 1 97.72 70 HIS B CA 1
ATOM 2962 C C . HIS B 1 70 ? -1.071 -7.198 -2.454 1 97.72 70 HIS B C 1
ATOM 2964 O O . HIS B 1 70 ? -0.712 -8.131 -1.732 1 97.72 70 HIS B O 1
ATOM 2970 N N . THR B 1 71 ? -0.26 -6.331 -2.961 1 98.12 71 THR B N 1
ATOM 2971 C CA . THR B 1 71 ? 1.187 -6.498 -2.885 1 98.12 71 THR B CA 1
ATOM 2972 C C . THR B 1 71 ? 1.658 -6.484 -1.434 1 98.12 71 THR B C 1
ATOM 2974 O O . THR B 1 71 ? 2.645 -7.137 -1.09 1 98.12 71 THR B O 1
ATOM 2977 N N . GLY B 1 72 ? 0.943 -5.778 -0.559 1 97.31 72 GLY B N 1
ATOM 2978 C CA . GLY B 1 72 ? 1.34 -5.672 0.835 1 97.31 72 GLY B CA 1
ATOM 2979 C C . GLY B 1 72 ? 1.353 -7.006 1.556 1 97.31 72 GLY B C 1
ATOM 2980 O O . GLY B 1 72 ? 1.979 -7.143 2.609 1 97.31 72 GLY B O 1
ATOM 2981 N N . ARG B 1 73 ? 0.693 -7.999 0.999 1 97.49 73 ARG B N 1
ATOM 2982 C CA . ARG B 1 73 ? 0.664 -9.333 1.59 1 97.49 73 ARG B CA 1
ATOM 2983 C C . ARG B 1 73 ? 2.026 -10.01 1.482 1 97.49 73 ARG B C 1
ATOM 2985 O O . ARG B 1 73 ? 2.28 -11.015 2.149 1 97.49 73 ARG B O 1
ATOM 2992 N N . TYR B 1 74 ? 2.877 -9.411 0.708 1 98.42 74 TYR B N 1
ATOM 2993 C CA . TYR B 1 74 ? 4.165 -10.049 0.459 1 98.42 74 TYR B CA 1
ATOM 2994 C C . TYR B 1 74 ? 5.298 -9.264 1.109 1 98.42 74 TYR B C 1
ATOM 2996 O O . TYR B 1 74 ? 6.471 -9.486 0.802 1 98.42 74 TYR B O 1
ATOM 3004 N N . ASP B 1 75 ? 4.947 -8.403 2.015 1 98.29 75 ASP B N 1
ATOM 3005 C CA . ASP B 1 75 ? 5.938 -7.58 2.701 1 98.29 75 ASP B CA 1
ATOM 3006 C C . ASP B 1 75 ? 6.996 -8.447 3.379 1 98.29 75 ASP B C 1
ATOM 3008 O O . ASP B 1 75 ? 8.194 -8.177 3.265 1 98.29 75 ASP B O 1
ATOM 3012 N N . SER B 1 76 ? 6.575 -9.504 4.054 1 98.37 76 SER B N 1
ATOM 3013 C CA . SER B 1 76 ? 7.512 -10.341 4.797 1 98.37 76 SER B CA 1
ATOM 3014 C C . SER B 1 76 ? 8.441 -11.1 3.856 1 98.37 76 SER B C 1
ATOM 3016 O O . SER B 1 76 ? 9.63 -11.257 4.141 1 98.37 76 SER B O 1
ATOM 3018 N N . VAL B 1 77 ? 7.875 -11.518 2.729 1 98.71 77 VAL B N 1
ATOM 3019 C CA . VAL B 1 77 ? 8.66 -12.225 1.722 1 98.71 77 VAL B CA 1
ATOM 3020 C C . VAL B 1 77 ? 9.67 -11.271 1.09 1 98.71 77 VAL B C 1
ATOM 3022 O O . VAL B 1 77 ? 10.849 -11.606 0.954 1 98.71 77 VAL B O 1
ATOM 3025 N N . ALA B 1 78 ? 9.211 -10.103 0.755 1 98.57 78 ALA B N 1
ATOM 3026 C CA . ALA B 1 78 ? 10.063 -9.095 0.131 1 98.57 78 ALA B CA 1
ATOM 3027 C C . ALA B 1 78 ? 11.183 -8.663 1.073 1 98.57 78 ALA B C 1
ATOM 3029 O O . ALA B 1 78 ? 12.327 -8.487 0.648 1 98.57 78 ALA B O 1
ATOM 3030 N N . LEU B 1 79 ? 10.853 -8.505 2.315 1 96.88 79 LEU B N 1
ATOM 3031 C CA . LEU B 1 79 ? 11.848 -8.099 3.302 1 96.88 79 LEU B CA 1
ATOM 3032 C C . LEU B 1 79 ? 12.938 -9.156 3.441 1 96.88 79 LEU B C 1
ATOM 3034 O O . LEU B 1 79 ? 14.121 -8.824 3.538 1 96.88 79 LEU B O 1
ATOM 3038 N N . ARG B 1 80 ? 12.508 -10.386 3.496 1 97.55 80 ARG B N 1
ATOM 3039 C CA . ARG B 1 80 ? 13.475 -11.475 3.581 1 97.55 80 ARG B CA 1
ATOM 3040 C C . ARG B 1 80 ? 14.39 -11.492 2.36 1 97.55 80 ARG B C 1
ATOM 3042 O O . ARG B 1 80 ? 15.594 -11.725 2.483 1 97.55 80 ARG B O 1
ATOM 3049 N N . LEU B 1 81 ? 13.883 -11.258 1.204 1 98.49 81 LEU B N 1
ATOM 3050 C CA . LEU B 1 81 ? 14.659 -11.182 -0.029 1 98.49 81 LEU B CA 1
ATOM 3051 C C . LEU B 1 81 ? 15.593 -9.977 -0.011 1 98.49 81 LEU B C 1
ATOM 3053 O O . LEU B 1 81 ? 16.755 -10.08 -0.411 1 98.49 81 LEU B O 1
ATOM 3057 N N . ASN B 1 82 ? 15.097 -8.851 0.493 1 97.06 82 ASN B N 1
ATOM 3058 C CA . ASN B 1 82 ? 15.903 -7.64 0.6 1 97.06 82 ASN B CA 1
ATOM 3059 C C . ASN B 1 82 ? 17.133 -7.861 1.475 1 97.06 82 ASN B C 1
ATOM 3061 O O . ASN B 1 82 ? 18.216 -7.359 1.169 1 97.06 82 ASN B O 1
ATOM 3065 N N . GLN B 1 83 ? 16.929 -8.614 2.531 1 95.06 83 GLN B N 1
ATOM 3066 C CA . GLN B 1 83 ? 18.02 -8.874 3.464 1 95.06 83 GLN B CA 1
ATOM 3067 C C . GLN B 1 83 ? 19.167 -9.611 2.778 1 95.06 83 GLN B C 1
ATOM 3069 O O . GLN B 1 83 ? 20.317 -9.519 3.211 1 95.06 83 GLN B O 1
ATOM 3074 N N . GLU B 1 84 ? 18.855 -10.247 1.695 1 95.11 84 GLU B N 1
ATOM 3075 C CA . GLU B 1 84 ? 19.87 -11.001 0.966 1 95.11 84 GLU B CA 1
ATOM 3076 C C . GLU B 1 84 ? 20.325 -10.25 -0.282 1 95.11 84 GLU B C 1
ATOM 3078 O O . GLU B 1 84 ? 21.061 -10.795 -1.107 1 95.11 84 GLU B O 1
ATOM 3083 N N . GLY B 1 85 ? 19.814 -9.091 -0.517 1 95.28 85 GLY B N 1
ATOM 3084 C CA . GLY B 1 85 ? 20.339 -8.243 -1.575 1 95.28 85 GLY B CA 1
ATOM 3085 C C . GLY B 1 85 ? 19.479 -8.247 -2.825 1 95.28 85 GLY B C 1
ATOM 3086 O O . GLY B 1 85 ? 19.915 -7.796 -3.886 1 95.28 85 GLY B O 1
ATOM 3087 N N . TYR B 1 86 ? 18.302 -8.723 -2.766 1 97.93 86 TYR B N 1
ATOM 3088 C CA . TYR B 1 86 ? 17.432 -8.742 -3.936 1 97.93 86 TYR B CA 1
ATOM 3089 C C . TYR B 1 86 ? 16.469 -7.56 -3.919 1 97.93 86 TYR B C 1
ATOM 3091 O O . TYR B 1 86 ? 15.9 -7.23 -2.876 1 97.93 86 TYR B O 1
ATOM 3099 N N . VAL B 1 87 ? 16.314 -6.855 -5.016 1 97.92 87 VAL B N 1
ATOM 3100 C CA . VAL B 1 87 ? 15.247 -5.878 -5.207 1 97.92 87 VAL B CA 1
ATOM 3101 C C . VAL B 1 87 ? 13.958 -6.591 -5.608 1 97.92 87 VAL B C 1
ATOM 3103 O O . VAL B 1 87 ? 13.982 -7.52 -6.419 1 97.92 87 VAL B O 1
ATOM 3106 N N . VAL B 1 88 ? 12.873 -6.196 -5.013 1 98.73 88 VAL B N 1
ATOM 3107 C CA . VAL B 1 88 ? 11.626 -6.924 -5.226 1 98.73 88 VAL B CA 1
ATOM 3108 C C . VAL B 1 88 ? 10.56 -5.975 -5.768 1 98.73 88 VAL B C 1
ATOM 3110 O O . VAL B 1 88 ? 10.441 -4.837 -5.308 1 98.73 88 VAL B O 1
ATOM 3113 N N . PHE B 1 89 ? 9.815 -6.419 -6.763 1 98.83 89 PHE B N 1
ATOM 3114 C CA . PHE B 1 89 ? 8.67 -5.709 -7.321 1 98.83 89 PHE B CA 1
ATOM 3115 C C . PHE B 1 89 ? 7.439 -6.606 -7.35 1 98.83 89 PHE B C 1
ATOM 3117 O O . PHE B 1 89 ? 7.554 -7.823 -7.506 1 98.83 89 PHE B O 1
ATOM 3124 N N . SER B 1 90 ? 6.311 -6.036 -7.177 1 98.86 90 SER B N 1
ATOM 3125 C CA . SER B 1 90 ? 5.043 -6.747 -7.292 1 98.86 90 SER B CA 1
ATOM 3126 C C . SER B 1 90 ? 3.943 -5.834 -7.824 1 98.86 90 SER B C 1
ATOM 3128 O O . SER B 1 90 ? 3.895 -4.649 -7.485 1 98.86 90 SER B O 1
ATOM 3130 N N . LEU B 1 91 ? 3.084 -6.362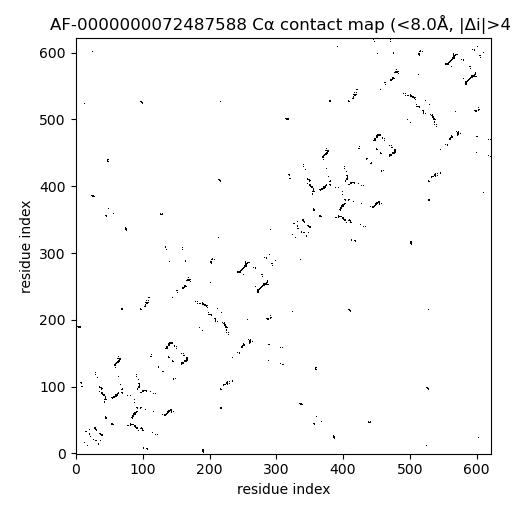 -8.583 1 98.76 91 LEU B N 1
ATOM 3131 C CA . LEU B 1 91 ? 1.975 -5.654 -9.214 1 98.76 91 LEU B CA 1
ATOM 3132 C C . LEU B 1 91 ? 0.636 -6.198 -8.727 1 98.76 91 LEU B C 1
ATOM 3134 O O . LEU B 1 91 ? 0.394 -7.406 -8.782 1 98.76 91 LEU B O 1
ATOM 3138 N N . ASP B 1 92 ? -0.204 -5.302 -8.229 1 98.66 92 ASP B N 1
ATOM 3139 C CA . ASP B 1 92 ? -1.577 -5.737 -7.987 1 98.66 92 ASP B CA 1
ATOM 3140 C C . ASP B 1 92 ? -2.269 -6.122 -9.292 1 98.66 92 ASP B C 1
ATOM 3142 O O . ASP B 1 92 ? -2.252 -5.358 -10.259 1 98.66 92 ASP B O 1
ATOM 3146 N N . ASN B 1 93 ? -2.859 -7.279 -9.321 1 98.24 93 ASN B N 1
ATOM 3147 C CA . ASN B 1 93 ? -3.614 -7.661 -10.51 1 98.24 93 ASN B CA 1
ATOM 3148 C C . ASN B 1 93 ? -4.749 -6.68 -10.792 1 98.24 93 ASN B C 1
ATOM 3150 O O . ASN B 1 93 ? -5.269 -6.045 -9.873 1 98.24 93 ASN B O 1
ATOM 3154 N N . GLN B 1 94 ? -5.083 -6.544 -12.127 1 97.53 94 GLN B N 1
ATOM 3155 C CA . GLN B 1 94 ? -6.242 -5.709 -12.423 1 97.53 94 GLN B CA 1
ATOM 3156 C C . GLN B 1 94 ? -7.471 -6.179 -11.65 1 97.53 94 GLN B C 1
ATOM 3158 O O . GLN B 1 94 ? -7.712 -7.382 -11.529 1 97.53 94 GLN B O 1
ATOM 3163 N N . GLY B 1 95 ? -8.199 -5.197 -11.023 1 95.86 95 GLY B N 1
ATOM 3164 C CA . GLY B 1 95 ? -9.385 -5.518 -10.245 1 95.86 95 GLY B CA 1
ATOM 3165 C C . GLY B 1 95 ? -9.064 -6.042 -8.858 1 95.86 95 GLY B C 1
ATOM 3166 O O . GLY B 1 95 ? -9.91 -6.665 -8.213 1 95.86 95 GLY B O 1
ATOM 3167 N N . ALA B 1 96 ? -7.84 -5.83 -8.379 1 96.57 96 ALA B N 1
ATOM 3168 C CA . ALA B 1 96 ? -7.442 -6.246 -7.037 1 96.57 96 ALA B CA 1
ATOM 3169 C C . ALA B 1 96 ? -6.492 -5.231 -6.408 1 96.57 96 ALA B C 1
ATOM 3171 O O . ALA B 1 96 ? -5.834 -4.465 -7.116 1 96.57 96 ALA B O 1
ATOM 3172 N N . GLY B 1 97 ? -6.471 -5.222 -5.044 1 96.78 97 GLY B N 1
ATOM 3173 C CA . GLY B 1 97 ? -5.599 -4.286 -4.354 1 96.78 97 GLY B CA 1
ATOM 3174 C C . GLY B 1 97 ? -5.833 -2.843 -4.759 1 96.78 97 GLY B C 1
ATOM 3175 O O . GLY B 1 97 ? -6.971 -2.368 -4.755 1 96.78 97 GLY B O 1
ATOM 3176 N N . GLY B 1 98 ? -4.717 -2.186 -5.092 1 97.02 98 GLY B N 1
ATOM 3177 C CA . GLY B 1 98 ? -4.787 -0.782 -5.464 1 97.02 98 GLY B CA 1
ATOM 3178 C C . GLY B 1 98 ? -4.945 -0.568 -6.958 1 97.02 98 GLY B C 1
ATOM 3179 O O . GLY B 1 98 ? -5.037 0.571 -7.421 1 97.02 98 GLY B O 1
ATOM 3180 N N . SER B 1 99 ? -5.018 -1.633 -7.713 1 97.92 99 SER B N 1
ATOM 3181 C CA . SER B 1 99 ? -5.171 -1.527 -9.161 1 97.92 99 SER B CA 1
ATOM 3182 C C . SER B 1 99 ? -6.621 -1.255 -9.545 1 97.92 99 SER B C 1
ATOM 3184 O O . SER B 1 99 ? -7.543 -1.803 -8.937 1 97.92 99 SER B O 1
ATOM 3186 N N . GLU B 1 100 ? -6.783 -0.479 -10.583 1 97.05 100 GLU B N 1
ATOM 3187 C CA . GLU B 1 100 ? -8.114 -0.234 -11.13 1 97.05 100 GLU B CA 1
ATOM 3188 C C . GLU B 1 100 ? -8.694 -1.499 -11.758 1 97.05 100 GLU B C 1
ATOM 3190 O O . GLU B 1 100 ? -7.959 -2.441 -12.06 1 97.05 100 GLU B O 1
ATOM 3195 N N . GLY B 1 101 ? -10.04 -1.438 -11.92 1 95.49 101 GLY B N 1
ATOM 3196 C CA . GLY B 1 101 ? -10.795 -2.544 -12.487 1 95.49 101 GLY B CA 1
ATOM 3197 C C . GLY B 1 101 ? -11.98 -2.957 -11.634 1 95.49 101 GLY B C 1
ATOM 3198 O O . GLY B 1 101 ? -11.985 -2.737 -10.421 1 95.49 101 GLY B O 1
ATOM 3199 N N . GLU B 1 102 ? -12.922 -3.564 -12.332 1 93.52 102 GLU B N 1
ATOM 3200 C CA . GLU B 1 102 ? -14.002 -4.186 -11.573 1 93.52 102 GLU B CA 1
ATOM 3201 C C . GLU B 1 102 ? -13.471 -5.288 -10.66 1 93.52 102 GLU B C 1
ATOM 3203 O O . GLU B 1 102 ? -12.722 -6.161 -11.102 1 93.52 102 GLU B O 1
ATOM 3208 N N . ARG B 1 103 ? -13.821 -5.221 -9.392 1 93.21 103 ARG B N 1
ATOM 3209 C CA . ARG B 1 103 ? -13.244 -6.12 -8.397 1 93.21 103 ARG B CA 1
ATOM 3210 C C . ARG B 1 103 ? -13.529 -7.577 -8.745 1 93.21 103 ARG B C 1
ATOM 3212 O O . ARG B 1 103 ? -14.686 -7.963 -8.925 1 93.21 103 ARG B O 1
ATOM 3219 N N . LEU B 1 104 ? -12.479 -8.362 -8.836 1 93.38 104 LEU B N 1
ATOM 3220 C CA . LEU B 1 104 ? -12.475 -9.798 -9.091 1 93.38 104 LEU B CA 1
ATOM 3221 C C . LEU B 1 104 ? -13.197 -10.121 -10.395 1 93.38 104 LEU B C 1
ATOM 3223 O O . LEU B 1 104 ? -14.014 -11.043 -10.446 1 93.38 104 LEU B O 1
ATOM 3227 N N . TYR B 1 105 ? -12.972 -9.228 -11.381 1 92.46 105 TYR B N 1
ATOM 3228 C CA . TYR B 1 105 ? -13.369 -9.422 -12.771 1 92.46 105 TYR B CA 1
ATOM 3229 C C . TYR B 1 105 ? -12.168 -9.307 -13.702 1 92.46 105 TYR B C 1
ATOM 3231 O O . TYR B 1 105 ? -11.275 -8.487 -13.475 1 92.46 105 TYR B O 1
ATOM 3239 N N . VAL B 1 106 ? -12.154 -10.155 -14.705 1 94.08 106 VAL B N 1
ATOM 3240 C CA . VAL B 1 106 ? -11.207 -10.028 -15.808 1 94.08 106 VAL B CA 1
ATOM 3241 C C . VAL B 1 106 ? -11.867 -10.476 -17.11 1 94.08 106 VAL B C 1
ATOM 3243 O O . VAL B 1 106 ? -12.632 -11.444 -17.125 1 94.08 106 VAL B O 1
ATOM 3246 N N . GLU B 1 107 ? -11.591 -9.739 -18.159 1 93.96 107 GLU B N 1
ATOM 3247 C CA . GLU B 1 107 ? -12.184 -10.102 -19.443 1 93.96 107 GLU B CA 1
ATOM 3248 C C . GLU B 1 107 ? -11.568 -11.386 -19.991 1 93.96 107 GLU B C 1
ATOM 3250 O O . GLU B 1 107 ? -12.276 -12.24 -20.529 1 93.96 107 GLU B O 1
ATOM 3255 N N . ALA B 1 108 ? -10.328 -11.466 -19.928 1 96.57 108 ALA B N 1
ATOM 3256 C CA . ALA B 1 108 ? -9.536 -12.626 -20.329 1 96.57 108 ALA B CA 1
ATOM 3257 C C . ALA B 1 108 ? -8.379 -12.861 -19.362 1 96.57 108 ALA B C 1
ATOM 3259 O O . ALA B 1 108 ? -7.709 -11.914 -18.944 1 96.57 108 ALA B O 1
ATOM 3260 N N . PHE B 1 109 ? -8.193 -14.1 -19.011 1 97.62 109 PHE B N 1
ATOM 3261 C CA . PHE B 1 109 ? -7.13 -14.415 -18.065 1 97.62 109 PHE B CA 1
ATOM 3262 C C . PHE B 1 109 ? -5.772 -13.999 -18.618 1 97.62 109 PHE B C 1
ATOM 3264 O O . PHE B 1 109 ? -4.873 -13.629 -17.859 1 97.62 109 PHE B O 1
ATOM 3271 N N . THR B 1 110 ? -5.621 -14.008 -19.958 1 98.04 110 THR B N 1
ATOM 3272 C CA . THR B 1 110 ? -4.373 -13.63 -20.613 1 98.04 110 THR B CA 1
ATOM 3273 C C . THR B 1 110 ? -4.001 -12.189 -20.277 1 98.04 110 THR B C 1
ATOM 3275 O O . THR B 1 110 ? -2.832 -11.808 -20.364 1 98.04 110 THR B O 1
ATOM 3278 N N . HIS B 1 111 ? -4.971 -11.409 -19.887 1 98.43 111 HIS B N 1
ATOM 3279 C CA . HIS B 1 111 ? -4.683 -10.029 -19.512 1 98.43 111 HIS B CA 1
ATOM 3280 C C . HIS B 1 111 ? -3.776 -9.97 -18.287 1 98.43 111 HIS B C 1
ATOM 3282 O O . HIS B 1 111 ? -2.942 -9.069 -18.169 1 98.43 111 HIS B O 1
ATOM 3288 N N . PHE B 1 112 ? -3.948 -10.917 -17.366 1 98.71 112 PHE B N 1
ATOM 3289 C CA . PHE B 1 112 ? -3.047 -10.989 -16.221 1 98.71 112 PHE B CA 1
ATOM 3290 C C . PHE B 1 112 ? -1.621 -11.282 -16.672 1 98.71 112 PHE B C 1
ATOM 3292 O O . PHE B 1 112 ? -0.671 -10.668 -16.184 1 98.71 112 PHE B O 1
ATOM 3299 N N . VAL B 1 113 ? -1.476 -12.222 -17.584 1 98.84 113 VAL B N 1
ATOM 3300 C CA . VAL B 1 113 ? -0.172 -12.617 -18.107 1 98.84 113 VAL B CA 1
ATOM 3301 C C . VAL B 1 113 ? 0.475 -11.437 -18.828 1 98.84 113 VAL B C 1
ATOM 3303 O O . VAL B 1 113 ? 1.64 -11.115 -18.584 1 98.84 113 VAL B O 1
ATOM 3306 N N . ASP B 1 114 ? -0.326 -10.753 -19.669 1 98.84 114 ASP B N 1
ATOM 3307 C CA . ASP B 1 114 ? 0.141 -9.58 -20.4 1 98.84 114 ASP B CA 1
ATOM 3308 C C . ASP B 1 114 ? 0.579 -8.474 -19.443 1 98.84 114 ASP B C 1
ATOM 3310 O O . ASP B 1 114 ? 1.589 -7.808 -19.676 1 98.84 114 ASP B O 1
ATOM 3314 N N . ASP B 1 115 ? -0.176 -8.296 -18.425 1 98.87 115 ASP B N 1
ATOM 3315 C CA . ASP B 1 115 ? 0.129 -7.261 -17.443 1 98.87 115 ASP B CA 1
ATOM 3316 C C . ASP B 1 115 ? 1.475 -7.523 -16.769 1 98.87 115 ASP B C 1
ATOM 3318 O O . ASP B 1 115 ? 2.275 -6.603 -16.591 1 98.87 115 ASP B O 1
ATOM 3322 N N . VAL B 1 116 ? 1.741 -8.751 -16.392 1 98.87 116 VAL B N 1
ATOM 3323 C CA . VAL B 1 116 ? 2.994 -9.093 -15.726 1 98.87 116 VAL B CA 1
ATOM 3324 C C . VAL B 1 116 ? 4.162 -8.895 -16.689 1 98.87 116 VAL B C 1
ATOM 3326 O O . VAL B 1 116 ? 5.194 -8.331 -16.316 1 98.87 116 VAL B O 1
ATOM 3329 N N . CYS B 1 117 ? 4.023 -9.334 -17.924 1 98.82 117 CYS B N 1
ATOM 3330 C CA . CYS B 1 117 ? 5.065 -9.14 -18.926 1 98.82 117 CYS B CA 1
ATOM 3331 C C . CYS B 1 117 ? 5.349 -7.657 -19.136 1 98.82 117 CYS B C 1
ATOM 3333 O O . CYS B 1 117 ? 6.508 -7.239 -19.148 1 98.82 117 CYS B O 1
ATOM 3335 N N . ALA B 1 118 ? 4.307 -6.891 -19.246 1 98.72 118 ALA B N 1
ATOM 3336 C CA . ALA B 1 118 ? 4.454 -5.45 -19.435 1 98.72 118 ALA B CA 1
ATOM 3337 C C . ALA B 1 118 ? 5.094 -4.799 -18.213 1 98.72 118 ALA B C 1
ATOM 3339 O O . ALA B 1 118 ? 5.871 -3.849 -18.342 1 98.72 118 ALA B O 1
ATOM 3340 N N . PHE B 1 119 ? 4.758 -5.325 -17.07 1 98.84 119 PHE B N 1
ATOM 3341 C CA . PHE B 1 119 ? 5.281 -4.783 -15.821 1 98.84 119 PHE B CA 1
ATOM 3342 C C . PHE B 1 119 ? 6.787 -4.996 -15.727 1 98.84 119 PHE B C 1
ATOM 3344 O O . PHE B 1 119 ? 7.524 -4.091 -15.331 1 98.84 119 PHE B O 1
ATOM 3351 N N . ILE B 1 120 ? 7.216 -6.119 -16.102 1 98.49 120 ILE B N 1
ATOM 3352 C CA . ILE B 1 120 ? 8.641 -6.432 -16.087 1 98.49 120 ILE B CA 1
ATOM 3353 C C . ILE B 1 120 ? 9.389 -5.479 -17.016 1 98.49 120 ILE B C 1
ATOM 3355 O O . ILE B 1 120 ? 10.395 -4.882 -16.624 1 98.49 120 ILE B O 1
ATOM 3359 N N . VAL B 1 121 ? 8.886 -5.279 -18.196 1 97.86 121 VAL B N 1
ATOM 3360 C CA . VAL B 1 121 ? 9.493 -4.364 -19.158 1 97.86 121 VAL B CA 1
ATOM 3361 C C . VAL B 1 121 ? 9.48 -2.943 -18.599 1 97.86 121 VAL B C 1
ATOM 3363 O O . VAL B 1 121 ? 10.471 -2.217 -18.708 1 97.86 121 VAL B O 1
ATOM 3366 N N . PHE B 1 122 ? 8.392 -2.58 -18.007 1 98.18 122 PHE B N 1
ATOM 3367 C CA . PHE B 1 122 ? 8.226 -1.255 -17.421 1 98.18 122 PHE B CA 1
ATOM 3368 C C . PHE B 1 122 ? 9.302 -0.985 -16.376 1 98.18 122 PHE B C 1
ATOM 3370 O O . PHE B 1 122 ? 9.951 0.063 -16.402 1 98.18 122 PHE B O 1
ATOM 3377 N N . ILE B 1 123 ? 9.503 -1.92 -15.465 1 97.6 123 ILE B N 1
ATOM 3378 C CA . ILE B 1 123 ? 10.477 -1.775 -14.389 1 97.6 123 ILE B CA 1
ATOM 3379 C C . ILE B 1 123 ? 11.887 -1.723 -14.972 1 97.6 123 ILE B C 1
ATOM 3381 O O . ILE B 1 123 ? 12.703 -0.891 -14.568 1 97.6 123 ILE B O 1
ATOM 3385 N N . GLN B 1 124 ? 12.162 -2.544 -15.923 1 95.16 124 GLN B N 1
ATOM 3386 C CA . GLN B 1 124 ? 13.489 -2.621 -16.523 1 95.16 124 GLN B CA 1
ATOM 3387 C C . GLN B 1 124 ? 13.806 -1.36 -17.322 1 95.16 124 GLN B C 1
ATOM 3389 O O . GLN B 1 124 ? 14.972 -0.983 -17.46 1 95.16 124 GLN B O 1
ATOM 3394 N N . THR B 1 125 ? 12.806 -0.791 -17.874 1 95.84 125 THR B N 1
ATOM 3395 C CA . THR B 1 125 ? 12.987 0.476 -18.573 1 95.84 125 THR B CA 1
ATOM 3396 C C . THR B 1 125 ? 13.225 1.611 -17.582 1 95.84 125 THR B C 1
ATOM 3398 O O . THR B 1 125 ? 14.047 2.496 -17.828 1 95.84 125 THR B O 1
ATOM 3401 N N . ARG B 1 126 ? 12.57 1.517 -16.484 1 94.55 126 ARG B N 1
ATOM 3402 C CA . ARG B 1 126 ? 12.687 2.547 -15.458 1 94.55 126 ARG B CA 1
ATOM 3403 C C . ARG B 1 126 ? 14.027 2.453 -14.737 1 94.55 126 ARG B C 1
ATOM 3405 O O . ARG B 1 126 ? 14.636 3.474 -14.411 1 94.55 126 ARG B O 1
ATOM 3412 N N . TYR B 1 127 ? 14.379 1.241 -14.461 1 94.66 127 TYR B N 1
ATOM 3413 C CA . TYR B 1 127 ? 15.645 0.963 -13.792 1 94.66 127 TYR B CA 1
ATOM 3414 C C . TYR B 1 127 ? 16.564 0.138 -14.686 1 94.66 127 TYR B C 1
ATOM 3416 O O . TYR B 1 127 ? 16.714 -1.07 -14.486 1 94.66 127 TYR B O 1
ATOM 3424 N N . THR B 1 128 ? 17.312 0.789 -15.503 1 94.78 128 THR B N 1
ATOM 3425 C CA . THR B 1 128 ? 18.09 0.145 -16.554 1 94.78 128 THR B CA 1
ATOM 3426 C C . THR B 1 128 ? 19.191 -0.727 -15.956 1 94.78 128 THR B C 1
ATOM 3428 O O . THR B 1 128 ? 19.558 -1.754 -16.531 1 94.78 128 THR B O 1
ATOM 3431 N N . ALA B 1 129 ? 19.607 -0.348 -14.82 1 93.3 129 ALA B N 1
ATOM 3432 C CA . ALA B 1 129 ? 20.688 -1.088 -14.173 1 93.3 129 ALA B CA 1
ATOM 3433 C C . ALA B 1 129 ? 20.226 -2.48 -13.754 1 93.3 129 ALA B C 1
ATOM 3435 O O . ALA B 1 129 ? 21.04 -3.396 -13.615 1 93.3 129 ALA B O 1
ATOM 3436 N N . LEU B 1 130 ? 18.959 -2.646 -13.59 1 94.02 130 LEU B N 1
ATOM 3437 C CA . LEU B 1 130 ? 18.424 -3.922 -13.127 1 94.02 130 LEU B CA 1
ATOM 3438 C C . LEU B 1 130 ? 18.297 -4.91 -14.281 1 94.02 130 LEU B C 1
ATOM 3440 O O . LEU B 1 130 ? 18.14 -6.113 -14.06 1 94.02 130 LEU B O 1
ATOM 3444 N N . ARG B 1 131 ? 18.397 -4.432 -15.515 1 92.69 131 ARG B N 1
ATOM 3445 C CA . ARG B 1 131 ? 18.207 -5.274 -16.692 1 92.69 131 ARG B CA 1
ATOM 3446 C C . ARG B 1 131 ? 19.283 -6.352 -16.774 1 92.69 131 ARG B C 1
ATOM 3448 O O . ARG B 1 131 ? 19.037 -7.443 -17.292 1 92.69 131 ARG B O 1
ATOM 3455 N N . SER B 1 132 ? 20.429 -6.032 -16.24 1 91.55 132 SER B N 1
ATOM 3456 C CA . SER B 1 132 ? 21.557 -6.951 -16.358 1 91.55 132 SER B CA 1
ATOM 3457 C C . SER B 1 132 ? 21.663 -7.856 -15.135 1 91.55 132 SER B C 1
ATOM 3459 O O . SER B 1 132 ? 22.537 -8.724 -15.073 1 91.55 132 SER B O 1
ATOM 3461 N N . GLN B 1 133 ? 20.754 -7.711 -14.237 1 94.5 133 GLN B N 1
ATOM 3462 C CA . GLN B 1 133 ? 20.794 -8.507 -13.014 1 94.5 133 GLN B CA 1
ATOM 3463 C C . GLN B 1 133 ? 20.013 -9.807 -13.179 1 94.5 133 GLN B C 1
ATOM 3465 O O . GLN B 1 133 ? 19.056 -9.869 -13.954 1 94.5 133 GLN B O 1
ATOM 3470 N N . PRO B 1 134 ? 20.535 -10.88 -12.463 1 97.59 134 PRO B N 1
ATOM 3471 C CA . PRO B 1 134 ? 19.698 -12.081 -12.416 1 97.59 134 PRO B CA 1
ATOM 3472 C C . PRO B 1 134 ? 18.258 -11.781 -12.004 1 97.59 134 PRO B C 1
ATOM 3474 O O . PRO B 1 134 ? 18.029 -11.07 -11.022 1 97.59 134 PRO B O 1
ATOM 3477 N N . THR B 1 135 ? 17.284 -12.287 -12.775 1 98.4 135 THR B N 1
ATOM 3478 C CA . THR B 1 135 ? 15.873 -11.985 -12.563 1 98.4 135 THR B CA 1
ATOM 3479 C C . THR B 1 135 ? 15.089 -13.257 -12.251 1 98.4 135 THR B C 1
ATOM 3481 O O . THR B 1 135 ? 15.3 -14.293 -12.884 1 98.4 135 THR B O 1
ATOM 3484 N N . PHE B 1 136 ? 14.23 -13.149 -11.276 1 98.9 136 PHE B N 1
ATOM 3485 C CA . PHE B 1 136 ? 13.4 -14.27 -10.85 1 98.9 136 PHE B CA 1
ATOM 3486 C C . PHE B 1 136 ? 11.926 -13.884 -10.849 1 98.9 136 PHE B C 1
ATOM 3488 O O . PHE B 1 136 ? 11.587 -12.71 -10.685 1 98.9 136 PHE B O 1
ATOM 3495 N N . LEU B 1 137 ? 11.07 -14.843 -11.058 1 98.92 137 LEU B N 1
ATOM 3496 C CA . LEU B 1 137 ? 9.618 -14.708 -11.004 1 98.92 137 LEU B CA 1
ATOM 3497 C C . LEU B 1 137 ? 9.028 -15.606 -9.922 1 98.92 137 LEU B C 1
ATOM 3499 O O . LEU B 1 137 ? 9.354 -16.793 -9.848 1 98.92 137 LEU B O 1
ATOM 3503 N N . MET B 1 138 ? 8.272 -15.017 -9.048 1 98.92 138 MET B N 1
ATOM 3504 C CA . MET B 1 138 ? 7.606 -15.761 -7.983 1 98.92 138 MET B CA 1
ATOM 3505 C C . MET B 1 138 ? 6.099 -15.53 -8.019 1 98.92 138 MET B C 1
ATOM 3507 O O . MET B 1 138 ? 5.644 -14.396 -8.183 1 98.92 138 MET B O 1
ATOM 3511 N N . GLY B 1 139 ? 5.333 -16.563 -7.933 1 98.89 139 GLY B N 1
ATOM 3512 C CA . GLY B 1 139 ? 3.884 -16.438 -7.92 1 98.89 139 GLY B CA 1
ATOM 3513 C C . GLY B 1 139 ? 3.217 -17.33 -6.89 1 98.89 139 GLY B C 1
ATOM 3514 O O . GLY B 1 139 ? 3.635 -18.472 -6.687 1 98.89 139 GLY B O 1
ATOM 3515 N N . HIS B 1 140 ? 2.204 -16.804 -6.26 1 98.78 140 HIS B N 1
ATOM 3516 C CA . HIS B 1 140 ? 1.437 -17.558 -5.275 1 98.78 140 HIS B CA 1
ATOM 3517 C C . HIS B 1 140 ? 0.008 -17.793 -5.752 1 98.78 140 HIS B C 1
ATOM 3519 O O . HIS B 1 140 ? -0.658 -16.864 -6.214 1 98.78 140 HIS B O 1
ATOM 3525 N N . SER B 1 141 ? -0.49 -19.073 -5.579 1 98.37 141 SER B N 1
ATOM 3526 C CA . SER B 1 141 ? -1.878 -19.411 -5.877 1 98.37 141 SER B CA 1
ATOM 3527 C C . SER B 1 141 ? -2.246 -19.025 -7.306 1 98.37 141 SER B C 1
ATOM 3529 O O . SER B 1 141 ? -1.592 -19.453 -8.259 1 98.37 141 SER B O 1
ATOM 3531 N N . MET B 1 142 ? -3.152 -18.121 -7.55 1 98.08 142 MET B N 1
ATOM 3532 C CA . MET B 1 142 ? -3.442 -17.61 -8.887 1 98.08 142 MET B CA 1
ATOM 3533 C C . MET B 1 142 ? -2.205 -16.962 -9.501 1 98.08 142 MET B C 1
ATOM 3535 O O . MET B 1 142 ? -1.981 -17.062 -10.708 1 98.08 142 MET B O 1
ATOM 3539 N N . GLY B 1 143 ? -1.437 -16.305 -8.645 1 98.79 143 GLY B N 1
ATOM 3540 C CA . GLY B 1 143 ? -0.167 -15.767 -9.106 1 98.79 143 GLY B CA 1
ATOM 3541 C C . GLY B 1 143 ? 0.795 -16.838 -9.586 1 98.79 143 GLY B C 1
ATOM 3542 O O . GLY B 1 143 ? 1.606 -16.595 -10.482 1 98.79 143 GLY B O 1
ATOM 3543 N N . GLY B 1 144 ? 0.741 -18.016 -8.975 1 98.88 144 GLY B N 1
ATOM 3544 C CA . GLY B 1 144 ? 1.519 -19.145 -9.461 1 98.88 144 GLY B CA 1
ATOM 3545 C C . GLY B 1 144 ? 1.089 -19.618 -10.837 1 98.88 144 GLY B C 1
ATOM 3546 O O . GLY B 1 144 ? 1.928 -19.977 -11.666 1 98.88 144 GLY B O 1
ATOM 3547 N N . LEU B 1 145 ? -0.22 -19.631 -11.08 1 98.86 145 LEU B N 1
ATOM 3548 C CA . LEU B 1 145 ? -0.739 -19.947 -12.407 1 98.86 145 LEU B CA 1
ATOM 3549 C C . LEU B 1 145 ? -0.283 -18.912 -13.43 1 98.86 145 LEU B C 1
ATOM 3551 O O . LEU B 1 145 ? 0.179 -19.268 -14.516 1 98.86 145 LEU B O 1
ATOM 3555 N N . ILE B 1 146 ? -0.356 -17.623 -13.05 1 98.92 146 ILE B N 1
ATOM 3556 C CA . ILE B 1 146 ? 0.074 -16.539 -13.927 1 98.92 146 ILE B CA 1
ATOM 3557 C C . ILE B 1 146 ? 1.569 -16.667 -14.21 1 98.92 146 ILE B C 1
ATOM 3559 O O . ILE B 1 146 ? 1.997 -16.582 -15.364 1 98.92 146 ILE B O 1
ATOM 3563 N N . ALA B 1 147 ? 2.338 -16.908 -13.202 1 98.92 147 ALA B N 1
ATOM 3564 C CA . ALA B 1 147 ? 3.785 -17.039 -13.356 1 98.92 147 ALA B CA 1
ATOM 3565 C C . ALA B 1 147 ? 4.136 -18.209 -14.27 1 98.92 147 ALA B C 1
ATOM 3567 O O . ALA B 1 147 ? 5.054 -18.113 -15.087 1 98.92 147 ALA B O 1
ATOM 3568 N N . THR B 1 148 ? 3.436 -19.279 -14.098 1 98.89 148 THR B N 1
ATOM 3569 C CA . THR B 1 148 ? 3.651 -20.429 -14.97 1 98.89 148 THR B CA 1
ATOM 3570 C C . THR B 1 148 ? 3.399 -20.057 -16.428 1 98.89 148 THR B C 1
ATOM 3572 O O . THR B 1 148 ? 4.227 -20.336 -17.298 1 98.89 148 THR B O 1
ATOM 3575 N N . LEU B 1 149 ? 2.319 -19.406 -16.659 1 98.88 149 LEU B N 1
ATOM 3576 C CA . LEU B 1 149 ? 1.946 -19.036 -18.02 1 98.88 149 LEU B CA 1
ATOM 3577 C C . LEU B 1 149 ? 2.919 -18.011 -18.591 1 98.88 149 LEU B C 1
ATOM 3579 O O . LEU B 1 149 ? 3.241 -18.049 -19.781 1 98.88 149 LEU B O 1
ATOM 3583 N N . VAL B 1 150 ? 3.398 -17.085 -17.76 1 98.84 150 VAL B N 1
ATOM 3584 C CA . VAL B 1 150 ? 4.408 -16.122 -18.184 1 98.84 150 VAL B CA 1
ATOM 3585 C C . VAL B 1 150 ? 5.681 -16.857 -18.597 1 98.84 150 VAL B C 1
ATOM 3587 O O . VAL B 1 150 ? 6.252 -16.577 -19.654 1 98.84 150 VAL B O 1
ATOM 3590 N N . ALA B 1 151 ? 6.124 -17.811 -17.838 1 98.76 151 ALA B N 1
ATOM 3591 C CA . ALA B 1 151 ? 7.347 -18.562 -18.111 1 98.76 151 ALA B CA 1
ATOM 3592 C C . ALA B 1 151 ? 7.178 -19.46 -19.333 1 98.76 151 ALA B C 1
ATOM 3594 O O . ALA B 1 151 ? 8.121 -19.653 -20.104 1 98.76 151 ALA B O 1
ATOM 3595 N N . GLN B 1 152 ? 6.002 -20.035 -19.481 1 98.6 152 GLN B N 1
ATOM 3596 C CA . GLN B 1 152 ? 5.727 -20.877 -20.64 1 98.6 152 GLN B CA 1
ATOM 3597 C C . GLN B 1 152 ? 5.732 -20.059 -21.928 1 98.6 152 GLN B C 1
ATOM 3599 O O . GLN B 1 152 ? 6.075 -20.572 -22.995 1 98.6 152 GLN B O 1
ATOM 3604 N N . ARG B 1 153 ? 5.348 -18.813 -21.803 1 97.65 153 ARG B N 1
ATOM 3605 C CA . ARG B 1 153 ? 5.39 -17.912 -22.95 1 97.65 153 ARG B CA 1
ATOM 3606 C C . ARG B 1 153 ? 6.829 -17.573 -23.327 1 97.65 153 ARG B C 1
ATOM 3608 O O . ARG B 1 153 ? 7.194 -17.616 -24.504 1 97.65 153 ARG B O 1
ATOM 3615 N N . ASP B 1 154 ? 7.607 -17.162 -22.357 1 97.33 154 ASP B N 1
ATOM 3616 C CA . ASP B 1 154 ? 9.021 -16.851 -22.548 1 97.33 154 ASP B CA 1
ATOM 3617 C C . ASP B 1 154 ? 9.762 -16.825 -21.213 1 97.33 154 ASP B C 1
ATOM 3619 O O . ASP B 1 154 ? 9.568 -15.913 -20.407 1 97.33 154 ASP B O 1
ATOM 3623 N N . ALA B 1 155 ? 10.603 -17.736 -21.004 1 96.85 155 ALA B N 1
ATOM 3624 C CA . ALA B 1 155 ? 11.312 -17.846 -19.732 1 96.85 155 ALA B CA 1
ATOM 3625 C C . ALA B 1 155 ? 12.739 -17.321 -19.852 1 96.85 155 ALA B C 1
ATOM 3627 O O . ALA B 1 155 ? 13.514 -17.386 -18.895 1 96.85 155 ALA B O 1
ATOM 3628 N N . SER B 1 156 ? 13.14 -16.781 -20.984 1 95 156 SER B N 1
ATOM 3629 C CA . SER B 1 156 ? 14.526 -16.424 -21.267 1 95 156 SER B CA 1
ATOM 3630 C C . SER B 1 156 ? 15.015 -15.321 -20.334 1 95 156 SER B C 1
ATOM 3632 O O . SER B 1 156 ? 16.214 -15.205 -20.075 1 95 156 SER B O 1
ATOM 3634 N N . GLY B 1 157 ? 14.16 -14.62 -19.763 1 94.73 157 GLY B N 1
ATOM 3635 C CA . GLY B 1 157 ? 14.561 -13.52 -18.901 1 94.73 157 GLY B CA 1
ATOM 3636 C C . GLY B 1 157 ? 14.635 -13.906 -17.436 1 94.73 157 GLY B C 1
ATOM 3637 O O . GLY B 1 157 ? 14.99 -13.083 -16.589 1 94.73 157 GLY B O 1
ATOM 3638 N N . PHE B 1 158 ? 14.393 -15.232 -17.177 1 97.9 158 PHE B N 1
ATOM 3639 C CA . PHE B 1 158 ? 14.334 -15.632 -15.776 1 97.9 158 PHE B CA 1
ATOM 3640 C C . PHE B 1 158 ? 15.415 -16.659 -15.459 1 97.9 158 PHE B C 1
ATOM 3642 O O . PHE B 1 158 ? 15.581 -17.637 -16.19 1 97.9 158 PHE B O 1
ATOM 3649 N N . CYS B 1 159 ? 16.136 -16.423 -14.342 1 98.46 159 CYS B N 1
ATOM 3650 C CA . CYS B 1 159 ? 17.091 -17.4 -13.831 1 98.46 159 CYS B CA 1
ATOM 3651 C C . CYS B 1 159 ? 16.379 -18.514 -13.073 1 98.46 159 CYS B C 1
ATOM 3653 O O . CYS B 1 159 ? 16.95 -19.583 -12.85 1 98.46 159 CYS B O 1
ATOM 3655 N N . GLY B 1 160 ? 15.117 -18.282 -12.699 1 98.71 160 GLY B N 1
ATOM 3656 C CA . GLY B 1 160 ? 14.298 -19.249 -11.986 1 98.71 160 GLY B CA 1
ATOM 3657 C C . GLY B 1 160 ? 12.892 -18.752 -11.71 1 98.71 160 GLY B C 1
ATOM 3658 O O . GLY B 1 160 ? 12.652 -17.543 -11.668 1 98.71 160 GLY B O 1
ATOM 3659 N N . VAL B 1 161 ? 11.986 -19.69 -11.523 1 98.89 161 VAL B N 1
ATOM 3660 C CA . VAL B 1 161 ? 10.588 -19.418 -11.208 1 98.89 161 VAL B CA 1
ATOM 3661 C C . VAL B 1 161 ? 10.198 -20.139 -9.92 1 98.89 161 VAL B C 1
ATOM 3663 O O . VAL B 1 161 ? 10.43 -21.343 -9.78 1 98.89 161 VAL B O 1
ATOM 3666 N N . VAL B 1 162 ? 9.673 -19.384 -8.967 1 98.96 162 VAL B N 1
ATOM 3667 C CA . VAL B 1 162 ? 9.203 -19.97 -7.716 1 98.96 162 VAL B CA 1
ATOM 3668 C C . VAL B 1 162 ? 7.676 -20.008 -7.705 1 98.96 162 VAL B C 1
ATOM 3670 O O . VAL B 1 162 ? 7.022 -18.972 -7.848 1 98.96 162 VAL B O 1
ATOM 3673 N N . LEU B 1 163 ? 7.132 -21.155 -7.516 1 98.93 163 LEU B N 1
ATOM 3674 C CA . LEU B 1 163 ? 5.689 -21.367 -7.49 1 98.93 163 LEU B CA 1
ATOM 3675 C C . LEU B 1 163 ? 5.226 -21.784 -6.099 1 98.93 163 LEU B C 1
ATOM 3677 O O . LEU B 1 163 ? 5.534 -22.887 -5.642 1 98.93 163 LEU B O 1
ATOM 3681 N N . SER B 1 164 ? 4.459 -20.934 -5.439 1 98.86 164 SER B N 1
ATOM 3682 C CA . SER B 1 164 ? 3.945 -21.17 -4.094 1 98.86 164 SER B CA 1
ATOM 3683 C C . SER B 1 164 ? 2.463 -21.527 -4.124 1 98.86 164 SER B C 1
ATOM 3685 O O . SER B 1 164 ? 1.626 -20.697 -4.485 1 98.86 164 SER B O 1
ATOM 3687 N N . GLY B 1 165 ? 2.141 -22.75 -3.686 1 98.59 165 GLY B N 1
ATOM 3688 C CA . GLY B 1 165 ? 0.747 -23.155 -3.771 1 98.59 165 GLY B CA 1
ATOM 3689 C C . GLY B 1 165 ? 0.098 -22.783 -5.091 1 98.59 165 GLY B C 1
ATOM 3690 O O . GLY B 1 165 ? -0.989 -22.201 -5.111 1 98.59 165 GLY B O 1
ATOM 3691 N N . PRO B 1 166 ? 0.699 -23.129 -6.191 1 98.79 166 PRO B N 1
ATOM 3692 C CA . PRO B 1 166 ? 0.218 -22.624 -7.478 1 98.79 166 PRO B CA 1
ATOM 3693 C C . PRO B 1 166 ? -1.148 -23.19 -7.861 1 98.79 166 PRO B C 1
ATOM 3695 O O . PRO B 1 166 ? -1.404 -24.381 -7.662 1 98.79 166 PRO B O 1
ATOM 3698 N N . ALA B 1 167 ? -1.963 -22.364 -8.427 1 98.13 167 ALA B N 1
ATOM 3699 C CA . ALA B 1 167 ? -3.32 -22.755 -8.803 1 98.13 167 ALA B CA 1
ATOM 3700 C C . ALA B 1 167 ? -3.326 -23.508 -10.13 1 98.13 167 ALA B C 1
ATOM 3702 O O . ALA B 1 167 ? -4.077 -23.161 -11.044 1 98.13 167 ALA B O 1
ATOM 3703 N N . LEU B 1 168 ? -2.594 -24.537 -10.185 1 98.02 168 LEU B N 1
ATOM 3704 C CA . LEU B 1 168 ? -2.546 -25.377 -11.376 1 98.02 168 LEU B CA 1
ATOM 3705 C C . LEU B 1 168 ? -3.734 -26.332 -11.417 1 98.02 168 LEU B C 1
ATOM 3707 O O . LEU B 1 168 ? -3.962 -27.004 -12.426 1 98.02 168 LEU B O 1
ATOM 3711 N N . GLY B 1 169 ? -4.447 -26.348 -10.358 1 94.91 169 GLY B N 1
ATOM 3712 C CA . GLY B 1 169 ? -5.679 -27.09 -10.14 1 94.91 169 GLY B CA 1
ATOM 3713 C C . GLY B 1 169 ? -6.258 -26.89 -8.752 1 94.91 169 GLY B C 1
ATOM 3714 O O . GLY B 1 169 ? -5.537 -26.532 -7.818 1 94.91 169 GLY B O 1
ATOM 3715 N N . LEU B 1 170 ? -7.528 -27.157 -8.648 1 90.23 170 LEU B N 1
ATOM 3716 C CA . LEU B 1 170 ? -8.192 -27.018 -7.357 1 90.23 170 LEU B CA 1
ATOM 3717 C C . LEU B 1 170 ? -8.125 -28.322 -6.569 1 90.23 170 LEU B C 1
ATOM 3719 O O . LEU B 1 170 ? -8.025 -29.402 -7.155 1 90.23 170 LEU B O 1
ATOM 3723 N N . SER B 1 171 ? -8.155 -28.139 -5.253 1 86.23 171 SER B N 1
ATOM 3724 C CA . SER B 1 171 ? -8.101 -29.319 -4.398 1 86.23 171 SER B CA 1
ATOM 3725 C C . SER B 1 171 ? -9.309 -30.222 -4.624 1 86.23 171 SER B C 1
ATOM 3727 O O . SER B 1 171 ? -9.193 -31.448 -4.57 1 86.23 171 SER B O 1
ATOM 3729 N N . LYS B 1 172 ? -10.45 -29.585 -4.798 1 82.7 172 LYS B N 1
ATOM 3730 C CA . LYS B 1 172 ? -11.65 -30.309 -5.208 1 82.7 172 LYS B CA 1
ATOM 3731 C C . LYS B 1 172 ? -11.981 -30.039 -6.673 1 82.7 172 LYS B C 1
ATOM 3733 O O . LYS B 1 172 ? -12.304 -28.908 -7.043 1 82.7 172 LYS B O 1
ATOM 3738 N N . PRO B 1 173 ? -11.914 -31.066 -7.448 1 78.11 173 PRO B N 1
ATOM 3739 C CA . PRO B 1 173 ? -12.174 -30.853 -8.873 1 78.11 173 PRO B CA 1
ATOM 3740 C C . PRO B 1 173 ? -13.586 -30.34 -9.146 1 78.11 173 PRO B C 1
ATOM 3742 O O . PRO B 1 173 ? -14.533 -30.736 -8.462 1 78.11 173 PRO B O 1
ATOM 3745 N N . VAL B 1 174 ? -13.6 -29.469 -10.115 1 80.53 174 VAL B N 1
ATOM 3746 C CA . VAL B 1 174 ? -14.894 -28.944 -10.54 1 80.53 174 VAL B CA 1
ATOM 3747 C C . VAL B 1 174 ? -15.586 -29.953 -11.453 1 80.53 174 VAL B C 1
ATOM 3749 O O . VAL B 1 174 ? -14.985 -30.448 -12.41 1 80.53 174 VAL B O 1
ATOM 3752 N N . SER B 1 175 ? -16.81 -30.148 -11.179 1 82.44 175 SER B N 1
ATOM 3753 C CA . SER B 1 175 ? -17.553 -31.099 -12 1 82.44 175 SER B CA 1
ATOM 3754 C C . SER B 1 175 ? -17.764 -30.562 -13.412 1 82.44 175 SER B C 1
ATOM 3756 O O . SER B 1 175 ? -17.728 -29.35 -13.634 1 82.44 175 SER B O 1
ATOM 3758 N N . ARG B 1 176 ? -17.992 -31.464 -14.309 1 83.15 176 ARG B N 1
ATOM 3759 C CA . ARG B 1 176 ? -18.247 -31.081 -15.695 1 83.15 176 ARG B CA 1
ATOM 3760 C C . ARG B 1 176 ? -19.476 -30.184 -15.798 1 83.15 176 ARG B C 1
ATOM 3762 O O . ARG B 1 176 ? -19.504 -29.252 -16.604 1 83.15 176 ARG B O 1
ATOM 3769 N N . PHE B 1 177 ? -20.357 -30.46 -15.031 1 77.56 177 PHE B N 1
ATOM 3770 C CA . PHE B 1 177 ? -21.588 -29.679 -15.044 1 77.56 177 PHE B CA 1
ATOM 3771 C C . PHE B 1 177 ? -21.329 -28.252 -14.574 1 77.56 177 PHE B C 1
ATOM 3773 O O . PHE B 1 177 ? -21.759 -27.293 -15.219 1 77.56 177 PHE B O 1
ATOM 3780 N N . MET B 1 178 ? -20.651 -28.191 -13.462 1 81.21 178 MET B N 1
ATOM 3781 C CA . MET B 1 178 ? -20.353 -26.87 -12.916 1 81.21 178 MET B CA 1
ATOM 3782 C C . MET B 1 178 ? -19.482 -26.068 -13.877 1 81.21 178 MET B C 1
ATOM 3784 O O . MET B 1 178 ? -19.637 -24.851 -13.992 1 81.21 178 MET B O 1
ATOM 3788 N N . ARG B 1 179 ? -18.603 -26.731 -14.522 1 87.47 179 ARG B N 1
ATOM 3789 C CA . ARG B 1 179 ? -17.763 -26.072 -15.517 1 87.47 179 ARG B CA 1
ATOM 3790 C C . ARG B 1 179 ? -18.601 -25.534 -16.671 1 87.47 179 ARG B C 1
ATOM 3792 O O . ARG B 1 179 ? -18.395 -24.405 -17.122 1 87.47 179 ARG B O 1
ATOM 3799 N N . SER B 1 180 ? -19.47 -26.336 -17.151 1 84.32 180 SER B N 1
ATOM 3800 C CA . SER B 1 180 ? -20.353 -25.917 -18.234 1 84.32 180 SER B CA 1
ATOM 3801 C C . SER B 1 180 ? -21.234 -24.747 -17.808 1 84.32 180 SER B C 1
ATOM 3803 O O . SER B 1 180 ? -21.464 -23.82 -18.588 1 84.32 180 SER B O 1
ATOM 3805 N N . LEU B 1 181 ? -21.687 -24.794 -16.65 1 81.55 181 LEU B N 1
ATOM 3806 C CA . LEU B 1 181 ? -22.519 -23.717 -16.125 1 81.55 181 LEU B CA 1
ATOM 3807 C C . LEU B 1 181 ? -21.724 -22.421 -16.015 1 81.55 181 LEU B C 1
ATOM 3809 O O . LEU B 1 181 ? -22.214 -21.353 -16.391 1 81.55 181 LEU B O 1
ATOM 3813 N N . ALA B 1 182 ? -20.562 -22.571 -15.49 1 84.77 182 ALA B N 1
ATOM 3814 C CA . ALA B 1 182 ? -19.698 -21.397 -15.4 1 84.77 182 ALA B CA 1
ATOM 3815 C C . ALA B 1 182 ? -19.453 -20.789 -16.778 1 84.77 182 ALA B C 1
ATOM 3817 O O . ALA B 1 182 ? -19.49 -19.567 -16.939 1 84.77 182 ALA B O 1
ATOM 3818 N N . HIS B 1 183 ? -19.249 -21.601 -17.743 1 86.7 183 HIS B N 1
ATOM 3819 C CA . HIS B 1 183 ? -19.009 -21.141 -19.106 1 86.7 183 HIS B CA 1
ATOM 3820 C C . HIS B 1 183 ? -20.237 -20.436 -19.674 1 86.7 183 HIS B C 1
ATOM 3822 O O . HIS B 1 183 ? -20.118 -19.377 -20.295 1 86.7 183 HIS B O 1
ATOM 3828 N N . PHE B 1 184 ? -21.281 -21.036 -19.429 1 83.15 184 PHE B N 1
ATOM 3829 C CA . PHE B 1 184 ? -22.534 -20.462 -19.906 1 83.15 184 PHE B CA 1
ATOM 3830 C C . PHE B 1 184 ? -22.775 -19.094 -19.279 1 83.15 184 PHE B C 1
ATOM 3832 O O . PHE B 1 184 ? -23.063 -18.124 -19.983 1 83.15 184 PHE B O 1
ATOM 3839 N N . LEU B 1 185 ? -22.632 -19.033 -18.003 1 84.3 185 LEU B N 1
ATOM 3840 C CA . LEU B 1 185 ? -22.846 -17.775 -17.296 1 84.3 185 LEU B CA 1
ATOM 3841 C C . LEU B 1 185 ? -21.814 -16.733 -17.715 1 84.3 185 LEU B C 1
ATOM 3843 O O . LEU B 1 185 ? -22.126 -15.543 -17.8 1 84.3 185 LEU B O 1
ATOM 3847 N N . SER B 1 186 ? -20.654 -17.165 -17.928 1 86.04 186 SER B N 1
ATOM 3848 C CA . SER B 1 186 ? -19.588 -16.282 -18.389 1 86.04 186 SER B CA 1
ATOM 3849 C C . SER B 1 186 ? -19.967 -15.593 -19.695 1 86.04 186 SER B C 1
ATOM 3851 O O . SER B 1 186 ? -19.651 -14.419 -19.898 1 86.04 186 SER B O 1
ATOM 3853 N N . GLN B 1 187 ? -20.608 -16.278 -20.584 1 86.4 187 GLN B N 1
ATOM 3854 C CA . GLN B 1 187 ? -20.955 -15.763 -21.904 1 86.4 187 GLN B CA 1
ATOM 3855 C C . GLN B 1 187 ? -22.127 -14.788 -21.824 1 86.4 187 GLN B C 1
ATOM 3857 O O . GLN B 1 187 ? -22.162 -13.79 -22.547 1 86.4 187 GLN B O 1
ATOM 3862 N N . TRP B 1 188 ? -22.958 -14.99 -20.867 1 85.53 188 TRP B N 1
ATOM 3863 C CA . TRP B 1 188 ? -24.216 -14.253 -20.913 1 85.53 188 TRP B CA 1
ATOM 3864 C C . TRP B 1 188 ? -24.312 -13.265 -19.756 1 85.53 188 TRP B C 1
ATOM 3866 O O . TRP B 1 188 ? -24.964 -12.225 -19.872 1 85.53 188 TRP B O 1
ATOM 3876 N N . SER B 1 189 ? -23.704 -13.635 -18.661 1 87.67 189 SER B N 1
ATOM 3877 C CA . SER B 1 189 ? -23.697 -12.782 -17.478 1 87.67 189 SER B CA 1
ATOM 3878 C C . SER B 1 189 ? -22.328 -12.778 -16.806 1 87.67 189 SER B C 1
ATOM 3880 O O . SER B 1 189 ? -22.198 -13.185 -15.65 1 87.67 189 SER B O 1
ATOM 3882 N N . PRO B 1 190 ? -21.437 -12.244 -17.474 1 85.83 190 PRO B N 1
ATOM 3883 C CA . PRO B 1 190 ? -20.04 -12.361 -17.05 1 85.83 190 PRO B CA 1
ATOM 3884 C C . PRO B 1 190 ? -19.789 -11.759 -15.67 1 85.83 190 PRO B C 1
ATOM 3886 O O . PRO B 1 190 ? -18.869 -12.183 -14.965 1 85.83 190 PRO B O 1
ATOM 3889 N N . LYS B 1 191 ? -20.569 -10.881 -15.144 1 89.69 191 LYS B N 1
ATOM 3890 C CA . LYS B 1 191 ? -20.308 -10.19 -13.884 1 89.69 191 LYS B CA 1
ATOM 3891 C C . LYS B 1 191 ? -21.216 -10.71 -12.773 1 89.69 191 LYS B C 1
ATOM 3893 O O . LYS B 1 191 ? -21.252 -10.145 -11.678 1 89.69 191 LYS B O 1
ATOM 3898 N N . LEU B 1 192 ? -21.946 -11.762 -13.079 1 87.2 192 LEU B N 1
ATOM 3899 C CA . LEU B 1 192 ? -22.793 -12.373 -12.062 1 87.2 192 LEU B CA 1
ATOM 3900 C C . LEU B 1 192 ? -21.951 -12.951 -10.929 1 87.2 192 LEU B C 1
ATOM 3902 O O . LEU B 1 192 ? -21.029 -13.733 -11.172 1 87.2 192 LEU B O 1
ATOM 3906 N N . PRO B 1 193 ? -22.255 -12.528 -9.692 1 87.32 193 PRO B N 1
ATOM 3907 C CA . PRO B 1 193 ? -21.557 -13.148 -8.564 1 87.32 193 PRO B CA 1
ATOM 3908 C C . PRO B 1 193 ? -21.95 -14.61 -8.358 1 87.32 193 P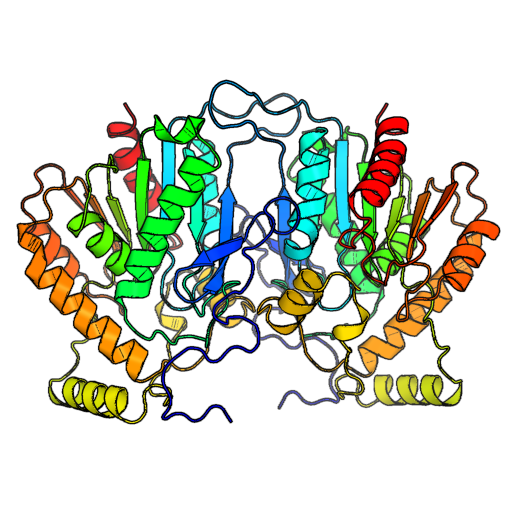RO B C 1
ATOM 3910 O O . PRO B 1 193 ? -23.139 -14.933 -8.314 1 87.32 193 PRO B O 1
ATOM 3913 N N . VAL B 1 194 ? -20.912 -15.478 -8.146 1 84.3 194 VAL B N 1
ATOM 3914 C CA . VAL B 1 194 ? -21.254 -16.896 -8.18 1 84.3 194 VAL B CA 1
ATOM 3915 C C . VAL B 1 194 ? -20.679 -17.596 -6.951 1 84.3 194 VAL B C 1
ATOM 3917 O O . VAL B 1 194 ? -21.274 -18.545 -6.434 1 84.3 194 VAL B O 1
ATOM 3920 N N . SER B 1 195 ? -19.556 -17.172 -6.482 1 81.41 195 SER B N 1
ATOM 3921 C CA . SER B 1 195 ? -18.909 -17.914 -5.404 1 81.41 195 SER B CA 1
ATOM 3922 C C . SER B 1 195 ? -18.081 -16.99 -4.517 1 81.41 195 SER B C 1
ATOM 3924 O O . SER B 1 195 ? -17.504 -16.012 -4.997 1 81.41 195 SER B O 1
ATOM 3926 N N . ASN B 1 196 ? -18.035 -17.489 -3.232 1 81.35 196 ASN B N 1
ATOM 3927 C CA . ASN B 1 196 ? -17.218 -16.745 -2.279 1 81.35 196 ASN B CA 1
ATOM 3928 C C . ASN B 1 196 ? -15.96 -17.518 -1.895 1 81.35 196 ASN B C 1
ATOM 3930 O O . ASN B 1 196 ? -15.984 -18.747 -1.81 1 81.35 196 ASN B O 1
ATOM 3934 N N . PHE B 1 197 ? -14.989 -16.761 -1.754 1 82.89 197 PHE B N 1
ATOM 3935 C CA . PHE B 1 197 ? -13.746 -17.289 -1.205 1 82.89 197 PHE B CA 1
ATOM 3936 C C . PHE B 1 197 ? -13.834 -17.412 0.312 1 82.89 197 PHE B C 1
ATOM 3938 O O . PHE B 1 197 ? -14.381 -16.533 0.981 1 82.89 197 PHE B O 1
ATOM 3945 N N . ASN B 1 198 ? -13.436 -18.594 0.885 1 88.16 198 ASN B N 1
ATOM 3946 C CA . ASN B 1 198 ? -13.4 -18.787 2.331 1 88.16 198 ASN B CA 1
ATOM 3947 C C . ASN B 1 198 ? -12.031 -18.442 2.909 1 88.16 198 ASN B C 1
ATOM 3949 O O . ASN B 1 198 ? -11.104 -19.252 2.848 1 88.16 198 ASN B O 1
ATOM 3953 N N . PRO B 1 199 ? -11.944 -17.37 3.56 1 90.42 199 PRO B N 1
ATOM 3954 C CA . PRO B 1 199 ? -10.648 -16.926 4.077 1 90.42 199 PRO B CA 1
ATOM 3955 C C . PRO B 1 199 ? -10.085 -17.863 5.143 1 90.42 199 PRO B C 1
ATOM 3957 O O . PRO B 1 199 ? -8.883 -17.841 5.417 1 90.42 199 PRO B O 1
ATOM 3960 N N . GLU B 1 200 ? -10.899 -18.716 5.714 1 92.36 200 GLU B N 1
ATOM 3961 C CA . GLU B 1 200 ? -10.446 -19.616 6.77 1 92.36 200 GLU B CA 1
ATOM 3962 C C . GLU B 1 200 ? -9.482 -20.666 6.224 1 92.36 200 GLU B C 1
ATOM 3964 O O . GLU B 1 200 ? -8.699 -21.248 6.978 1 92.36 200 GLU B O 1
ATOM 3969 N N . LEU B 1 201 ? -9.495 -20.846 4.967 1 93.79 201 LEU B N 1
ATOM 3970 C CA . LEU B 1 201 ? -8.748 -21.939 4.355 1 93.79 201 LEU B CA 1
ATOM 3971 C C . LEU B 1 201 ? -7.375 -21.466 3.889 1 93.79 201 LEU B C 1
ATOM 3973 O O . LEU B 1 201 ? -6.567 -22.265 3.411 1 93.79 201 LEU B O 1
ATOM 3977 N N . VAL B 1 202 ? -7.032 -20.226 4.159 1 95.8 202 VAL B N 1
ATOM 3978 C CA . VAL B 1 202 ? -5.833 -19.68 3.531 1 95.8 202 VAL B CA 1
ATOM 3979 C C . VAL B 1 202 ? -4.595 -20.121 4.31 1 95.8 202 VAL B C 1
ATOM 3981 O O . VAL B 1 202 ? -3.501 -20.21 3.748 1 95.8 202 VAL B O 1
ATOM 3984 N N . SER B 1 203 ? -4.745 -20.365 5.653 1 97.64 203 SER B N 1
ATOM 3985 C CA . SER B 1 203 ? -3.576 -20.644 6.481 1 97.64 203 SER B CA 1
ATOM 3986 C C . SER B 1 203 ? -3.982 -21.232 7.829 1 97.64 203 SER B C 1
ATOM 3988 O O . SER B 1 203 ? -5.12 -21.059 8.27 1 97.64 203 SER B O 1
ATOM 3990 N N . TYR B 1 204 ? -3.118 -21.938 8.43 1 97.3 204 TYR B N 1
ATOM 3991 C CA . TYR B 1 204 ? -3.301 -22.383 9.807 1 97.3 204 TYR B CA 1
ATOM 3992 C C . TYR B 1 204 ? -2.65 -21.412 10.785 1 97.3 204 TYR B C 1
ATOM 3994 O O . TYR B 1 204 ? -2.78 -21.566 12.002 1 97.3 204 TYR B O 1
ATOM 4002 N N . ASN B 1 205 ? -1.93 -20.442 10.278 1 97.34 205 ASN B N 1
ATOM 4003 C CA . ASN B 1 205 ? -1.416 -19.327 11.067 1 97.34 205 ASN B CA 1
ATOM 4004 C C . ASN B 1 205 ? -2.51 -18.31 11.379 1 97.34 205 ASN B C 1
ATOM 4006 O O . ASN B 1 205 ? -2.863 -17.492 10.528 1 97.34 205 ASN B O 1
ATOM 4010 N N . LYS B 1 206 ? -2.965 -18.248 12.585 1 95.77 206 LYS B N 1
ATOM 4011 C CA . LYS B 1 206 ? -4.179 -17.534 12.969 1 95.77 206 LYS B CA 1
ATOM 4012 C C . LYS B 1 206 ? -4.06 -16.044 12.662 1 95.77 206 LYS B C 1
ATOM 4014 O O . LYS B 1 206 ? -4.98 -15.445 12.101 1 95.77 206 LYS B O 1
ATOM 4019 N N . PRO B 1 207 ? -2.913 -15.384 12.981 1 96.91 207 PRO B N 1
ATOM 4020 C CA . PRO B 1 207 ? -2.829 -13.953 12.68 1 96.91 207 PRO B CA 1
ATOM 4021 C C . PRO B 1 207 ? -2.957 -13.655 11.188 1 96.91 207 PRO B C 1
ATOM 4023 O O . PRO B 1 207 ? -3.477 -12.603 10.807 1 96.91 207 PRO B O 1
ATOM 4026 N N . VAL B 1 208 ? -2.523 -14.546 10.348 1 97.37 208 VAL B N 1
ATOM 4027 C CA . VAL B 1 208 ? -2.634 -14.379 8.902 1 97.37 208 VAL B CA 1
ATOM 4028 C C . VAL B 1 208 ? -4.105 -14.403 8.491 1 97.37 208 VAL B C 1
ATOM 4030 O O . VAL B 1 208 ? -4.561 -13.535 7.743 1 97.37 208 VAL B O 1
ATOM 4033 N N . VAL B 1 209 ? -4.863 -15.311 9.027 1 96.44 209 VAL B N 1
ATOM 4034 C CA . VAL B 1 209 ? -6.284 -15.448 8.725 1 96.44 209 VAL B CA 1
ATOM 4035 C C . VAL B 1 209 ? -7.044 -14.23 9.244 1 96.44 209 VAL B C 1
ATOM 4037 O O . VAL B 1 209 ? -7.918 -13.697 8.558 1 96.44 209 VAL B O 1
ATOM 4040 N N . GLN B 1 210 ? -6.686 -13.826 10.442 1 95.82 210 GLN B N 1
ATOM 4041 C CA . GLN B 1 210 ? -7.34 -12.669 11.045 1 95.82 210 GLN B CA 1
ATOM 4042 C C . GLN B 1 210 ? -7.153 -11.422 10.185 1 95.82 210 GLN B C 1
ATOM 4044 O O . GLN B 1 210 ? -8.099 -10.66 9.974 1 95.82 210 GLN B O 1
ATOM 4049 N N . LEU B 1 211 ? -5.956 -11.268 9.654 1 95.25 211 LEU B N 1
ATOM 4050 C CA . LEU B 1 211 ? -5.691 -10.101 8.819 1 95.25 211 LEU B CA 1
ATOM 4051 C C . LEU B 1 211 ? -6.453 -10.192 7.501 1 95.25 211 LEU B C 1
ATOM 4053 O O . LEU B 1 211 ? -6.992 -9.192 7.021 1 95.25 211 LEU B O 1
ATOM 4057 N N . VAL B 1 212 ? -6.507 -11.327 6.936 1 94.97 212 VAL B N 1
ATOM 4058 C CA . VAL B 1 212 ? -7.233 -11.492 5.681 1 94.97 212 VAL B CA 1
ATOM 4059 C C . VAL B 1 212 ? -8.694 -11.093 5.873 1 94.97 212 VAL B C 1
ATOM 4061 O O . VAL B 1 212 ? -9.278 -10.423 5.018 1 94.97 212 VAL B O 1
ATOM 4064 N N . LYS B 1 213 ? -9.257 -11.453 6.99 1 94.03 213 LYS B N 1
ATOM 4065 C CA . LYS B 1 213 ? -10.674 -11.222 7.257 1 94.03 213 LYS B CA 1
ATOM 4066 C C . LYS B 1 213 ? -10.948 -9.747 7.535 1 94.03 213 LYS B C 1
ATOM 4068 O O . LYS B 1 213 ? -12.052 -9.258 7.289 1 94.03 213 LYS B O 1
ATOM 4073 N N . GLN B 1 214 ? -9.919 -9.032 7.959 1 94.21 214 GLN B N 1
ATOM 4074 C CA . GLN B 1 214 ? -10.14 -7.661 8.404 1 94.21 214 GLN B CA 1
ATOM 4075 C C . GLN B 1 214 ? -9.365 -6.67 7.54 1 94.21 214 GLN B C 1
ATOM 4077 O O . GLN B 1 214 ? -9.439 -5.459 7.757 1 94.21 214 GLN B O 1
ATOM 4082 N N . ASP B 1 215 ? -8.678 -7.169 6.53 1 93.51 215 ASP B N 1
ATOM 4083 C CA . ASP B 1 215 ? -7.834 -6.36 5.657 1 93.51 215 ASP B CA 1
ATOM 4084 C C . ASP B 1 215 ? -8.676 -5.551 4.673 1 93.51 215 ASP B C 1
ATOM 4086 O O . ASP B 1 215 ? -9.278 -6.113 3.756 1 93.51 215 ASP B O 1
ATOM 4090 N N . PRO B 1 216 ? -8.587 -4.244 4.799 1 92.53 216 PRO B N 1
ATOM 4091 C CA . PRO B 1 216 ? -9.388 -3.421 3.89 1 92.53 216 PRO B CA 1
ATOM 4092 C C . PRO B 1 216 ? -8.873 -3.456 2.453 1 92.53 216 PRO B C 1
ATOM 4094 O O . PRO B 1 216 ? -9.596 -3.084 1.525 1 92.53 216 PRO B O 1
ATOM 4097 N N . PHE B 1 217 ? -7.638 -3.849 2.29 1 94.5 217 PHE B N 1
ATOM 4098 C CA . PHE B 1 217 ? -7.042 -3.853 0.959 1 94.5 217 PHE B CA 1
ATOM 4099 C C . PHE B 1 217 ? -7.337 -5.163 0.238 1 94.5 217 PHE B C 1
ATOM 4101 O O . PHE B 1 217 ? -7.136 -5.269 -0.973 1 94.5 217 PHE B O 1
ATOM 4108 N N . TYR B 1 218 ? -7.776 -6.124 0.951 1 93.32 218 TYR B N 1
ATOM 4109 C CA . TYR B 1 218 ? -8.107 -7.414 0.355 1 93.32 218 TYR B CA 1
ATOM 4110 C C . TYR B 1 218 ? -9.459 -7.36 -0.346 1 93.32 218 TYR B C 1
ATOM 4112 O O . TYR B 1 218 ? -10.442 -6.88 0.223 1 93.32 218 TYR B O 1
ATOM 4120 N N . SER B 1 219 ? -9.517 -7.819 -1.536 1 88.21 219 SER B N 1
ATOM 4121 C CA . SER B 1 219 ? -10.781 -7.835 -2.264 1 88.21 219 SER B CA 1
ATOM 4122 C C . SER B 1 219 ? -11.667 -8.99 -1.81 1 88.21 219 SER B C 1
ATOM 4124 O O . SER B 1 219 ? -11.55 -10.106 -2.32 1 88.21 219 SER B O 1
ATOM 4126 N N . ASN B 1 220 ? -12.476 -8.719 -0.909 1 80.88 220 ASN B N 1
ATOM 4127 C CA . ASN B 1 220 ? -13.346 -9.747 -0.349 1 80.88 220 ASN B CA 1
ATOM 4128 C C . ASN B 1 220 ? -14.739 -9.702 -0.969 1 80.88 220 ASN B C 1
ATOM 4130 O O . ASN B 1 220 ? -15.731 -9.498 -0.266 1 80.88 220 ASN B O 1
ATOM 4134 N N . VAL B 1 221 ? -14.715 -9.787 -2.278 1 82.94 221 VAL B N 1
ATOM 4135 C CA . VAL B 1 221 ? -16.006 -9.789 -2.958 1 82.94 221 VAL B CA 1
ATOM 4136 C C . VAL B 1 221 ? -16.253 -11.155 -3.594 1 82.94 221 VAL B C 1
ATOM 4138 O O . VAL B 1 221 ? -15.342 -11.982 -3.678 1 82.94 221 VAL B O 1
ATOM 4141 N N . THR B 1 222 ? -17.486 -11.315 -4.025 1 87.94 222 THR B N 1
ATOM 4142 C CA . THR B 1 222 ? -17.862 -12.559 -4.687 1 87.94 222 THR B CA 1
ATOM 4143 C C . THR B 1 222 ? -17.232 -12.646 -6.074 1 87.94 222 THR B C 1
ATOM 4145 O O . THR B 1 222 ? -17.206 -11.658 -6.812 1 87.94 222 THR B O 1
ATOM 4148 N N . LEU B 1 223 ? -16.716 -13.798 -6.351 1 89.2 223 LEU B N 1
ATOM 4149 C CA . LEU B 1 223 ? -16.118 -14.022 -7.663 1 89.2 223 LEU B CA 1
ATOM 4150 C C . LEU B 1 223 ? -17.181 -14.001 -8.756 1 89.2 223 LEU B C 1
ATOM 4152 O O . LEU B 1 223 ? -18.272 -14.547 -8.577 1 89.2 223 LEU B O 1
ATOM 4156 N N . ARG B 1 224 ? -16.759 -13.449 -9.865 1 90.39 224 ARG B N 1
ATOM 4157 C CA . ARG B 1 224 ? -17.676 -13.328 -10.995 1 90.39 224 ARG B CA 1
ATOM 4158 C C . ARG B 1 224 ? -17.595 -14.554 -11.899 1 90.39 224 ARG B C 1
ATOM 4160 O O . ARG B 1 224 ? -16.572 -15.241 -11.932 1 90.39 224 ARG B O 1
ATOM 4167 N N . ALA B 1 225 ? -18.657 -14.819 -12.635 1 90.85 225 ALA B N 1
ATOM 4168 C CA . ALA B 1 225 ? -18.738 -15.989 -13.506 1 90.85 225 ALA B CA 1
ATOM 4169 C C . ALA B 1 225 ? -17.589 -16.007 -14.509 1 90.85 225 ALA B C 1
ATOM 4171 O O . ALA B 1 225 ? -16.948 -17.041 -14.71 1 90.85 225 ALA B O 1
ATOM 4172 N N . ARG B 1 226 ? -17.319 -14.89 -15.077 1 92.4 226 ARG B N 1
ATOM 4173 C CA . ARG B 1 226 ? -16.249 -14.814 -16.067 1 92.4 226 ARG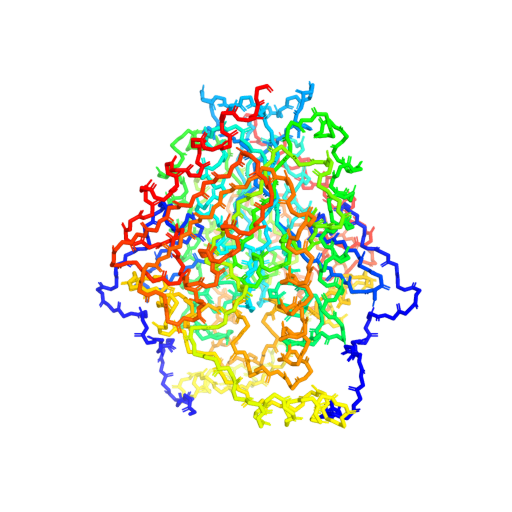 B CA 1
ATOM 4174 C C . ARG B 1 226 ? -14.894 -15.106 -15.433 1 92.4 226 ARG B C 1
ATOM 4176 O O . ARG B 1 226 ? -14.045 -15.761 -16.042 1 92.4 226 ARG B O 1
ATOM 4183 N N . PHE B 1 227 ? -14.699 -14.632 -14.296 1 92.95 227 PHE B N 1
ATOM 4184 C CA . PHE B 1 227 ? -13.435 -14.846 -13.6 1 92.95 227 PHE B CA 1
ATOM 4185 C C . PHE B 1 227 ? -13.18 -16.333 -13.387 1 92.95 227 PHE B C 1
ATOM 4187 O O . PHE B 1 227 ? -12.084 -16.825 -13.662 1 92.95 227 PHE B O 1
ATOM 4194 N N . ILE B 1 228 ? -14.194 -17.007 -12.957 1 92.16 228 ILE B N 1
ATOM 4195 C CA . ILE B 1 228 ? -14.084 -18.433 -12.667 1 92.16 228 ILE B CA 1
ATOM 4196 C C . ILE B 1 228 ? -13.826 -19.204 -13.959 1 92.16 228 ILE B C 1
ATOM 4198 O O . ILE B 1 228 ? -12.927 -20.046 -14.018 1 92.16 228 ILE B O 1
ATOM 4202 N N . ASP B 1 229 ? -14.55 -18.905 -14.957 1 93.85 229 ASP B N 1
ATOM 4203 C CA . ASP B 1 229 ? -14.411 -19.582 -16.243 1 93.85 229 ASP B CA 1
ATOM 4204 C C . ASP B 1 229 ? -13.017 -19.367 -16.828 1 93.85 229 ASP B C 1
ATOM 4206 O O . ASP B 1 229 ? -12.383 -20.313 -17.299 1 93.85 229 ASP B O 1
ATOM 4210 N N . GLU B 1 230 ? -12.573 -18.166 -16.756 1 94.85 230 GLU B N 1
ATOM 4211 C CA . GLU B 1 230 ? -11.258 -17.822 -17.289 1 94.85 230 GLU B CA 1
ATOM 4212 C C . GLU B 1 230 ? -10.146 -18.508 -16.501 1 94.85 230 GLU B C 1
ATOM 4214 O O . GLU B 1 230 ? -9.152 -18.953 -17.079 1 94.85 230 GLU B O 1
ATOM 4219 N N . MET B 1 231 ? -10.293 -18.59 -15.225 1 94.8 231 MET B N 1
ATOM 4220 C CA . MET B 1 231 ? -9.291 -19.249 -14.392 1 94.8 231 MET B CA 1
ATOM 4221 C C . MET B 1 231 ? -9.203 -20.736 -14.721 1 94.8 231 MET B C 1
ATOM 4223 O O . MET B 1 231 ? -8.107 -21.285 -14.846 1 94.8 231 MET B O 1
ATOM 4227 N N . LEU B 1 232 ? -10.345 -21.372 -14.871 1 95.01 232 LEU B N 1
ATOM 4228 C CA . LEU B 1 232 ? -10.371 -22.792 -15.205 1 95.01 232 LEU B CA 1
ATOM 4229 C C . LEU B 1 232 ? -9.758 -23.038 -16.579 1 95.01 232 LEU B C 1
ATOM 4231 O O . LEU B 1 232 ? -8.986 -23.983 -16.758 1 95.01 232 LEU B O 1
ATOM 4235 N N . ASN B 1 233 ? -10.046 -22.172 -17.507 1 96.5 233 ASN B N 1
ATOM 4236 C CA . ASN B 1 233 ? -9.459 -22.275 -18.839 1 96.5 233 ASN B CA 1
ATOM 4237 C C . ASN B 1 233 ? -7.947 -22.075 -18.803 1 96.5 233 ASN B C 1
ATOM 4239 O O . ASN B 1 233 ? -7.212 -22.725 -19.549 1 96.5 233 ASN B O 1
ATOM 4243 N N . ALA B 1 234 ? -7.533 -21.179 -17.969 1 97.88 234 ALA B N 1
ATOM 4244 C CA . ALA B 1 234 ? -6.102 -20.919 -17.832 1 97.88 234 ALA B CA 1
ATOM 4245 C C . ALA B 1 234 ? -5.38 -22.126 -17.239 1 97.88 234 ALA B C 1
ATOM 4247 O O . ALA B 1 234 ? -4.241 -22.42 -17.61 1 97.88 234 ALA B O 1
ATOM 4248 N N . GLN B 1 235 ? -5.975 -22.807 -16.315 1 97.74 235 GLN B N 1
ATOM 4249 C CA . GLN B 1 235 ? -5.41 -24.036 -15.768 1 97.74 235 GLN B CA 1
ATOM 4250 C C . GLN B 1 235 ? -5.229 -25.09 -16.857 1 97.74 235 GLN B C 1
ATOM 4252 O O . GLN B 1 235 ? -4.191 -25.751 -16.921 1 97.74 235 GLN B O 1
ATOM 4257 N N . ASP B 1 236 ? -6.219 -25.206 -17.725 1 97.33 236 ASP B N 1
ATOM 4258 C CA . ASP B 1 236 ? -6.135 -26.149 -18.836 1 97.33 236 ASP B CA 1
ATOM 4259 C C . ASP B 1 236 ? -4.999 -25.776 -19.786 1 97.33 236 ASP B C 1
ATOM 4261 O O . ASP B 1 236 ? -4.254 -26.646 -20.242 1 97.33 236 ASP B O 1
ATOM 4265 N N . ARG B 1 237 ? -4.907 -24.517 -20.027 1 98.07 237 ARG B N 1
ATOM 4266 C CA . ARG B 1 237 ? -3.852 -24.043 -20.917 1 98.07 237 ARG B CA 1
ATOM 4267 C C . ARG B 1 237 ? -2.473 -24.328 -20.331 1 98.07 237 ARG B C 1
ATOM 4269 O O . ARG B 1 237 ? -1.558 -24.733 -21.052 1 98.07 237 ARG B O 1
ATOM 4276 N N . ALA B 1 238 ? -2.305 -24.104 -19.079 1 98.45 238 ALA B N 1
ATOM 4277 C CA . ALA B 1 238 ? -1.032 -24.379 -18.417 1 98.45 238 ALA B CA 1
ATOM 4278 C C . ALA B 1 238 ? -0.687 -25.864 -18.487 1 98.45 238 ALA B C 1
ATOM 4280 O O . ALA B 1 238 ? 0.468 -26.229 -18.719 1 98.45 238 ALA B O 1
ATOM 4281 N N . ALA B 1 239 ? -1.677 -26.67 -18.267 1 98.14 239 ALA B N 1
ATOM 4282 C CA . ALA B 1 239 ? -1.471 -28.113 -18.345 1 98.14 239 ALA B CA 1
ATOM 4283 C C . ALA B 1 239 ? -1.059 -28.533 -19.753 1 98.14 239 ALA B C 1
ATOM 4285 O O . ALA B 1 239 ? -0.13 -29.326 -19.924 1 98.14 239 ALA B O 1
ATOM 4286 N N . GLU B 1 240 ? -1.706 -27.958 -20.712 1 98.14 240 GLU B N 1
ATOM 4287 C CA . GLU B 1 240 ? -1.436 -28.288 -22.108 1 98.14 240 GLU B CA 1
ATOM 4288 C C . GLU B 1 240 ? -0.03 -27.855 -22.515 1 98.14 240 GLU B C 1
ATOM 4290 O O . GLU B 1 240 ? 0.607 -28.503 -23.348 1 98.14 240 GLU B O 1
ATOM 4295 N N . ALA B 1 241 ? 0.445 -26.846 -21.92 1 98.19 241 ALA B N 1
ATOM 4296 C CA . ALA B 1 241 ? 1.738 -26.281 -22.298 1 98.19 241 ALA B CA 1
ATOM 4297 C C . ALA B 1 241 ? 2.858 -26.847 -21.43 1 98.19 241 ALA B C 1
ATOM 4299 O O . ALA B 1 241 ? 4.007 -26.409 -21.525 1 98.19 241 ALA B O 1
ATOM 4300 N N . THR B 1 242 ? 2.582 -27.755 -20.565 1 98.07 242 THR B N 1
ATOM 4301 C CA . THR B 1 242 ? 3.536 -28.325 -19.62 1 98.07 242 THR B CA 1
ATOM 4302 C C . THR B 1 242 ? 4.772 -28.847 -20.347 1 98.07 242 THR B C 1
ATOM 4304 O O . THR B 1 242 ? 5.897 -28.678 -19.872 1 98.07 242 THR B O 1
ATOM 4307 N N . PRO B 1 243 ? 4.687 -29.416 -21.558 1 96.78 243 PRO B N 1
ATOM 4308 C CA . PRO B 1 243 ? 5.869 -29.906 -22.27 1 96.78 243 PRO B CA 1
ATOM 4309 C C . PRO B 1 243 ? 6.835 -28.787 -22.651 1 96.78 243 PRO B C 1
ATOM 4311 O O . PRO B 1 243 ? 7.993 -29.052 -22.982 1 96.78 243 PRO B O 1
ATOM 4314 N N . ALA B 1 244 ? 6.367 -27.564 -22.592 1 94.47 244 ALA B N 1
ATOM 4315 C CA . ALA B 1 244 ? 7.209 -26.415 -22.917 1 94.47 244 ALA B CA 1
ATOM 4316 C C . ALA B 1 244 ? 7.874 -25.852 -21.664 1 94.47 244 ALA B C 1
ATOM 4318 O O . ALA B 1 244 ? 8.67 -24.913 -21.746 1 94.47 244 ALA B O 1
ATOM 4319 N N . SER B 1 245 ? 7.652 -26.419 -20.545 1 97.89 245 SER B N 1
ATOM 4320 C CA . SER B 1 245 ? 8.122 -25.887 -19.27 1 97.89 245 SER B CA 1
ATOM 4321 C C . SER B 1 245 ? 9.513 -26.412 -18.931 1 97.89 245 SER B C 1
ATOM 4323 O O . SER B 1 245 ? 9.689 -27.125 -17.941 1 97.89 245 SER B O 1
ATOM 4325 N N . ALA B 1 246 ? 10.535 -25.919 -19.656 1 97.78 246 ALA B N 1
ATOM 4326 C CA . ALA B 1 246 ? 11.921 -26.349 -19.487 1 97.78 246 ALA B CA 1
ATOM 4327 C C . ALA B 1 246 ? 12.684 -25.394 -18.575 1 97.78 246 ALA B C 1
ATOM 4329 O O . ALA B 1 246 ? 13.857 -25.622 -18.269 1 97.78 246 ALA B O 1
ATOM 4330 N N . PHE B 1 247 ? 12.006 -24.353 -18.117 1 98.17 247 PHE B N 1
ATOM 4331 C CA . PHE B 1 247 ? 12.644 -23.348 -17.275 1 98.17 247 PHE B CA 1
ATOM 4332 C C . PHE B 1 247 ? 12.917 -23.904 -15.882 1 98.17 247 PHE B C 1
ATOM 4334 O O . PHE B 1 247 ? 12.276 -24.867 -15.455 1 98.17 247 PHE B O 1
ATOM 4341 N N . SER B 1 248 ? 13.919 -23.321 -15.141 1 98.61 248 SER B N 1
ATOM 4342 C CA . SER B 1 248 ? 14.228 -23.679 -13.76 1 98.61 248 SER B CA 1
ATOM 4343 C C . SER B 1 248 ? 13.111 -23.25 -12.815 1 98.61 248 SER B C 1
ATOM 4345 O O . SER B 1 248 ? 12.679 -22.095 -12.84 1 98.61 248 SER B O 1
ATOM 4347 N N . PHE B 1 249 ? 12.656 -24.244 -11.955 1 98.84 249 PHE B N 1
ATOM 4348 C CA . PHE B 1 249 ? 11.595 -23.794 -11.062 1 98.84 249 PHE B CA 1
ATOM 4349 C C . PHE B 1 249 ? 11.628 -24.566 -9.749 1 98.84 249 PHE B C 1
ATOM 4351 O O . PHE B 1 249 ? 12.182 -25.665 -9.683 1 98.84 249 PHE B O 1
ATOM 4358 N N . LEU B 1 250 ? 11.114 -23.924 -8.752 1 98.95 250 LEU B N 1
ATOM 4359 C CA . LEU B 1 250 ? 10.838 -24.482 -7.432 1 98.95 250 LEU B CA 1
ATOM 4360 C C . LEU B 1 250 ? 9.35 -24.402 -7.108 1 98.95 250 LEU B C 1
ATOM 4362 O O . LEU B 1 250 ? 8.728 -23.352 -7.283 1 98.95 250 LEU B O 1
ATOM 4366 N N . ILE B 1 251 ? 8.777 -25.522 -6.683 1 98.94 251 ILE B N 1
ATOM 4367 C CA . ILE B 1 251 ? 7.423 -25.512 -6.141 1 98.94 251 ILE B CA 1
ATOM 4368 C C . ILE B 1 251 ? 7.472 -25.705 -4.627 1 98.94 251 ILE B C 1
ATOM 4370 O O . ILE B 1 251 ? 8.119 -26.631 -4.133 1 98.94 251 ILE B O 1
ATOM 4374 N N . VAL B 1 252 ? 6.886 -24.81 -3.898 1 98.94 252 VAL B N 1
ATOM 4375 C CA . VAL B 1 252 ? 6.641 -24.992 -2.471 1 98.94 252 VAL B CA 1
ATOM 4376 C C . VAL B 1 252 ? 5.138 -25.067 -2.21 1 98.94 252 VAL B C 1
ATOM 4378 O O . VAL B 1 252 ? 4.369 -24.262 -2.741 1 98.94 252 VAL B O 1
ATOM 4381 N N . HIS B 1 253 ? 4.715 -26.057 -1.445 1 98.85 253 HIS B N 1
ATOM 4382 C CA . HIS B 1 253 ? 3.289 -26.336 -1.315 1 98.85 253 HIS B CA 1
ATOM 4383 C C . HIS B 1 253 ? 2.963 -26.912 0.059 1 98.85 253 HIS B C 1
ATOM 4385 O O . HIS B 1 253 ? 3.717 -27.731 0.588 1 98.85 253 HIS B O 1
ATOM 4391 N N . GLY B 1 254 ? 1.892 -26.41 0.658 1 98.66 254 GLY B N 1
ATOM 4392 C CA . GLY B 1 254 ? 1.427 -27.024 1.892 1 98.66 254 GLY B CA 1
ATOM 4393 C C . GLY B 1 254 ? 0.705 -28.34 1.668 1 98.66 254 GLY B C 1
ATOM 4394 O O . GLY B 1 254 ? -0.119 -28.455 0.759 1 98.66 254 GLY B O 1
ATOM 4395 N N . GLU B 1 255 ? 0.919 -29.334 2.471 1 98.34 255 GLU B N 1
ATOM 4396 C CA . GLU B 1 255 ? 0.306 -30.647 2.298 1 98.34 255 GLU B CA 1
ATOM 4397 C C . GLU B 1 255 ? -1.163 -30.629 2.71 1 98.34 255 GLU B C 1
ATOM 4399 O O . GLU B 1 255 ? -1.94 -31.493 2.298 1 98.34 255 GLU B O 1
ATOM 4404 N N . GLU B 1 256 ? -1.525 -29.623 3.522 1 97.65 256 GLU B N 1
ATOM 4405 C CA . GLU B 1 256 ? -2.908 -29.518 3.977 1 97.65 256 GLU B CA 1
ATOM 4406 C C . GLU B 1 256 ? -3.647 -28.402 3.243 1 97.65 256 GLU B C 1
ATOM 4408 O O . GLU B 1 256 ? -4.644 -27.877 3.744 1 97.65 256 GLU B O 1
ATOM 4413 N N . ASP B 1 257 ? -3.17 -28.029 2.112 1 98.06 257 ASP B N 1
ATOM 4414 C CA . ASP B 1 257 ? -3.822 -27.025 1.277 1 98.06 257 ASP B CA 1
ATOM 4415 C C . ASP B 1 257 ? -5.186 -27.514 0.794 1 98.06 257 ASP B C 1
ATOM 4417 O O . ASP B 1 257 ? -5.271 -28.476 0.027 1 98.06 257 ASP B O 1
ATOM 4421 N N . GLN B 1 258 ? -6.217 -26.815 1.133 1 96.57 258 GLN B N 1
ATOM 4422 C CA . GLN B 1 258 ? -7.574 -27.213 0.771 1 96.57 258 GLN B CA 1
ATOM 4423 C C . GLN B 1 258 ? -8.094 -26.387 -0.402 1 96.57 258 GLN B C 1
ATOM 4425 O O . GLN B 1 258 ? -9.241 -26.55 -0.823 1 96.57 258 GLN B O 1
ATOM 4430 N N . ILE B 1 259 ? -7.265 -25.505 -0.925 1 96.37 259 ILE B N 1
ATOM 4431 C CA . ILE B 1 259 ? -7.681 -24.604 -1.995 1 96.37 259 ILE B CA 1
ATOM 4432 C C . ILE B 1 259 ? -7.071 -25.06 -3.319 1 96.37 259 ILE B C 1
ATOM 4434 O O . ILE B 1 259 ? -7.789 -25.268 -4.3 1 96.37 259 ILE B O 1
ATOM 4438 N N . CYS B 1 260 ? -5.789 -25.248 -3.324 1 97.63 260 CYS B N 1
ATOM 4439 C CA . CYS B 1 260 ? -5.082 -25.681 -4.524 1 97.63 260 CYS B CA 1
ATOM 4440 C C . CYS B 1 260 ? -4.566 -27.107 -4.368 1 97.63 260 CYS B C 1
ATOM 4442 O O . CYS B 1 260 ? -4.16 -27.508 -3.276 1 97.63 260 CYS B O 1
ATOM 4444 N N . SER B 1 261 ? -4.458 -27.826 -5.409 1 98.06 261 SER B N 1
ATOM 4445 C CA . SER B 1 261 ? -4.171 -29.257 -5.399 1 98.06 261 SER B CA 1
ATOM 4446 C C . SER B 1 261 ? -2.669 -29.519 -5.378 1 98.06 261 SER B C 1
ATOM 4448 O O . SER B 1 261 ? -1.97 -29.229 -6.351 1 98.06 261 SER B O 1
ATOM 4450 N N . LEU B 1 262 ? -2.228 -30.15 -4.291 1 98.27 262 LEU B N 1
ATOM 4451 C CA . LEU B 1 262 ? -0.847 -30.617 -4.243 1 98.27 262 LEU B CA 1
ATOM 4452 C C . LEU B 1 262 ? -0.588 -31.66 -5.325 1 98.27 262 LEU B C 1
ATOM 4454 O O . LEU B 1 262 ? 0.503 -31.709 -5.898 1 98.27 262 LEU B O 1
ATOM 4458 N N . GLU B 1 263 ? -1.547 -32.48 -5.675 1 97.96 263 GLU B N 1
ATOM 4459 C CA . GLU B 1 263 ? -1.415 -33.513 -6.698 1 97.96 263 GLU B CA 1
ATOM 4460 C C . GLU B 1 263 ? -1.154 -32.9 -8.071 1 97.96 263 GLU B C 1
ATOM 4462 O O . GLU B 1 263 ? -0.395 -33.453 -8.869 1 97.96 263 GLU B O 1
ATOM 4467 N N . LYS B 1 264 ? -1.8 -31.809 -8.33 1 98.21 264 LYS B N 1
ATOM 4468 C CA . LYS B 1 264 ? -1.566 -31.139 -9.606 1 98.21 264 LYS B CA 1
ATOM 4469 C C . LYS B 1 264 ? -0.174 -30.515 -9.652 1 98.21 264 LYS B C 1
ATOM 4471 O O . LYS B 1 264 ? 0.453 -30.46 -10.712 1 98.21 264 LYS B O 1
ATOM 4476 N N . SER B 1 265 ? 0.3 -30.035 -8.52 1 98.57 265 SER B N 1
ATOM 4477 C CA . SER B 1 265 ? 1.68 -29.565 -8.446 1 98.57 265 SER B CA 1
ATOM 4478 C C . SER B 1 265 ? 2.664 -30.695 -8.729 1 98.57 265 SER B C 1
ATOM 4480 O O . SER B 1 265 ? 3.627 -30.513 -9.478 1 98.57 265 SER B O 1
ATOM 4482 N N . LYS B 1 266 ? 2.451 -31.855 -8.143 1 98.56 266 LYS B N 1
ATOM 4483 C CA . LYS B 1 266 ? 3.298 -33.023 -8.372 1 98.56 266 LYS B CA 1
ATOM 4484 C C . LYS B 1 266 ? 3.254 -33.455 -9.835 1 98.56 266 LYS B C 1
ATOM 4486 O O . LYS B 1 266 ? 4.286 -33.796 -10.417 1 98.56 266 LYS B O 1
ATOM 4491 N N . TRP B 1 267 ? 2.036 -33.423 -10.364 1 98.45 267 TRP B N 1
ATOM 4492 C CA . TRP B 1 267 ? 1.88 -33.782 -11.77 1 98.45 267 TRP B CA 1
ATOM 4493 C C . TRP B 1 267 ? 2.697 -32.853 -12.662 1 98.45 267 TRP B C 1
ATOM 4495 O O . TRP B 1 267 ? 3.399 -33.31 -13.567 1 98.45 267 TRP B O 1
ATOM 4505 N N . PHE B 1 268 ? 2.575 -31.556 -12.436 1 98.67 268 PHE B N 1
ATOM 4506 C CA . PHE B 1 268 ? 3.334 -30.581 -13.211 1 98.67 268 PHE B CA 1
ATOM 4507 C C . PHE B 1 268 ? 4.831 -30.829 -13.077 1 98.67 268 PHE B C 1
ATOM 4509 O O . PHE B 1 268 ? 5.56 -30.814 -14.071 1 98.67 268 PHE B O 1
ATOM 4516 N N . PHE B 1 269 ? 5.281 -31.032 -11.826 1 98.63 269 PHE B N 1
ATOM 4517 C CA . PHE B 1 269 ? 6.685 -31.306 -11.542 1 98.63 269 PHE B CA 1
ATOM 4518 C C . PHE B 1 269 ? 7.172 -32.514 -12.334 1 98.63 269 PHE B C 1
ATOM 4520 O O . PHE B 1 269 ? 8.25 -32.477 -12.932 1 98.63 269 PHE B O 1
ATOM 4527 N N . GLU B 1 270 ? 6.398 -33.542 -12.405 1 98.37 270 GLU B N 1
ATOM 4528 C CA . GLU B 1 270 ? 6.778 -34.799 -13.042 1 98.37 270 GLU B CA 1
ATOM 4529 C C . GLU B 1 270 ? 6.789 -34.667 -14.562 1 98.37 270 GLU B C 1
ATOM 4531 O O . GLU B 1 270 ? 7.617 -35.282 -15.238 1 98.37 270 GLU B O 1
ATOM 4536 N N . ASN B 1 271 ? 5.92 -33.817 -15.092 1 98.44 271 ASN B N 1
ATOM 4537 C CA . ASN B 1 271 ? 5.712 -33.826 -16.536 1 98.44 271 ASN B CA 1
ATOM 4538 C C . ASN B 1 271 ? 6.435 -32.665 -17.213 1 98.44 271 ASN B C 1
ATOM 4540 O O . ASN B 1 271 ? 6.608 -32.662 -18.433 1 98.44 271 ASN B O 1
ATOM 4544 N N . ALA B 1 272 ? 6.807 -31.687 -16.441 1 98.42 272 ALA B N 1
ATOM 4545 C CA . ALA B 1 272 ? 7.616 -30.614 -17.013 1 98.42 272 ALA B CA 1
ATOM 4546 C C . ALA B 1 272 ? 9.007 -31.117 -17.388 1 98.42 272 ALA B C 1
ATOM 4548 O O . ALA B 1 272 ? 9.654 -31.815 -16.603 1 98.42 272 ALA B O 1
ATOM 4549 N N . PRO B 1 273 ? 9.548 -30.811 -18.518 1 98.4 273 PRO B N 1
ATOM 4550 C CA . PRO B 1 273 ? 10.826 -31.36 -18.98 1 98.4 273 PRO B CA 1
ATOM 4551 C C . PRO B 1 273 ? 12.029 -30.674 -18.339 1 98.4 273 PRO B C 1
ATOM 4553 O O . PRO B 1 273 ? 13.173 -31.066 -18.586 1 98.4 273 PRO B O 1
ATOM 4556 N N . SER B 1 274 ? 11.798 -29.642 -17.517 1 97.82 274 SER B N 1
ATOM 4557 C CA . SER B 1 274 ? 12.891 -28.955 -16.837 1 97.82 274 SER B CA 1
ATOM 4558 C C . SER B 1 274 ? 13.822 -29.945 -16.145 1 97.82 274 SER B C 1
ATOM 4560 O O . SER B 1 274 ? 13.365 -30.919 -15.544 1 97.82 274 SER B O 1
ATOM 4562 N N . GLN B 1 275 ? 15.166 -29.662 -16.215 1 97.37 275 GLN B N 1
ATOM 4563 C CA . GLN B 1 275 ? 16.166 -30.475 -15.529 1 97.37 275 GLN B CA 1
ATOM 4564 C C . GLN B 1 275 ? 16.599 -29.824 -14.219 1 97.37 275 GLN B C 1
ATOM 4566 O O . GLN B 1 275 ? 17.299 -30.443 -13.414 1 97.37 275 GLN B O 1
ATOM 4571 N N . ASP B 1 276 ? 16.227 -28.643 -14.043 1 98.16 276 ASP B N 1
ATOM 4572 C CA . ASP B 1 276 ? 16.511 -27.879 -12.832 1 98.16 276 ASP B CA 1
ATOM 4573 C C . ASP B 1 276 ? 15.223 -27.511 -12.1 1 98.16 276 ASP B C 1
ATOM 4575 O O . ASP B 1 276 ? 14.779 -26.362 -12.153 1 98.16 276 ASP B O 1
ATOM 4579 N N . LYS B 1 277 ? 14.643 -28.498 -11.512 1 98.39 277 LYS B N 1
ATOM 4580 C CA . LYS B 1 277 ? 13.357 -28.325 -10.843 1 98.39 277 LYS B CA 1
ATOM 4581 C C . LYS B 1 277 ? 13.343 -29.028 -9.488 1 98.39 277 LYS B C 1
ATOM 4583 O O . LYS B 1 277 ? 13.965 -30.08 -9.323 1 98.39 277 LYS B O 1
ATOM 4588 N N . TYR B 1 278 ? 12.646 -28.432 -8.552 1 98.69 278 TYR B N 1
ATOM 4589 C CA . TYR B 1 278 ? 12.501 -28.941 -7.192 1 98.69 278 TYR B CA 1
ATOM 4590 C C . TYR B 1 278 ? 11.069 -28.775 -6.698 1 98.69 278 TYR B C 1
ATOM 4592 O O . TYR B 1 278 ? 10.373 -27.838 -7.095 1 98.69 278 TYR B O 1
ATOM 4600 N N . LEU B 1 279 ? 10.638 -29.715 -5.906 1 98.78 279 LEU B N 1
ATOM 4601 C CA . LEU B 1 279 ? 9.349 -29.657 -5.225 1 98.78 279 LEU B CA 1
ATOM 4602 C C . LEU B 1 279 ? 9.51 -29.935 -3.734 1 98.78 279 LEU B C 1
ATOM 4604 O O . LEU B 1 279 ? 10.083 -30.956 -3.347 1 98.78 279 LEU B O 1
ATOM 4608 N N . ALA B 1 280 ? 9.114 -29.019 -2.915 1 98.72 280 ALA B N 1
ATOM 4609 C CA . ALA B 1 280 ? 9.096 -29.169 -1.462 1 98.72 280 ALA B CA 1
ATOM 4610 C C . ALA B 1 280 ? 7.684 -28.999 -0.91 1 98.72 280 ALA B C 1
ATOM 4612 O O . ALA B 1 280 ? 7.03 -27.983 -1.162 1 98.72 280 ALA B O 1
ATOM 4613 N N . SER B 1 281 ? 7.168 -29.937 -0.236 1 98.36 281 SER B N 1
ATOM 4614 C CA . SER B 1 281 ? 5.876 -29.834 0.434 1 98.36 281 SER B CA 1
ATOM 4615 C C . SER B 1 281 ? 6.035 -29.874 1.95 1 98.36 281 SER B C 1
ATOM 4617 O O . SER B 1 281 ? 7.008 -30.43 2.463 1 98.36 281 SER B O 1
ATOM 4619 N N . TYR B 1 282 ? 5.112 -29.335 2.673 1 98.66 282 TYR B N 1
ATOM 4620 C CA . TYR B 1 282 ? 5.276 -29.129 4.108 1 98.66 282 TYR B CA 1
ATOM 4621 C C . TYR B 1 282 ? 4.06 -29.634 4.874 1 98.66 282 TYR B C 1
ATOM 4623 O O . TYR B 1 282 ? 2.96 -29.094 4.732 1 98.66 282 TYR B O 1
ATOM 4631 N N . ARG B 1 283 ? 4.311 -30.592 5.762 1 97.74 283 ARG B N 1
ATOM 4632 C CA . ARG B 1 283 ? 3.256 -31.165 6.592 1 97.74 283 ARG B CA 1
ATOM 4633 C C . ARG B 1 283 ? 2.726 -30.14 7.589 1 97.74 283 ARG B C 1
ATOM 4635 O O . ARG B 1 283 ? 3.501 -29.392 8.189 1 97.74 283 ARG B O 1
ATOM 4642 N N . GLY B 1 284 ? 1.425 -30.116 7.689 1 96.89 284 GLY B N 1
ATOM 4643 C CA . GLY B 1 284 ? 0.799 -29.22 8.648 1 96.89 284 GLY B CA 1
ATOM 4644 C C . GLY B 1 284 ? 0.632 -27.806 8.123 1 96.89 284 GLY B C 1
ATOM 4645 O O . GLY B 1 284 ? 0.125 -26.932 8.829 1 96.89 284 GLY B O 1
ATOM 4646 N N . ALA B 1 285 ? 1.014 -27.588 6.907 1 98.28 285 ALA B N 1
ATOM 4647 C CA . ALA B 1 285 ? 0.914 -26.252 6.325 1 98.28 285 ALA B CA 1
ATOM 4648 C C . ALA B 1 285 ? -0.26 -26.163 5.354 1 98.28 285 ALA B C 1
ATOM 4650 O O . ALA B 1 285 ? -0.56 -27.125 4.643 1 98.28 285 ALA B O 1
ATOM 4651 N N . GLY B 1 286 ? -0.895 -24.974 5.34 1 97.82 286 GLY B N 1
ATOM 4652 C CA . GLY B 1 286 ? -2.023 -24.719 4.458 1 97.82 286 GLY B CA 1
ATOM 4653 C C . GLY B 1 286 ? -1.629 -24.013 3.174 1 97.82 286 GLY B C 1
ATOM 4654 O O . GLY B 1 286 ? -0.559 -24.273 2.619 1 97.82 286 GLY B O 1
ATOM 4655 N N . HIS B 1 287 ? -2.557 -23.238 2.631 1 98.13 287 HIS B N 1
ATOM 4656 C CA . HIS B 1 287 ? -2.463 -22.684 1.285 1 98.13 287 HIS B CA 1
ATOM 4657 C C . HIS B 1 287 ? -1.381 -21.612 1.205 1 98.13 287 HIS B C 1
ATOM 4659 O O . HIS B 1 287 ? -0.601 -21.582 0.25 1 98.13 287 HIS B O 1
ATOM 4665 N N . GLU B 1 288 ? -1.323 -20.721 2.17 1 98.14 288 GLU B N 1
ATOM 4666 C CA . GLU B 1 288 ? -0.316 -19.665 2.167 1 98.14 288 GLU B CA 1
ATOM 4667 C C . GLU B 1 288 ? 0.972 -20.128 2.842 1 98.14 288 GLU B C 1
ATOM 4669 O O . GLU B 1 288 ? 1.358 -19.596 3.884 1 98.14 288 GLU B O 1
ATOM 4674 N N . VAL B 1 289 ? 1.678 -20.887 2.188 1 98.21 289 VAL B N 1
ATOM 4675 C CA . VAL B 1 289 ? 2.81 -21.607 2.762 1 98.21 289 VAL B CA 1
ATOM 4676 C C . VAL B 1 289 ? 3.932 -20.627 3.094 1 98.21 289 VAL B C 1
ATOM 4678 O O . VAL B 1 289 ? 4.688 -20.838 4.045 1 98.21 289 VAL B O 1
ATOM 4681 N N . LEU B 1 290 ? 4.071 -19.507 2.465 1 98.33 290 LEU B N 1
ATOM 4682 C CA . LEU B 1 290 ? 5.107 -18.504 2.683 1 98.33 290 LEU B CA 1
ATOM 4683 C C . LEU B 1 290 ? 4.899 -17.786 4.013 1 98.33 290 LEU B C 1
ATOM 4685 O O . LEU B 1 290 ? 5.818 -17.147 4.529 1 98.33 290 LEU B O 1
ATOM 4689 N N . THR B 1 291 ? 3.665 -17.842 4.537 1 97.68 291 THR B N 1
ATOM 4690 C CA . THR B 1 291 ? 3.349 -17.133 5.772 1 97.68 291 THR B CA 1
ATOM 4691 C C . THR B 1 291 ? 2.817 -18.097 6.828 1 97.68 291 THR B C 1
ATOM 4693 O O . THR B 1 291 ? 2.21 -17.672 7.814 1 97.68 291 THR B O 1
ATOM 4696 N N . GLU B 1 292 ? 2.975 -19.369 6.608 1 97.76 292 GLU B N 1
ATOM 4697 C CA . GLU B 1 292 ? 2.545 -20.404 7.544 1 97.76 292 GLU B CA 1
ATOM 4698 C C . GLU B 1 292 ? 3.479 -20.482 8.748 1 97.76 292 GLU B C 1
ATOM 4700 O O . GLU B 1 292 ? 4.435 -19.71 8.85 1 97.76 292 GLU B O 1
ATOM 4705 N N . LEU B 1 293 ? 3.144 -21.407 9.668 1 96.68 293 LEU B N 1
ATOM 4706 C CA . LEU B 1 293 ? 3.949 -21.569 10.873 1 96.68 293 LEU B CA 1
ATOM 4707 C C . LEU B 1 293 ? 5.349 -22.067 10.529 1 96.68 293 LEU B C 1
ATOM 4709 O O . LEU B 1 293 ? 6.308 -21.787 11.253 1 96.68 293 LEU B O 1
ATOM 4713 N N . CYS B 1 294 ? 5.501 -22.693 9.381 1 97.63 294 CYS B N 1
ATOM 4714 C CA . CYS B 1 294 ? 6.788 -23.21 8.928 1 97.63 294 CYS B CA 1
ATOM 4715 C C . CYS B 1 294 ? 7.444 -22.253 7.941 1 97.63 294 CYS B C 1
ATOM 4717 O O . CYS B 1 294 ? 8.286 -22.661 7.139 1 97.63 294 CYS B O 1
ATOM 4719 N N . ARG B 1 295 ? 7.093 -20.994 7.97 1 97.87 295 ARG B N 1
ATOM 4720 C CA . ARG B 1 295 ? 7.515 -20.002 6.986 1 97.87 295 ARG B CA 1
ATOM 4721 C C . ARG B 1 295 ? 9.036 -19.92 6.908 1 97.87 295 ARG B C 1
ATOM 4723 O O . ARG B 1 295 ? 9.598 -19.726 5.829 1 97.87 295 ARG B O 1
ATOM 4730 N N . ASP B 1 296 ? 9.744 -20.06 8.019 1 97.84 296 ASP B N 1
ATOM 4731 C CA . ASP B 1 296 ? 11.199 -19.954 8.01 1 97.84 296 ASP B CA 1
ATOM 4732 C C . ASP B 1 296 ? 11.826 -21.068 7.175 1 97.84 296 ASP B C 1
ATOM 4734 O O . ASP B 1 296 ? 12.761 -20.826 6.409 1 97.84 296 ASP B O 1
ATOM 4738 N N . GLU B 1 297 ? 11.274 -22.239 7.328 1 98.41 297 GLU B N 1
ATOM 4739 C CA . GLU B 1 297 ? 11.747 -23.372 6.538 1 98.41 297 GLU B CA 1
ATOM 4740 C C . GLU B 1 297 ? 11.432 -23.181 5.057 1 98.41 297 GLU B C 1
ATOM 4742 O O . GLU B 1 297 ? 12.267 -23.469 4.197 1 98.41 297 GLU B O 1
ATOM 4747 N N . VAL B 1 298 ? 10.269 -22.722 4.767 1 98.76 298 VAL B N 1
ATOM 4748 C CA . VAL B 1 298 ? 9.846 -22.5 3.388 1 98.76 298 VAL B CA 1
ATOM 4749 C C . VAL B 1 298 ? 10.739 -21.445 2.737 1 98.76 298 VAL B C 1
ATOM 4751 O O . VAL B 1 298 ? 11.248 -21.65 1.632 1 98.76 298 VAL B O 1
ATOM 4754 N N . MET B 1 299 ? 10.972 -20.332 3.453 1 98.59 299 MET B N 1
ATOM 4755 C CA . MET B 1 299 ? 11.773 -19.248 2.892 1 98.59 299 MET B CA 1
ATOM 4756 C C . MET B 1 299 ? 13.231 -19.669 2.742 1 98.59 299 MET B C 1
ATOM 4758 O O . MET B 1 299 ? 13.92 -19.22 1.826 1 98.59 299 MET B O 1
ATOM 4762 N N . ALA B 1 300 ? 13.693 -20.527 3.633 1 98.58 300 ALA B N 1
ATOM 4763 C CA . ALA B 1 300 ? 15.045 -21.055 3.474 1 98.58 300 ALA B CA 1
ATOM 4764 C C . ALA B 1 300 ? 15.187 -21.81 2.155 1 98.58 300 ALA B C 1
ATOM 4766 O O . ALA B 1 300 ? 16.198 -21.677 1.462 1 98.58 300 ALA B O 1
ATOM 4767 N N . ALA B 1 301 ? 14.19 -22.588 1.756 1 98.76 301 ALA B N 1
ATOM 4768 C CA . ALA B 1 301 ? 14.206 -23.321 0.493 1 98.76 301 ALA B CA 1
ATOM 4769 C C . ALA B 1 301 ? 14.166 -22.365 -0.696 1 98.76 301 ALA B C 1
ATOM 4771 O O . ALA B 1 301 ? 14.878 -22.561 -1.683 1 98.76 301 ALA B O 1
ATOM 4772 N N . VAL B 1 302 ? 13.352 -21.365 -0.584 1 98.86 302 VAL B N 1
ATOM 4773 C CA . VAL B 1 302 ? 13.234 -20.368 -1.643 1 98.86 302 VAL B CA 1
ATOM 4774 C C . VAL B 1 302 ? 14.567 -19.646 -1.824 1 98.86 302 VAL B C 1
ATOM 4776 O O . VAL B 1 302 ?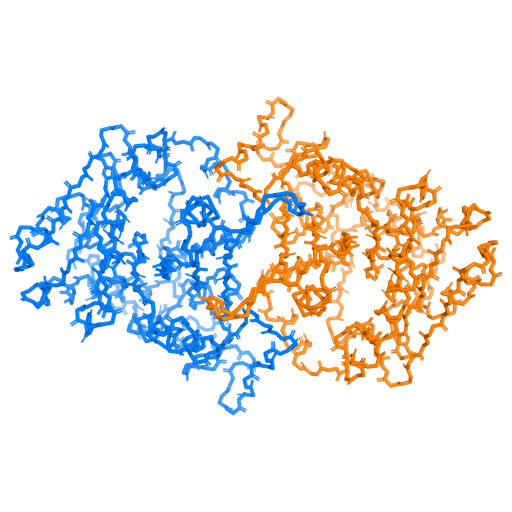 15.052 -19.498 -2.948 1 98.86 302 VAL B O 1
ATOM 4779 N N . MET B 1 303 ? 15.167 -19.26 -0.709 1 98.61 303 MET B N 1
ATOM 4780 C CA . MET B 1 303 ? 16.425 -18.52 -0.758 1 98.61 303 MET B CA 1
ATOM 4781 C C . MET B 1 303 ? 17.546 -19.387 -1.321 1 98.61 303 MET B C 1
ATOM 4783 O O . MET B 1 303 ? 18.379 -18.909 -2.092 1 98.61 303 MET B O 1
ATOM 4787 N N . LYS B 1 304 ? 17.585 -20.626 -0.905 1 98.61 304 LYS B N 1
ATOM 4788 C CA . LYS B 1 304 ? 18.582 -21.544 -1.447 1 98.61 304 LYS B CA 1
ATOM 4789 C C . LYS B 1 304 ? 18.46 -21.655 -2.965 1 98.61 304 LYS B C 1
ATOM 4791 O O . LYS B 1 304 ? 19.459 -21.559 -3.681 1 98.61 304 LYS B O 1
ATOM 4796 N N . PHE B 1 305 ? 17.296 -21.813 -3.46 1 98.81 305 PHE B N 1
ATOM 4797 C CA . PHE B 1 305 ? 17.023 -21.947 -4.886 1 98.81 305 PHE B CA 1
ATOM 4798 C C . PHE B 1 305 ? 17.477 -20.704 -5.643 1 98.81 305 PHE B C 1
ATOM 4800 O O . PHE B 1 305 ? 18.171 -20.808 -6.656 1 98.81 305 PHE B O 1
ATOM 4807 N N . ILE B 1 306 ? 17.1 -19.503 -5.11 1 98.68 306 ILE B N 1
ATOM 4808 C CA . ILE B 1 306 ? 17.387 -18.233 -5.767 1 98.68 306 ILE B CA 1
ATOM 4809 C C . ILE B 1 306 ? 18.886 -17.948 -5.707 1 98.68 306 ILE B C 1
ATOM 4811 O O . ILE B 1 306 ? 19.501 -17.61 -6.721 1 98.68 306 ILE B O 1
ATOM 4815 N N . ASN B 1 307 ? 19.552 -18.189 -4.567 1 98.03 307 ASN B N 1
ATOM 4816 C CA . ASN B 1 307 ? 20.965 -17.875 -4.384 1 98.03 307 ASN B CA 1
ATOM 4817 C C . ASN B 1 307 ? 21.852 -18.746 -5.27 1 98.03 307 ASN B C 1
ATOM 4819 O O . ASN B 1 307 ? 22.89 -18.291 -5.753 1 98.03 307 ASN B O 1
ATOM 4823 N N . GLU B 1 308 ? 21.461 -19.954 -5.475 1 97.83 308 GLU B N 1
ATOM 4824 C CA . GLU B 1 308 ? 22.247 -20.879 -6.287 1 97.83 308 GLU B CA 1
ATOM 4825 C C . GLU B 1 308 ? 22.213 -20.485 -7.761 1 97.83 308 GLU B C 1
ATOM 4827 O O . GLU B 1 308 ? 23.098 -20.865 -8.531 1 97.83 308 GLU B O 1
ATOM 4832 N N . ARG B 1 309 ? 21.284 -19.61 -8.117 1 97.14 309 ARG B N 1
ATOM 4833 C CA . ARG B 1 309 ? 21.078 -19.313 -9.531 1 97.14 309 ARG B CA 1
ATOM 4834 C C . ARG B 1 309 ? 21.369 -17.846 -9.83 1 97.14 309 ARG B C 1
ATOM 4836 O O . ARG B 1 309 ? 21.333 -17.424 -10.988 1 97.14 309 ARG B O 1
ATOM 4843 N N . ALA B 1 310 ? 21.491 -17.005 -8.758 1 92.97 310 ALA B N 1
ATOM 4844 C CA . ALA B 1 310 ? 21.853 -15.6 -8.925 1 92.97 310 ALA B CA 1
ATOM 4845 C C . ALA B 1 310 ? 23.328 -15.452 -9.287 1 92.97 310 ALA B C 1
ATOM 4847 O O . ALA B 1 310 ? 23.78 -14.361 -9.641 1 92.97 310 ALA B O 1
ATOM 4848 N N . ARG B 1 311 ? 24.215 -16.458 -9.508 1 74.82 311 ARG B N 1
ATOM 4849 C CA . ARG B 1 311 ? 25.655 -16.429 -9.741 1 74.82 311 ARG B CA 1
ATOM 4850 C C . ARG B 1 311 ? 25.967 -16.135 -11.204 1 74.82 311 ARG B C 1
ATOM 4852 O O . ARG B 1 311 ? 25.181 -16.472 -12.092 1 74.82 311 ARG B O 1
#

Organism: Leishmania tarentolae (NCBI:txid5689)

Sequence (622 aa):
MSCCCSGGHRLKYATPGRAPPDPQLFPHYMQNAQNLWLHFSEWWPHGDGASSPAPPTKGVVFIVPGLGEHTGRYDSVALRLNQEGYVVFSLDNQGAGGSEGERLYVEAFTHFVDDVCAFIVFIQTRYTALRSQPTFLMGHSMGGLIATLVAQRDASGFCGVVLSGPALGLSKPVSRFMRSLAHFLSQWSPKLPVSNFNPELVSYNKPVVQLVKQDPFYSNVTLRARFIDEMLNAQDRAAEATPASAFSFLIVHGEEDQICSLEKSKWFFENAPSQDKYLASYRGAGHEVLTELCRDEVMAAVMKFINERARMSCCCSGGHRLKYATPGRAPPDPQLFPHYMQNAQNLWLHFSEWWPHGDGASSPAPPTKGVVFIVPGLGEHTGRYDSVALRLNQEGYVVFSLDNQGAGGSEGERLYVEAFTHFVDDVCAFIVFIQTRYTALRSQPTFLMGHSMGGLIATLVAQRDASGFCGVVLSGPALGLSKPVSRFMRSLAHFLSQWSPKLPVSNFNPELVSYNKPVVQLVKQDPFYSNVTLRARFIDEMLNAQDRAAEATPASAFSFLIVHGEEDQICSLEKSKWFFENAPSQDKYLASYRGAGHEVLTELCRDEVMAAVMKFINERAR

Foldseek 3Di:
DPQLFDDDQPDPQQDPPRDFDDCVVQVQWGQAPSSKTWGKDKDAFAAPPPDGGGDAALAEEEEEEAAQDDPVLCVVVQVVCRNVRYIYMYIAFDLHFPIHGPHQADRALVSRLRVSVVVVVVVCVVPVVRQPFAYEYEYAACGLLSQLVNVLVPVPSHLEYEYALYQLDWQDHDDPVNLVVLVVCCNGRQFDFDAWDDLVQQKPPVVSSVCQVVPPRGRGDGHTSNSVNNSVVSSVVSVVSLQSQQHAYEYEYEPSENTHHPVSVVVSQVRRNHPHYYYHYDYPIYRRNCPYPCNVVVSVVVCVSSVVRSD/DPQLFDDDQPDPQQDPPRDFDDCVVQVQWGQAPSSKTWGKDKDAFAAPPPDGGGDAALAEEEEEEAAQDDPVLCVVVQVVCRNVRYIYMYIAFDLHFPIHGPHQADRALVSRLRVSVVVVVVVCVVPVVRQPFAYEYEYAACGLLSQLVNVLVPVPSHLEYEYALYQLDWQDHDDPVNLVVLVVCCNGRQFDFDAFDDLVQQKPPVVSSVCQVVPPRGRGDGHTSNSVNNSVVSSVVSVVSLQSQQHAYEYEYEPSENTHHPVSVVVSQVRRNHPHYYYHYDYPIYRRNCPYPCNVVVSVVVCVSSVVRSD

Nearest PDB structures (foldseek):
  7p0y-assembly1_A  TM=9.552E-01  e=2.510E-27  Mycobacterium tuberculosis H37Rv
  7l4u-assembly2_B  TM=9.072E-01  e=1.561E-28  Homo sapiens
  6eic-assembly3_B  TM=9.440E-01  e=1.733E-27  Mycobacterium tuberculosis H37Rv
  7p0y-assembly2_B  TM=9.536E-01  e=1.888E-25  Mycobacterium tuberculosis H37Rv
  6qe2-assembly2_B  TM=9.320E-01  e=8.303E-25  Palaeococcus ferrophilus

Solvent-accessible surface area (backbone atoms only — not comparable to full-atom values): 31310 Å² total; per-residue (Å²): 126,83,62,37,59,53,78,71,58,82,50,92,75,38,36,93,85,55,76,66,62,52,58,70,68,35,63,48,43,44,59,49,97,72,37,33,51,29,24,43,49,74,46,69,37,58,46,54,63,65,90,42,71,46,56,66,64,50,27,36,37,38,41,35,52,34,80,35,32,30,52,75,79,41,46,31,59,43,49,57,39,16,76,70,6,23,34,29,37,26,47,20,48,70,10,13,27,59,11,32,58,38,68,50,43,51,86,46,55,63,54,58,35,51,46,52,56,51,47,54,53,50,49,34,66,73,31,57,52,48,61,80,37,40,26,33,42,33,9,31,26,51,8,14,37,39,45,48,49,40,41,54,72,58,39,87,73,42,60,31,34,41,28,34,30,33,36,57,32,49,46,66,76,77,49,71,64,59,51,51,48,30,46,52,35,26,73,58,27,27,54,36,69,71,47,72,81,65,64,74,54,40,33,75,28,61,71,60,34,55,44,63,76,60,34,64,49,42,47,84,60,51,34,14,21,24,33,53,36,31,50,54,51,48,28,50,51,46,60,70,43,28,77,60,34,53,58,38,34,38,38,41,33,18,67,56,23,68,56,29,18,60,66,43,50,51,49,47,62,71,56,22,63,29,86,51,63,49,77,48,71,35,85,86,22,16,36,42,36,76,68,21,88,59,16,68,62,47,48,50,54,51,47,52,58,50,60,73,47,46,112,125,83,62,37,60,51,79,72,58,84,49,93,75,38,38,93,85,54,76,67,61,52,60,71,68,34,61,47,42,44,59,47,97,74,38,33,50,30,23,40,48,76,45,68,39,58,47,50,62,66,91,42,70,45,56,66,64,49,26,38,36,40,41,33,52,34,80,37,31,31,52,76,78,41,47,31,59,42,50,57,40,16,75,71,6,23,35,30,36,26,45,19,49,69,13,12,26,59,10,31,57,37,69,49,43,50,88,48,56,63,53,58,36,50,45,51,56,50,45,53,51,50,50,34,66,73,30,56,53,49,62,80,36,39,25,33,42,35,10,30,26,52,8,14,37,38,44,48,48,41,40,53,72,58,40,86,74,42,58,30,35,39,28,35,30,33,36,58,33,50,47,66,75,78,49,71,64,57,50,50,48,29,45,52,36,27,75,58,27,28,53,37,69,72,45,73,80,66,62,74,53,41,34,74,26,62,72,60,35,54,43,62,76,58,34,64,50,40,50,87,60,51,34,14,20,23,34,54,37,31,50,56,51,49,27,53,49,47,59,70,42,28,75,60,34,54,57,37,33,38,37,41,33,17,68,56,24,68,58,30,19,60,66,42,51,52,48,47,63,72,56,23,65,28,87,50,64,50,78,48,73,36,85,87,24,15,35,41,35,75,66,21,86,56,17,68,61,49,49,50,54,52,48,51,58,49,60,72,46,46,112

Radius of gyration: 24.67 Å; Cα contacts (8 Å, |Δi|>4): 1402; chains: 2; bounding box: 53×70×50 Å

Secondary structure (DSSP, 8-state):
---TT--S---TT--TTPPPPPTTTSTTEEE-TTSPEEEEEEE-----SSSSPPPPP-EEEEEE--TT--GGGGHHHHHHHHHTTEEEEEEPPTTSTTS-SSTT--S-THHHHHHHHHHHHHHHHH-GGGGGS-EEEEEETHHHHHHHHHHHH--TT-SEEEEES--SSBSSPPPHHHHHHHHHHHHH-TT-EEE---GGGS-S-HHHHHHHHH-TTS--SPEEHHHHHHHHHHHHHHHHTGGG--S-EEEEEETT-SSB-HHHHHHHHHHS--SSEEEEEETT--S-GGGSTTHHHHHHHHHHHHHHH--/---TT--S---TT--TTPPPPPTTTSTTEEE-TTSPEEEEEEE-----SSS-PPPPP-EEEEEE--TT--GGGGHHHHHHHHHTTEEEEEEPPTTSTTS-SSTT--S-THHHHHHHHHHHHHHHHH-GGGGGS-EEEEEETHHHHHHHHHHHH--TT-SEEEEES--SSBSSPPPHHHHHHHHHHHHH-TT-EEE---GGGS-S-HHHHHHHHH-TTS--SPEEHHHHHHHHHHHHHHHHTGGG--S-EEEEEETT-SSB-HHHHHHHHHHS--SSEEEEEETT--S-GGGSTTHHHHHHHHHHHHHHH--